Protein AF-A0A227JDH6-F1 (afdb_monomer_lite)

Secondary structure (DSSP, 8-state):
---HHHHHHHHHHHHH-GGGEEEEEBS-HHHH-HHHHHTTTEEEEEE-----TTSBSB-SS---SS-HHHHHHHHHHHGGGS----HHHHHHHHHHHHHHHHHHHHHHHHHSPPSS-TT-HHHHHHHHHHHHHHSTTTGGGTT-HHHHHHHHHHHHHHHTS-------------EEEEEEEEEEEEEE-B-SSSEESSPPHHHHHHHHHHHHHHHHTT-TT-EEEEEEEEEEEEEEEE---PPPPEE-TTS-EEPPPPB--EEEEEEEEEEEEEESPPPPPHHHHHHHS-SEETTEEEE--TTGGGGTT-EE-HHHHHHT-S-SB-EEEEE--SS---SHHHHHHHHHH-TTEEEEEEEEEESS--B--TT-GGG--B--EEEEEEEEEEE-B-TT--GGGTEEEEEE-SS-EEEEEHHHHTT--

Sequence (425 aa):
VVSQSMQEDCYQVLSEHYRFSAITRFSRATNMGTLAMSCGGKFKMIRSLPPIEKYQHHHLDSVNWLTKRSVRAIRDYTESSVWVISPNKLALRKKSIIGDIKMMLSQWLRTTPTHEEKLDIRKLTERFNVDLAKTKFANRYAYDPLLTQLIYNCIGSIIHSPPQYAPKCEGNDDKYLLLPNLRISGASAMNTSVSIGIPSMMAFYGFVHAFQRNVQTANPNFKIESFAVCIHNIHVENRGLTREWVPNTKGQITAPATRDDWQCDVAVSLILRCSHYSQLIPRDFIRLLPGRIARGKVTVSISDIKHLGRCLSLADAIKAIPVETGRWLSLNNEVTLNSIQDVIDELKNNKLQTVNCIGYHRLETPCEKRGSLHGYKHAFVETILGIIKFLTISENTNPSQYFWQYHYSKQGPILLPRSVSDETS

Structure (mmCIF, N/CA/C/O backbone):
data_AF-A0A227JDH6-F1
#
_entry.id   AF-A0A227JDH6-F1
#
loop_
_atom_site.group_PDB
_atom_site.id
_atom_site.type_symbol
_atom_site.label_atom_id
_atom_site.label_alt_id
_atom_site.label_comp_id
_atom_site.label_asym_id
_atom_site.label_entity_id
_atom_site.label_seq_id
_atom_site.pdbx_PDB_ins_code
_atom_site.Cartn_x
_atom_site.Cartn_y
_atom_site.Cartn_z
_atom_site.occupancy
_atom_site.B_iso_or_equiv
_atom_site.auth_seq_id
_atom_site.auth_comp_id
_atom_site.auth_asym_id
_atom_site.auth_atom_id
_atom_site.pdbx_PDB_model_num
ATOM 1 N N . VAL A 1 1 ? -6.411 2.122 19.884 1.00 93.19 1 VAL A N 1
ATOM 2 C CA . VAL A 1 1 ? -7.547 2.972 20.300 1.00 93.19 1 VAL A CA 1
ATOM 3 C C . VAL A 1 1 ? -7.724 4.077 19.279 1.00 93.19 1 VAL A C 1
ATOM 5 O O . VAL A 1 1 ? -6.844 4.253 18.443 1.00 93.19 1 VAL A O 1
ATOM 8 N N . VAL A 1 2 ? -8.887 4.723 19.268 1.00 92.88 2 VAL A N 1
ATOM 9 C CA . VAL A 1 2 ? -9.188 5.806 18.328 1.00 92.88 2 VAL A CA 1
ATOM 10 C C . VAL A 1 2 ? -8.981 7.131 19.045 1.00 92.88 2 VAL A C 1
ATOM 12 O O . VAL A 1 2 ? -9.595 7.344 20.088 1.00 92.88 2 VAL A O 1
ATOM 15 N N . SER A 1 3 ? -8.140 7.993 18.479 1.00 94.06 3 SER A N 1
ATOM 16 C CA . SER A 1 3 ? -7.953 9.357 18.966 1.00 94.06 3 SER A CA 1
ATOM 17 C C . SER A 1 3 ? -9.136 10.220 18.531 1.00 94.06 3 SER A C 1
ATOM 19 O O . SER A 1 3 ? -9.368 10.405 17.334 1.00 94.06 3 SER A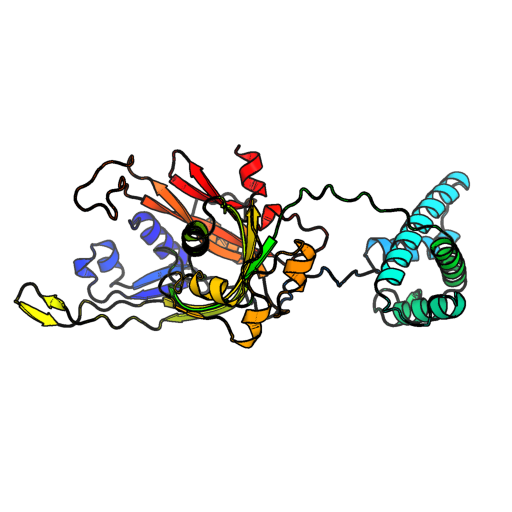 O 1
ATOM 21 N N . GLN A 1 4 ? -9.919 10.704 19.497 1.00 93.56 4 GLN A N 1
ATOM 22 C CA . GLN A 1 4 ? -11.090 11.543 19.223 1.00 93.56 4 GLN A CA 1
ATOM 23 C C . GLN A 1 4 ? -10.696 12.944 18.745 1.00 93.56 4 GLN A C 1
ATOM 25 O O . GLN A 1 4 ? -11.380 13.477 17.878 1.00 93.56 4 GLN A O 1
ATOM 30 N N . SER A 1 5 ? -9.573 13.492 19.224 1.00 93.38 5 SER A N 1
ATOM 31 C CA . SER A 1 5 ? -9.054 14.781 18.747 1.00 93.38 5 SER A CA 1
ATOM 32 C C . SER A 1 5 ? -8.725 14.721 17.257 1.00 93.38 5 SER A C 1
ATOM 34 O O . SER A 1 5 ? -9.209 15.539 16.486 1.00 93.38 5 SER A O 1
ATOM 36 N N . MET A 1 6 ? -8.034 13.665 16.809 1.00 93.31 6 MET A N 1
ATOM 37 C CA . MET A 1 6 ? -7.763 13.479 15.379 1.00 93.31 6 MET A CA 1
ATOM 38 C C . MET A 1 6 ? -9.041 13.331 14.543 1.00 93.31 6 MET A C 1
ATOM 40 O O . MET A 1 6 ? -9.070 13.745 13.385 1.00 93.31 6 MET A O 1
ATOM 44 N N . GLN A 1 7 ? -10.091 12.707 15.089 1.00 94.31 7 GLN A N 1
ATOM 45 C CA . GLN A 1 7 ? -11.373 12.589 14.391 1.00 94.31 7 GLN A CA 1
ATOM 46 C C . GLN A 1 7 ? -12.092 13.933 14.275 1.00 94.31 7 GLN A C 1
ATOM 48 O O . GLN A 1 7 ? -12.689 14.199 13.232 1.00 94.31 7 GLN A O 1
ATOM 53 N N . GLU A 1 8 ? -12.039 14.759 15.317 1.00 95.06 8 GLU A N 1
ATOM 54 C CA . GLU A 1 8 ? -12.596 16.109 15.318 1.00 95.06 8 GLU A CA 1
ATOM 55 C C . GLU A 1 8 ? -11.883 17.002 14.299 1.00 95.06 8 GLU A C 1
ATOM 57 O O . GLU A 1 8 ? -12.538 17.529 13.396 1.00 95.06 8 GLU A O 1
ATOM 62 N N . ASP A 1 9 ? -10.552 17.072 14.363 1.00 94.19 9 ASP A N 1
ATOM 63 C CA . ASP A 1 9 ? -9.732 17.867 13.443 1.00 94.19 9 ASP A CA 1
ATOM 64 C C . ASP A 1 9 ? -9.973 17.447 11.988 1.00 94.19 9 ASP A C 1
ATOM 66 O O . ASP A 1 9 ? -10.198 18.270 11.097 1.00 94.19 9 ASP A O 1
ATOM 70 N N . CYS A 1 10 ? -9.998 16.134 11.739 1.00 94.44 10 CYS A N 1
ATOM 71 C CA . CYS A 1 10 ? -10.270 15.589 10.415 1.00 94.44 10 CYS A CA 1
ATOM 72 C C . CYS A 1 10 ? -11.680 15.944 9.925 1.00 94.44 10 CYS A C 1
ATOM 74 O O . CYS A 1 10 ? -11.859 16.294 8.755 1.00 94.44 10 CYS A O 1
ATOM 76 N N . TYR A 1 11 ? -12.684 15.896 10.804 1.00 94.12 11 TYR A N 1
ATOM 77 C CA . TYR A 1 11 ? -14.057 16.244 10.454 1.00 94.12 11 TYR A CA 1
ATOM 78 C C . TYR A 1 11 ? -14.198 17.721 10.067 1.00 94.12 11 TYR A C 1
ATOM 80 O O . TYR A 1 11 ? -14.874 18.024 9.075 1.00 94.12 11 TYR A O 1
ATOM 88 N N . GLN A 1 12 ? -13.556 18.619 10.822 1.00 93.44 12 GLN A N 1
ATOM 89 C CA . GLN A 1 12 ? -13.569 20.060 10.569 1.00 93.44 12 GLN A CA 1
ATOM 90 C C . GLN A 1 12 ? -12.883 20.389 9.237 1.00 93.44 12 GLN A C 1
ATOM 92 O O . GLN A 1 12 ? -13.519 20.973 8.360 1.00 93.44 12 GLN A O 1
ATOM 97 N N . VAL A 1 13 ? -11.656 19.907 9.017 1.00 94.31 13 VAL A N 1
ATOM 98 C CA . VAL A 1 13 ? -10.893 20.155 7.777 1.00 94.31 13 VAL A CA 1
ATOM 99 C C . VAL A 1 13 ? -11.609 19.599 6.539 1.00 94.31 13 VAL A C 1
ATOM 101 O O . VAL A 1 13 ? -11.732 20.259 5.506 1.00 94.31 13 VAL A O 1
ATOM 104 N N . LEU A 1 14 ? -12.156 18.382 6.620 1.00 94.19 14 LEU A N 1
ATOM 105 C CA . LEU A 1 14 ? -12.865 17.769 5.490 1.00 94.19 14 LEU A CA 1
ATOM 106 C C . LEU A 1 14 ? -14.229 18.403 5.207 1.00 94.19 14 LEU A C 1
ATOM 108 O O . LEU A 1 14 ? -14.856 18.070 4.196 1.00 94.19 14 LEU A O 1
ATOM 112 N N . SER A 1 15 ? -14.723 19.292 6.071 1.00 89.81 15 SER A N 1
ATOM 113 C CA . SER A 1 15 ? -15.961 20.018 5.801 1.00 89.81 15 SER A CA 1
ATOM 114 C C . SER A 1 15 ? -15.845 20.955 4.598 1.00 89.81 15 SER A C 1
ATOM 116 O O . SER A 1 15 ? -16.803 21.055 3.833 1.00 89.81 15 SER A O 1
ATOM 118 N N . GLU A 1 16 ? -14.650 21.493 4.357 1.00 90.56 16 GLU A N 1
ATOM 119 C CA . GLU A 1 16 ? -14.332 22.394 3.244 1.00 90.56 16 GLU A CA 1
ATOM 120 C C . GLU A 1 16 ? -13.829 21.646 1.994 1.00 90.56 16 GLU A C 1
ATOM 122 O O . GLU A 1 16 ? -13.792 22.185 0.885 1.00 90.56 16 GLU A O 1
ATOM 127 N N . HIS A 1 17 ? -13.442 20.374 2.136 1.00 90.31 17 HIS A N 1
ATOM 128 C CA . HIS A 1 17 ? -12.734 19.611 1.104 1.00 90.31 17 HIS A CA 1
ATOM 129 C C . HIS A 1 17 ? -13.479 18.341 0.672 1.00 90.31 17 HIS A C 1
ATOM 131 O O . HIS A 1 17 ? -13.009 17.215 0.844 1.00 90.31 17 HIS A O 1
ATOM 137 N N . TYR A 1 18 ? -14.628 18.529 0.013 1.00 87.44 18 TYR A N 1
ATOM 138 C CA . TYR A 1 18 ? -15.539 17.436 -0.357 1.00 87.44 18 TYR A CA 1
ATOM 139 C C . TYR A 1 18 ? -14.886 16.330 -1.205 1.00 87.44 18 TYR A C 1
ATOM 141 O O . TYR A 1 18 ? -15.158 15.148 -0.998 1.00 87.44 18 TYR A O 1
ATOM 149 N N . ARG A 1 19 ? -13.979 16.693 -2.125 1.00 89.38 19 ARG A N 1
ATOM 150 C CA . ARG A 1 19 ? -13.299 15.754 -3.041 1.00 89.38 19 ARG A CA 1
ATOM 151 C C . ARG A 1 19 ? -12.500 14.666 -2.320 1.00 89.38 19 ARG A C 1
ATOM 153 O O . ARG A 1 19 ? -12.420 13.549 -2.822 1.00 89.38 19 ARG A O 1
ATOM 160 N N . PHE A 1 20 ? -11.896 15.008 -1.186 1.00 91.69 20 PHE A N 1
ATOM 161 C CA . PHE A 1 20 ? -11.078 14.094 -0.390 1.00 91.69 20 PHE A CA 1
ATOM 162 C C . PHE A 1 20 ? -11.855 13.509 0.787 1.00 91.69 20 PHE A C 1
ATOM 164 O O . PHE A 1 20 ? -11.267 12.856 1.640 1.00 91.69 20 PHE A O 1
ATOM 171 N N . SER A 1 21 ? -13.166 13.746 0.859 1.00 93.88 21 SER A N 1
ATOM 172 C CA . SER A 1 21 ? -14.002 13.289 1.960 1.00 93.88 21 SER A CA 1
ATOM 173 C C . SER A 1 21 ? -14.799 12.044 1.571 1.00 93.88 21 SER A C 1
ATOM 175 O O . SER A 1 21 ? -15.340 11.930 0.470 1.00 93.88 21 SER A O 1
ATOM 177 N N . ALA A 1 22 ? -14.899 11.103 2.500 1.00 94.50 22 ALA A N 1
ATOM 178 C CA . ALA A 1 22 ? -15.845 10.001 2.452 1.00 94.50 22 ALA A CA 1
ATOM 179 C C . ALA A 1 22 ? -16.559 9.888 3.799 1.00 94.50 22 ALA A C 1
ATOM 181 O O . ALA A 1 22 ? -15.964 10.110 4.851 1.00 94.50 22 ALA A O 1
ATOM 182 N N . ILE A 1 23 ? -17.851 9.568 3.762 1.00 95.12 23 ILE A N 1
ATOM 183 C CA . ILE A 1 23 ? -18.698 9.530 4.957 1.00 95.12 23 ILE A CA 1
ATOM 184 C C . ILE A 1 23 ? -18.842 8.084 5.432 1.00 95.12 23 ILE A C 1
ATOM 186 O O . ILE A 1 23 ? -19.152 7.197 4.637 1.00 95.12 23 ILE A O 1
ATOM 190 N N . THR A 1 24 ? -18.667 7.863 6.731 1.00 94.88 24 THR A N 1
ATOM 191 C CA . THR A 1 24 ? -18.990 6.613 7.429 1.00 94.88 24 THR A CA 1
ATOM 192 C C . THR A 1 24 ? -20.056 6.862 8.482 1.00 94.88 24 THR A C 1
ATOM 194 O O . THR A 1 24 ? -19.951 7.796 9.276 1.00 94.88 24 THR A O 1
ATOM 197 N N . ARG A 1 25 ? -21.108 6.040 8.482 1.00 95.25 25 ARG A N 1
ATOM 198 C CA . ARG A 1 25 ? -22.227 6.154 9.420 1.00 95.25 25 ARG A CA 1
ATOM 199 C C . ARG A 1 25 ? -22.196 5.074 10.491 1.00 95.25 25 ARG A C 1
ATOM 201 O O . ARG A 1 25 ? -21.954 3.899 10.215 1.00 95.25 25 ARG A O 1
ATOM 208 N N . PHE A 1 26 ? -22.549 5.477 11.704 1.00 94.44 26 PHE A N 1
ATOM 209 C CA . PHE A 1 26 ? -22.792 4.593 12.838 1.00 94.44 26 PHE A CA 1
ATOM 210 C C . PHE A 1 26 ? -24.220 4.801 13.345 1.00 94.44 26 PHE A C 1
ATOM 212 O O . PHE A 1 26 ? -24.613 5.920 13.662 1.00 94.44 26 PHE A O 1
ATOM 219 N N . SER A 1 27 ? -25.003 3.721 13.427 1.00 92.69 27 SER A N 1
ATOM 220 C CA . SER A 1 27 ? -26.438 3.798 13.756 1.00 92.69 27 SER A CA 1
ATOM 221 C C . SER A 1 27 ? -26.730 4.264 15.188 1.00 92.69 27 SER A C 1
ATOM 223 O O . SER A 1 27 ? -27.689 4.994 15.415 1.00 92.69 27 SER A O 1
ATOM 225 N N . ARG A 1 28 ? -25.915 3.858 16.170 1.00 92.44 28 ARG A N 1
ATOM 226 C CA . ARG A 1 28 ? -26.119 4.157 17.601 1.00 92.44 28 ARG A CA 1
ATOM 227 C C . ARG A 1 28 ? -25.144 5.220 18.106 1.00 92.44 28 ARG A C 1
ATOM 229 O O . ARG A 1 28 ? -24.327 4.947 18.982 1.00 92.44 28 ARG A O 1
ATOM 236 N N . ALA A 1 29 ? -25.230 6.423 17.543 1.00 93.31 29 ALA A N 1
ATOM 237 C CA . ALA A 1 29 ? -24.325 7.533 17.850 1.00 93.31 29 ALA A CA 1
ATOM 238 C C . ALA A 1 29 ? -24.320 7.928 19.338 1.00 93.31 29 ALA A C 1
ATOM 240 O O . ALA A 1 29 ? -23.257 8.137 19.914 1.00 93.31 29 ALA A O 1
ATOM 241 N N . THR A 1 30 ? -25.489 7.939 19.987 1.00 94.50 30 THR A N 1
ATOM 242 C CA . THR A 1 30 ? -25.638 8.289 21.412 1.00 94.50 30 THR A CA 1
ATOM 243 C C . THR A 1 30 ? -24.835 7.376 22.339 1.00 94.50 30 THR A C 1
ATOM 245 O O . THR A 1 30 ? -24.352 7.824 23.372 1.00 94.50 30 THR A O 1
ATOM 248 N N . ASN A 1 31 ? -24.647 6.109 21.956 1.00 94.25 31 ASN A N 1
ATOM 249 C CA . ASN A 1 31 ? -23.895 5.132 22.744 1.00 94.25 31 ASN A CA 1
ATOM 250 C C . ASN A 1 31 ? -22.377 5.247 22.544 1.00 94.25 31 ASN A C 1
ATOM 252 O O . ASN A 1 31 ? -21.622 4.690 23.334 1.00 94.25 31 ASN A O 1
ATOM 256 N N . MET A 1 32 ? -21.925 5.902 21.470 1.00 92.50 32 MET A N 1
ATOM 257 C CA . MET A 1 32 ? -20.500 6.026 21.143 1.00 92.50 32 MET A CA 1
ATOM 258 C C . MET A 1 32 ? -19.830 7.228 21.821 1.00 92.50 32 MET A C 1
ATOM 260 O O . MET A 1 32 ? -18.604 7.276 21.874 1.00 92.50 32 MET A O 1
ATOM 264 N N . GLY A 1 33 ? -20.615 8.176 22.342 1.00 93.69 33 GLY A N 1
ATOM 265 C CA . GLY A 1 33 ? -20.131 9.372 23.032 1.00 93.69 33 GLY A CA 1
ATOM 266 C C . GLY A 1 33 ? -20.558 10.676 22.356 1.00 93.69 33 GLY A C 1
ATOM 267 O O . GLY A 1 33 ? -21.263 10.684 21.345 1.00 93.69 33 GLY A O 1
ATOM 268 N N . THR A 1 34 ? -20.118 11.796 22.928 1.00 94.50 34 THR A N 1
ATOM 269 C CA . THR A 1 34 ? -20.523 13.153 22.527 1.00 94.50 34 THR A CA 1
ATOM 270 C C . THR A 1 34 ? -20.088 13.513 21.107 1.00 94.50 34 THR A C 1
ATOM 272 O O . THR A 1 34 ? -20.901 14.043 20.356 1.00 94.50 34 THR A O 1
ATOM 275 N N . LEU A 1 35 ? -18.864 13.157 20.696 1.00 93.25 35 LEU A N 1
ATOM 276 C CA . LEU A 1 35 ? -18.355 13.429 19.342 1.00 93.25 35 LEU A CA 1
ATOM 277 C C . LEU A 1 35 ? -19.189 12.732 18.253 1.00 93.25 35 LEU A C 1
ATOM 279 O O . LEU A 1 35 ? -19.523 13.316 17.226 1.00 93.25 35 LEU A O 1
ATOM 283 N N . ALA A 1 36 ? -19.562 11.470 18.476 1.00 94.00 36 ALA A N 1
ATOM 284 C CA . ALA A 1 36 ? -20.430 10.752 17.548 1.00 94.00 36 ALA A CA 1
ATOM 285 C C . ALA A 1 36 ? -21.842 11.355 17.533 1.00 94.00 36 ALA A C 1
ATOM 287 O O . ALA A 1 36 ? -22.467 11.438 16.479 1.00 94.00 36 ALA A O 1
ATOM 288 N N . MET A 1 37 ? -22.350 11.783 18.691 1.00 95.12 37 MET A N 1
ATOM 289 C CA . MET A 1 37 ? -23.671 12.395 18.814 1.00 95.12 37 MET A CA 1
ATOM 290 C C . MET A 1 37 ? -23.753 13.748 18.092 1.00 95.12 37 MET A C 1
ATOM 292 O O . MET A 1 37 ? -24.724 13.976 17.373 1.00 95.12 37 MET A O 1
ATOM 296 N N . SER A 1 38 ? -22.734 14.605 18.212 1.00 94.00 38 SER A N 1
ATOM 297 C CA . SER A 1 38 ? -22.717 15.942 17.599 1.00 94.00 38 SER A CA 1
ATOM 298 C C . SER A 1 38 ? -22.748 15.895 16.068 1.00 94.00 38 SER A C 1
ATOM 300 O O . SER A 1 38 ? -23.418 16.709 15.437 1.00 94.00 38 SER A O 1
ATOM 302 N N . CYS A 1 39 ? -22.100 14.898 15.458 1.00 92.00 39 CYS A N 1
ATOM 303 C CA . CYS A 1 39 ? -22.148 14.665 14.011 1.00 92.00 39 CYS A CA 1
ATOM 304 C C . CYS A 1 39 ? -23.291 13.727 13.566 1.00 92.00 39 CYS A C 1
ATOM 306 O O . CYS A 1 39 ? -23.375 13.357 12.391 1.00 92.00 39 CYS A O 1
ATOM 308 N N . GLY A 1 40 ? -24.175 13.302 14.480 1.00 93.12 40 GLY A N 1
ATOM 309 C CA . G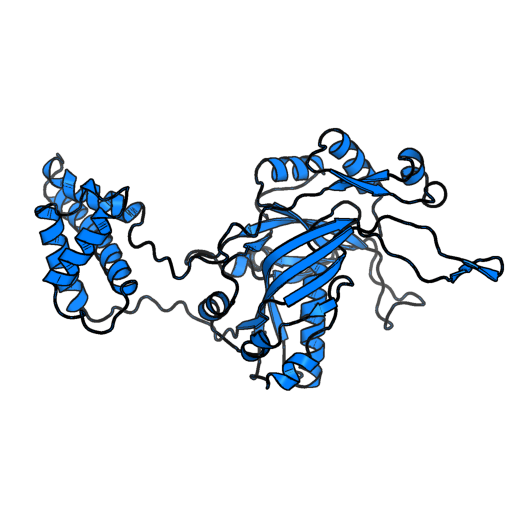LY A 1 40 ? -25.273 12.374 14.183 1.00 93.12 40 GLY A CA 1
ATOM 310 C C . GLY A 1 40 ? -24.798 11.009 13.668 1.00 93.12 40 GLY A C 1
ATOM 311 O O . GLY A 1 40 ? -25.446 10.401 12.816 1.00 93.12 40 GLY A O 1
ATOM 312 N N . GLY A 1 41 ? -23.628 10.560 14.125 1.00 92.56 41 GLY A N 1
ATOM 313 C CA . GLY A 1 41 ? -22.978 9.315 13.725 1.00 92.56 41 GLY A CA 1
ATOM 314 C C . GLY A 1 41 ? -22.311 9.360 12.352 1.00 92.56 41 GLY A C 1
ATOM 315 O O . GLY A 1 41 ? -21.884 8.309 11.878 1.00 92.56 41 GLY A O 1
ATOM 316 N N . LYS A 1 42 ? -22.237 10.527 11.696 1.00 94.69 42 LYS A N 1
ATOM 317 C CA . LYS A 1 42 ? -21.613 10.712 10.379 1.00 94.69 42 LYS A CA 1
ATOM 318 C C . LYS A 1 42 ? -20.177 11.196 10.551 1.00 94.69 42 LYS A C 1
ATOM 320 O O . LYS A 1 42 ? -19.947 12.387 10.712 1.00 94.69 42 LYS A O 1
ATOM 325 N N . PHE A 1 43 ? -19.207 10.302 10.435 1.00 95.12 43 PHE A N 1
ATOM 326 C CA . PHE A 1 43 ? -17.798 10.687 10.421 1.00 95.12 43 PHE A CA 1
ATOM 327 C C . PHE A 1 43 ? -17.327 10.939 8.991 1.00 95.12 43 PHE A C 1
ATOM 329 O O . PHE A 1 43 ? -17.626 10.163 8.080 1.00 95.12 43 PHE A O 1
ATOM 336 N N . LYS A 1 44 ? -16.580 12.026 8.793 1.00 95.12 44 LYS A N 1
ATOM 337 C CA . LYS A 1 44 ? -15.867 12.313 7.546 1.00 95.12 44 LYS A CA 1
ATOM 338 C C . LYS A 1 44 ? -14.448 11.777 7.680 1.00 95.12 44 LYS A C 1
ATOM 340 O O . LYS A 1 44 ? -13.789 12.029 8.679 1.00 95.12 44 LYS A O 1
ATOM 345 N N . MET A 1 45 ? -14.010 11.023 6.683 1.00 94.94 45 MET A N 1
ATOM 346 C CA . MET A 1 45 ? -12.687 10.410 6.615 1.00 94.94 45 MET A CA 1
ATOM 347 C C . MET A 1 45 ? -12.008 10.791 5.302 1.00 94.94 45 MET A C 1
ATOM 349 O O . MET A 1 45 ? -12.674 11.003 4.285 1.00 94.94 45 MET A O 1
ATOM 353 N N . ILE A 1 46 ? -10.680 10.845 5.325 1.00 95.31 46 ILE A N 1
ATOM 354 C CA . ILE A 1 46 ? -9.838 11.162 4.177 1.00 95.31 46 ILE A CA 1
ATOM 355 C C . ILE A 1 46 ? -9.899 10.000 3.189 1.00 95.31 46 ILE A C 1
ATOM 357 O O . ILE A 1 46 ? -9.539 8.869 3.515 1.00 95.31 46 ILE A O 1
ATOM 361 N N . ARG A 1 47 ? -10.312 10.283 1.958 1.00 93.50 47 ARG A N 1
ATOM 362 C CA . ARG A 1 47 ? -10.304 9.355 0.830 1.00 93.50 47 ARG A CA 1
ATOM 363 C C . ARG A 1 47 ? -9.456 9.938 -0.291 1.00 93.50 47 ARG A C 1
ATOM 365 O O . ARG A 1 47 ? -9.832 10.923 -0.920 1.00 93.50 47 ARG A O 1
ATOM 372 N N . SER A 1 48 ? -8.338 9.280 -0.579 1.00 89.12 48 SER A N 1
ATOM 373 C CA . SER A 1 48 ? -7.509 9.567 -1.752 1.00 89.12 48 SER A CA 1
ATOM 374 C C . SER A 1 48 ? -7.022 8.262 -2.362 1.00 89.12 48 SER A C 1
ATOM 376 O O . SER A 1 48 ? -6.373 7.465 -1.688 1.00 89.12 48 SER A O 1
ATOM 378 N N . LEU A 1 49 ? -7.341 8.032 -3.634 1.00 89.44 49 LEU A N 1
ATOM 379 C CA . LEU A 1 49 ? -6.852 6.886 -4.393 1.00 89.44 49 LEU A CA 1
ATOM 380 C C . LEU A 1 49 ? -6.411 7.362 -5.777 1.00 89.44 49 LEU A C 1
ATOM 382 O O . LEU A 1 49 ? -7.231 7.926 -6.509 1.00 89.44 49 LEU A O 1
ATOM 386 N N . PRO A 1 50 ? -5.142 7.150 -6.154 1.00 87.25 50 PRO A N 1
ATOM 387 C CA . PRO A 1 50 ? -4.690 7.470 -7.495 1.00 87.25 50 PRO A CA 1
ATOM 388 C C . PRO A 1 50 ? -5.230 6.479 -8.534 1.00 87.25 50 PRO A C 1
ATOM 390 O O . PRO A 1 50 ? -5.526 5.330 -8.205 1.00 87.25 50 PRO A O 1
ATOM 393 N N . PRO A 1 51 ? -5.302 6.879 -9.815 1.00 84.94 51 PRO A N 1
ATOM 394 C CA . PRO A 1 51 ? -5.606 5.961 -10.905 1.00 84.94 51 PRO A CA 1
ATOM 395 C C . PRO A 1 51 ? -4.387 5.068 -11.192 1.00 84.94 51 PRO A C 1
ATOM 397 O O . PRO A 1 51 ? -3.480 5.470 -11.917 1.00 84.94 51 PRO A O 1
ATOM 400 N N . ILE A 1 52 ? -4.349 3.868 -10.611 1.00 87.00 52 ILE A N 1
ATOM 401 C CA . ILE A 1 52 ? -3.197 2.949 -10.704 1.00 87.00 52 ILE A CA 1
ATOM 402 C C . ILE A 1 52 ? -3.130 2.246 -12.068 1.00 87.00 52 ILE A C 1
ATOM 404 O O . ILE A 1 52 ? -2.057 2.170 -12.662 1.00 87.00 52 ILE A O 1
ATOM 408 N N . GLU A 1 53 ? -4.275 1.808 -12.597 1.00 81.94 53 GLU A N 1
ATOM 409 C CA . GLU A 1 53 ? -4.389 0.958 -13.798 1.00 81.94 53 GLU A CA 1
ATOM 410 C C . GLU A 1 53 ? -3.795 1.579 -15.075 1.00 81.94 53 GLU A C 1
ATOM 412 O O . GLU A 1 53 ? -3.495 0.878 -16.033 1.00 81.94 53 GLU A O 1
ATOM 417 N N . LYS A 1 54 ? -3.611 2.903 -15.108 1.00 83.56 54 LYS A N 1
ATOM 418 C CA . LYS A 1 54 ?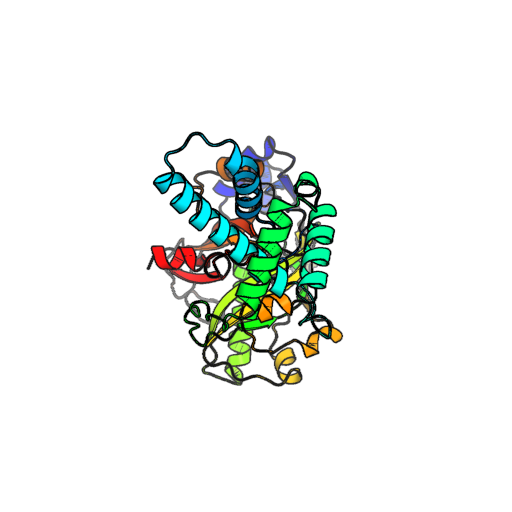 -3.136 3.628 -16.298 1.00 83.56 54 LYS A CA 1
ATOM 419 C C . LYS A 1 54 ? -1.624 3.571 -16.500 1.00 83.56 54 LYS A C 1
ATOM 421 O O . LYS A 1 54 ? -1.139 4.030 -17.530 1.00 83.56 54 LYS A O 1
ATOM 426 N N . TYR A 1 55 ? -0.873 3.104 -15.508 1.00 87.31 55 TYR A N 1
ATOM 427 C CA . TYR A 1 55 ? 0.576 3.257 -15.483 1.00 87.31 55 TYR A CA 1
ATOM 428 C C . TYR A 1 55 ? 1.289 1.916 -15.459 1.00 87.31 55 TYR A C 1
ATOM 430 O O . TYR A 1 55 ? 0.880 1.005 -14.744 1.00 87.31 55 TYR A O 1
ATOM 438 N N . GLN A 1 56 ? 2.392 1.828 -16.200 1.00 89.31 56 GLN A N 1
ATOM 439 C CA . GLN A 1 56 ? 3.281 0.675 -16.146 1.00 89.31 56 GLN A CA 1
ATOM 440 C C . GLN A 1 56 ? 4.020 0.612 -14.806 1.00 89.31 56 GLN A C 1
ATOM 442 O O . GLN A 1 56 ? 4.430 1.639 -14.248 1.00 89.31 56 GLN A O 1
ATOM 447 N N . HIS A 1 57 ? 4.203 -0.608 -14.301 1.00 89.12 57 HIS A N 1
ATOM 448 C CA . HIS A 1 57 ? 4.858 -0.832 -13.013 1.00 89.12 57 HIS A CA 1
ATOM 449 C C . HIS A 1 57 ? 6.385 -0.719 -13.075 1.00 89.12 57 HIS A C 1
ATOM 451 O O . HIS A 1 57 ? 7.012 -0.409 -12.056 1.00 89.12 57 HIS A O 1
ATOM 457 N N . HIS A 1 58 ? 6.990 -0.909 -14.250 1.00 88.69 58 HIS A N 1
ATOM 458 C CA . HIS A 1 58 ? 8.421 -0.719 -14.464 1.00 88.69 58 HIS A CA 1
ATOM 459 C C . HIS A 1 58 ? 8.746 -0.197 -15.871 1.00 88.69 58 HIS A C 1
ATOM 461 O O . HIS A 1 58 ? 7.960 -0.336 -16.803 1.00 88.69 58 HIS A O 1
ATOM 467 N N . HIS A 1 59 ? 9.944 0.372 -16.004 1.00 83.69 59 HIS A N 1
ATOM 468 C CA . HIS A 1 59 ? 10.546 0.875 -17.244 1.00 83.69 59 HIS A CA 1
ATOM 469 C C . HIS A 1 59 ? 11.978 0.329 -17.439 1.00 83.69 59 HIS A C 1
ATOM 471 O O . HIS A 1 59 ? 12.844 1.002 -17.987 1.00 83.69 59 HIS A O 1
ATOM 477 N N . LEU A 1 60 ? 12.239 -0.888 -16.944 1.00 74.69 60 LEU A N 1
ATOM 478 C CA . LEU A 1 60 ? 13.547 -1.557 -16.993 1.00 74.69 60 LEU A CA 1
ATOM 479 C C . LEU A 1 60 ? 13.962 -1.991 -18.409 1.00 74.69 60 LEU A C 1
ATOM 481 O O . LEU A 1 60 ? 15.145 -1.975 -18.713 1.00 74.69 60 LEU A O 1
ATOM 485 N N . ASP A 1 61 ? 13.010 -2.371 -19.267 1.00 61.34 61 ASP A N 1
ATOM 486 C CA . ASP A 1 61 ? 13.301 -2.755 -20.661 1.00 61.34 61 ASP A CA 1
ATOM 487 C C . ASP A 1 61 ? 13.206 -1.576 -21.633 1.00 61.34 61 ASP A C 1
ATOM 489 O O . ASP A 1 61 ? 13.762 -1.614 -22.732 1.00 61.34 61 ASP A O 1
ATOM 493 N N . SER A 1 62 ? 12.551 -0.486 -21.223 1.00 54.41 62 SER A N 1
ATOM 494 C CA . SER A 1 62 ? 12.550 0.765 -21.975 1.00 54.41 62 SER A CA 1
ATOM 495 C C . SER A 1 62 ? 13.862 1.505 -21.737 1.00 54.41 62 SER A C 1
ATOM 497 O O . SER A 1 62 ? 13.892 2.590 -21.150 1.00 54.41 62 SER A O 1
ATOM 499 N N . VAL A 1 63 ? 14.960 0.921 -22.211 1.00 55.56 63 VAL A N 1
ATOM 500 C CA . VAL A 1 63 ? 16.179 1.675 -22.477 1.00 55.56 63 VAL A CA 1
ATOM 501 C C . VAL A 1 63 ? 15.818 2.636 -23.605 1.00 55.56 63 VAL A C 1
ATOM 503 O O . VAL A 1 63 ? 15.917 2.322 -24.792 1.00 55.56 63 VAL A O 1
ATOM 506 N N . ASN A 1 64 ? 15.321 3.816 -23.235 1.00 64.12 64 ASN A N 1
ATOM 507 C CA . ASN A 1 64 ? 15.198 4.931 -24.157 1.00 64.12 64 ASN A CA 1
ATOM 508 C C . ASN A 1 64 ? 16.621 5.335 -24.530 1.00 64.12 64 ASN A C 1
ATOM 510 O O . ASN A 1 64 ? 17.203 6.218 -23.901 1.00 64.12 64 ASN A O 1
ATOM 514 N N . TRP A 1 65 ? 17.174 4.674 -25.550 1.00 73.19 65 TRP A N 1
ATOM 515 C CA . TRP A 1 65 ? 18.474 5.004 -26.125 1.00 73.19 65 TRP A CA 1
ATOM 516 C C . TRP A 1 65 ? 18.551 6.510 -26.406 1.00 73.19 65 TRP A C 1
ATOM 518 O O . TRP A 1 65 ? 19.557 7.154 -26.126 1.00 73.19 65 TRP A O 1
ATOM 528 N N . LEU A 1 66 ? 17.430 7.106 -26.821 1.00 76.00 66 LEU A N 1
ATOM 529 C CA . LEU A 1 66 ? 17.270 8.536 -27.033 1.00 76.00 66 LEU A CA 1
ATOM 530 C C . LEU A 1 66 ? 16.954 9.308 -25.728 1.00 76.00 66 LEU A C 1
ATOM 532 O O . LEU A 1 66 ? 15.833 9.759 -25.485 1.00 76.00 66 LEU A O 1
ATOM 536 N N . THR A 1 67 ? 17.956 9.505 -24.871 1.00 79.38 67 THR A N 1
ATOM 537 C CA . THR A 1 67 ? 17.865 10.389 -23.690 1.00 79.38 67 THR A CA 1
ATOM 538 C C . THR A 1 67 ? 17.936 11.880 -24.062 1.00 79.38 67 THR A C 1
ATOM 540 O O . THR A 1 67 ? 18.543 12.250 -25.068 1.00 79.38 67 THR A O 1
ATOM 543 N N . LYS A 1 68 ? 17.431 12.791 -23.207 1.00 81.00 68 LYS A N 1
ATOM 544 C CA . LYS A 1 68 ? 17.597 14.257 -23.399 1.00 81.00 68 LYS A CA 1
ATOM 545 C C . LYS A 1 68 ? 19.064 14.671 -23.593 1.00 81.00 68 LYS A C 1
ATOM 547 O O . LYS A 1 68 ? 19.344 15.612 -24.333 1.00 81.00 68 LYS A O 1
ATOM 552 N N . ARG A 1 69 ? 19.990 13.969 -22.929 1.00 81.56 69 ARG A N 1
ATOM 553 C CA . ARG A 1 69 ? 21.439 14.168 -23.069 1.00 81.56 69 ARG A CA 1
ATOM 554 C C . ARG A 1 69 ? 21.921 13.772 -24.465 1.00 81.56 69 ARG A C 1
ATOM 556 O O . ARG A 1 69 ? 22.614 14.560 -25.094 1.00 81.56 69 ARG A O 1
ATOM 563 N N . SER A 1 70 ? 21.496 12.614 -24.969 1.00 82.94 70 SER A N 1
ATOM 564 C CA . SER A 1 70 ? 21.856 12.149 -26.315 1.00 82.94 70 SER A CA 1
ATOM 565 C C . SER A 1 70 ? 21.320 13.057 -27.432 1.00 82.94 70 SER A C 1
ATOM 567 O O . SER A 1 70 ? 22.068 13.406 -28.339 1.00 82.94 70 SER A O 1
ATOM 569 N N . VAL A 1 71 ? 20.080 13.554 -27.321 1.00 84.69 71 VAL A N 1
ATOM 570 C CA . VAL A 1 71 ? 19.504 14.511 -28.290 1.00 84.69 71 VAL A CA 1
ATOM 571 C C . VAL A 1 71 ? 20.286 15.823 -28.291 1.00 84.69 71 VAL A C 1
ATOM 573 O O . VAL A 1 71 ? 20.570 16.379 -29.350 1.00 84.69 71 VAL A O 1
ATOM 576 N N . ARG A 1 72 ? 20.681 16.306 -27.105 1.00 86.62 72 ARG A N 1
ATOM 577 C CA . ARG A 1 72 ? 21.550 17.481 -26.984 1.00 86.62 72 ARG A CA 1
ATOM 578 C C . ARG A 1 72 ? 22.908 17.232 -27.640 1.00 86.62 72 ARG A C 1
ATOM 580 O O . ARG A 1 72 ? 23.374 18.103 -28.356 1.00 86.62 72 ARG A O 1
ATOM 587 N N . ALA A 1 73 ? 23.506 16.058 -27.442 1.00 86.12 73 ALA A N 1
ATOM 588 C CA . ALA A 1 73 ? 24.780 15.697 -28.057 1.00 86.12 73 ALA A CA 1
ATOM 589 C C . ALA A 1 73 ? 24.695 15.653 -29.596 1.00 86.12 73 ALA A C 1
ATOM 591 O O . ALA A 1 73 ? 25.577 16.186 -30.262 1.00 86.12 73 ALA A O 1
ATOM 592 N N . ILE A 1 74 ? 23.617 15.092 -30.159 1.00 87.06 74 ILE A N 1
ATOM 593 C CA . ILE A 1 74 ? 23.371 15.087 -31.612 1.00 87.06 74 ILE A CA 1
ATOM 594 C C . ILE A 1 74 ? 23.268 16.520 -32.143 1.00 87.06 74 ILE A C 1
ATOM 596 O O . ILE A 1 74 ? 23.979 16.882 -33.079 1.00 87.06 74 ILE A O 1
ATOM 600 N N . ARG A 1 75 ? 22.444 17.359 -31.505 1.00 87.00 75 ARG A N 1
ATOM 601 C CA . ARG A 1 75 ? 22.293 18.768 -31.884 1.00 87.00 75 ARG A CA 1
ATOM 602 C C . ARG A 1 75 ? 23.625 19.515 -31.825 1.00 87.00 75 ARG A C 1
ATOM 604 O O . ARG A 1 75 ? 24.027 20.137 -32.804 1.00 87.00 75 ARG A O 1
ATOM 611 N N . ASP A 1 76 ? 24.327 19.406 -30.702 1.00 87.06 76 ASP A N 1
ATOM 612 C CA . ASP A 1 76 ? 25.607 20.071 -30.476 1.00 87.06 76 ASP A CA 1
ATOM 613 C C . ASP A 1 76 ? 26.674 19.600 -31.490 1.00 87.06 76 ASP A C 1
ATOM 615 O O . ASP A 1 76 ? 27.537 20.383 -31.880 1.00 87.06 76 ASP A O 1
ATOM 619 N N . TYR A 1 77 ? 26.612 18.349 -31.968 1.00 87.50 77 TYR A N 1
ATOM 620 C CA . TYR A 1 77 ? 27.481 17.863 -33.044 1.00 87.50 77 TYR A CA 1
ATOM 621 C C . TYR A 1 77 ? 27.148 18.505 -34.398 1.00 87.50 77 TYR A C 1
ATOM 623 O O . TYR A 1 77 ? 28.059 18.978 -35.080 1.00 87.50 77 TYR A O 1
ATOM 631 N N . THR A 1 78 ? 25.865 18.582 -34.766 1.00 85.38 78 THR A N 1
ATOM 632 C CA . THR A 1 78 ? 25.428 19.218 -36.025 1.00 85.38 78 THR A CA 1
ATOM 633 C C . THR A 1 78 ? 25.731 20.717 -36.067 1.00 85.38 78 THR A C 1
ATOM 635 O O . THR A 1 78 ? 26.152 21.240 -37.093 1.00 85.38 78 THR A O 1
ATOM 638 N N . GLU A 1 79 ? 25.617 21.402 -34.928 1.00 85.94 79 GLU A N 1
ATOM 639 C CA . GLU A 1 79 ? 25.916 22.834 -34.792 1.00 85.94 79 GLU A CA 1
ATOM 640 C C . GLU A 1 79 ? 27.418 23.115 -34.605 1.00 85.94 79 GLU A C 1
ATOM 642 O O . GLU A 1 79 ? 27.840 24.271 -34.589 1.00 85.94 79 GLU A O 1
ATOM 647 N N . SER A 1 80 ? 28.253 22.075 -34.483 1.00 82.25 80 SER A N 1
ATOM 648 C CA . SER A 1 80 ? 29.679 22.220 -34.163 1.00 82.25 80 SER A CA 1
ATOM 649 C C . SER A 1 80 ? 30.505 22.929 -35.241 1.00 82.25 80 SER A C 1
ATOM 651 O O . SER A 1 80 ? 31.625 23.357 -34.957 1.00 82.25 80 SER A O 1
ATOM 653 N N . SER A 1 81 ? 29.981 23.049 -36.464 1.00 77.31 81 SER A N 1
ATOM 654 C CA . SER A 1 81 ? 30.571 23.832 -37.557 1.00 77.31 81 SER A CA 1
ATOM 655 C C . SER A 1 81 ? 30.402 25.344 -37.369 1.00 77.31 81 SER A C 1
ATOM 657 O O . SER A 1 81 ? 31.177 26.111 -37.930 1.00 77.31 81 SER A O 1
ATOM 659 N N . VAL A 1 82 ? 29.429 25.772 -36.558 1.00 82.69 82 VAL A N 1
ATOM 660 C CA . VAL A 1 82 ? 29.048 27.182 -36.356 1.00 82.69 82 VAL A CA 1
ATOM 661 C C . VAL A 1 82 ? 29.688 27.772 -35.087 1.00 82.69 82 VAL A C 1
ATOM 663 O O . VAL A 1 82 ? 29.560 28.958 -34.791 1.00 82.69 82 VAL A O 1
ATOM 666 N N . TRP A 1 83 ? 30.400 26.965 -34.299 1.00 83.25 83 TRP A N 1
ATOM 667 C CA . TRP A 1 83 ? 30.963 27.407 -33.025 1.00 83.25 83 TRP A CA 1
ATOM 668 C C . TRP A 1 83 ? 32.218 28.265 -33.184 1.00 83.25 83 TRP A C 1
ATOM 670 O O . TRP A 1 83 ? 33.233 27.824 -33.718 1.00 83.25 83 TRP A O 1
ATOM 680 N N . VAL A 1 84 ? 32.190 29.453 -32.582 1.00 81.62 84 VAL A N 1
ATOM 681 C CA . VAL A 1 84 ? 33.346 30.352 -32.475 1.00 81.62 84 VAL A CA 1
ATOM 682 C C . VAL A 1 84 ? 34.123 30.022 -31.194 1.00 81.62 84 VAL A C 1
ATOM 684 O O . VAL A 1 84 ? 33.949 30.649 -30.152 1.00 81.62 84 VAL A O 1
ATOM 687 N N . ILE A 1 85 ? 34.930 28.959 -31.230 1.00 84.75 85 ILE A N 1
ATOM 688 C CA . ILE A 1 85 ? 35.732 28.478 -30.091 1.00 84.75 85 ILE A CA 1
ATOM 689 C C . ILE A 1 85 ? 37.163 28.194 -30.569 1.00 84.75 85 ILE A C 1
ATOM 691 O O . ILE A 1 85 ? 37.371 27.801 -31.714 1.00 84.75 85 ILE A O 1
ATOM 695 N N . SER A 1 86 ? 38.161 28.352 -29.690 1.00 84.75 86 SER A N 1
ATOM 696 C CA . SER A 1 86 ? 39.545 27.987 -30.013 1.00 84.75 86 SER A CA 1
ATOM 697 C C . SER A 1 86 ? 39.677 26.495 -30.380 1.00 84.75 86 SER A C 1
ATOM 699 O O . SER A 1 86 ? 39.007 25.649 -29.774 1.00 84.75 86 SER A O 1
ATOM 701 N N . PRO A 1 87 ? 40.560 26.133 -31.329 1.00 80.44 87 PRO A N 1
ATOM 702 C CA . PRO A 1 87 ? 40.629 24.779 -31.893 1.00 80.44 87 PRO A CA 1
ATOM 703 C C . PRO A 1 87 ? 40.854 23.688 -30.833 1.00 80.44 87 PRO A C 1
ATOM 705 O O . PRO A 1 87 ? 40.217 22.636 -30.881 1.00 80.44 87 PRO A O 1
ATOM 708 N N . ASN A 1 88 ? 41.664 23.966 -29.806 1.00 83.12 88 ASN A N 1
ATOM 709 C CA . ASN A 1 88 ? 41.933 23.022 -28.713 1.00 83.12 88 ASN A CA 1
ATOM 710 C C . ASN A 1 88 ? 40.692 22.757 -27.844 1.00 83.12 88 ASN A C 1
ATOM 712 O O . ASN A 1 88 ? 40.404 21.615 -27.482 1.00 83.12 88 ASN A O 1
ATOM 716 N N . LYS A 1 89 ? 39.920 23.805 -27.530 1.00 82.44 89 LYS A N 1
ATOM 717 C CA . LYS A 1 89 ? 38.677 23.678 -26.753 1.00 82.44 89 LYS A CA 1
ATOM 718 C C . LYS A 1 89 ? 37.575 23.004 -27.575 1.00 82.44 89 LYS A C 1
ATOM 720 O O . LYS A 1 89 ? 36.810 22.205 -27.034 1.00 82.44 89 LYS A O 1
ATOM 725 N N . LEU A 1 90 ? 37.525 23.273 -28.881 1.00 83.94 90 LEU A N 1
ATOM 726 C CA . LEU A 1 90 ? 36.594 22.640 -29.812 1.00 83.94 90 LEU A CA 1
ATOM 727 C C . LEU A 1 90 ? 36.865 21.132 -29.943 1.00 83.94 90 LEU A C 1
ATOM 729 O O . LEU A 1 90 ? 35.924 20.342 -29.872 1.00 83.94 90 LEU A O 1
ATOM 733 N N . ALA A 1 91 ? 38.132 20.717 -30.044 1.00 82.06 91 ALA A N 1
ATOM 734 C CA . ALA A 1 91 ? 38.516 19.305 -30.099 1.00 82.06 91 ALA A CA 1
ATOM 735 C C . ALA A 1 91 ? 38.130 18.534 -28.821 1.00 82.06 91 ALA A C 1
ATOM 737 O O . ALA A 1 91 ? 37.541 17.452 -28.902 1.00 82.06 91 ALA A O 1
ATOM 738 N N . LEU A 1 92 ? 38.386 19.108 -27.638 1.00 85.50 92 LEU A N 1
ATOM 739 C CA . LEU A 1 92 ? 37.997 18.511 -26.351 1.00 85.50 92 LEU A CA 1
ATOM 740 C C . LEU A 1 92 ? 36.476 18.351 -26.225 1.00 85.50 92 LEU A C 1
ATOM 742 O O . LEU A 1 92 ? 35.988 17.291 -25.824 1.00 85.50 92 LEU A O 1
ATOM 746 N N . ARG A 1 93 ? 35.714 19.378 -26.617 1.00 83.81 93 ARG A N 1
ATOM 747 C CA . ARG A 1 93 ? 34.248 19.344 -26.566 1.00 83.81 93 ARG A CA 1
ATOM 748 C C . ARG A 1 93 ? 33.664 18.341 -27.563 1.00 83.81 93 ARG A C 1
ATOM 750 O O . ARG A 1 93 ? 32.788 17.568 -27.181 1.00 83.81 93 ARG A O 1
ATOM 757 N N . LYS A 1 94 ? 34.192 18.279 -28.794 1.00 84.19 94 LYS A N 1
ATOM 758 C CA . LYS A 1 94 ? 33.810 17.257 -29.787 1.00 84.19 94 LYS A CA 1
ATOM 759 C C . LYS A 1 94 ? 34.074 15.843 -29.273 1.00 84.19 94 LYS A C 1
ATOM 761 O O . LYS A 1 94 ? 33.212 14.986 -29.421 1.00 84.19 94 LYS A O 1
ATOM 766 N N . LYS A 1 95 ? 35.208 15.601 -28.607 1.00 86.56 95 LYS A N 1
ATOM 767 C CA . LYS A 1 95 ? 35.520 14.291 -28.011 1.00 86.56 95 LYS A CA 1
ATOM 768 C C . LYS A 1 95 ? 34.494 13.873 -26.951 1.00 86.56 95 LYS A C 1
ATOM 770 O O . LYS A 1 95 ? 34.063 12.723 -26.956 1.00 86.56 95 LYS A O 1
ATOM 775 N N . SER A 1 96 ? 34.077 14.800 -26.087 1.00 86.00 96 SER A N 1
ATOM 776 C CA . SER A 1 96 ? 33.033 14.557 -25.078 1.00 86.00 96 SER A CA 1
ATOM 777 C C . SER A 1 96 ? 31.681 14.210 -25.719 1.00 86.00 96 SER A C 1
ATOM 779 O O . SER A 1 96 ? 31.067 13.202 -25.377 1.00 86.00 96 SER A O 1
ATOM 781 N N . ILE A 1 97 ? 31.270 14.976 -26.735 1.00 86.31 97 ILE A N 1
ATOM 782 C CA . ILE A 1 97 ? 30.017 14.759 -27.479 1.00 86.31 97 ILE A CA 1
ATOM 783 C C . ILE A 1 97 ? 30.018 13.413 -28.207 1.00 86.31 97 ILE A C 1
ATOM 785 O O . ILE A 1 97 ? 29.039 12.675 -28.141 1.00 86.31 97 ILE A O 1
ATOM 789 N N . ILE A 1 98 ? 31.130 13.056 -28.857 1.00 86.25 98 ILE A N 1
ATOM 790 C CA . ILE A 1 98 ? 31.300 11.743 -29.493 1.00 86.25 98 ILE A CA 1
ATOM 791 C C . ILE A 1 98 ? 31.206 10.624 -28.445 1.00 86.25 98 ILE A C 1
ATOM 793 O O . ILE A 1 98 ? 30.629 9.577 -28.728 1.00 86.25 98 ILE A O 1
ATOM 797 N N . GLY A 1 99 ? 31.734 10.831 -27.234 1.00 84.56 99 GLY A N 1
ATOM 798 C CA . GLY A 1 99 ? 31.589 9.896 -26.115 1.00 84.56 99 GLY A CA 1
ATOM 799 C C . GLY A 1 99 ? 30.127 9.664 -25.721 1.00 84.56 99 GLY A C 1
ATOM 800 O O . GLY A 1 99 ? 29.699 8.516 -25.599 1.00 84.56 99 GLY A O 1
ATOM 801 N N . ASP A 1 100 ? 29.344 10.738 -25.611 1.00 83.56 100 ASP A N 1
ATOM 802 C CA . ASP A 1 100 ? 27.908 10.668 -25.316 1.00 83.56 100 ASP A CA 1
ATOM 803 C C . ASP A 1 100 ? 27.119 9.972 -26.444 1.00 83.56 100 ASP A C 1
ATOM 805 O O . ASP A 1 100 ? 26.253 9.139 -26.171 1.00 83.56 100 ASP A O 1
ATOM 809 N N . ILE A 1 101 ? 27.451 10.239 -27.715 1.00 86.19 101 ILE A N 1
ATOM 810 C CA . ILE A 1 101 ? 26.840 9.565 -28.877 1.00 86.19 101 ILE A CA 1
ATOM 811 C C . ILE A 1 101 ? 27.212 8.073 -28.911 1.00 86.19 101 ILE A C 1
ATOM 813 O O . ILE A 1 101 ? 26.355 7.231 -29.176 1.00 86.19 101 ILE A O 1
ATOM 817 N N . LYS A 1 102 ? 28.458 7.703 -28.585 1.00 85.75 102 LYS A N 1
ATOM 818 C CA . LYS A 1 102 ? 28.870 6.290 -28.470 1.00 85.75 102 LYS A CA 1
ATOM 819 C C . LYS A 1 102 ? 28.100 5.552 -27.373 1.00 85.75 102 LYS A C 1
ATOM 821 O O . LYS A 1 102 ? 27.733 4.395 -27.565 1.00 85.75 102 LYS A O 1
ATOM 826 N N . MET A 1 103 ? 27.839 6.207 -26.243 1.00 82.12 103 MET A N 1
ATOM 827 C CA . MET A 1 103 ? 27.041 5.642 -25.149 1.00 82.12 103 MET A CA 1
ATOM 828 C C . MET A 1 103 ? 25.580 5.419 -25.564 1.00 82.12 103 MET A C 1
ATOM 830 O O . MET A 1 103 ? 25.003 4.380 -25.264 1.00 82.12 103 MET A O 1
ATOM 834 N N . MET A 1 104 ? 25.000 6.359 -26.311 1.00 85.31 104 MET A N 1
ATOM 835 C CA . MET A 1 104 ? 23.662 6.218 -26.890 1.00 85.31 104 MET A CA 1
ATOM 836 C C . MET A 1 104 ? 23.594 5.045 -27.884 1.00 85.31 104 MET A C 1
ATOM 838 O O . MET A 1 104 ? 22.676 4.228 -27.822 1.00 85.31 104 MET A O 1
ATOM 842 N N . LEU A 1 105 ? 24.574 4.932 -28.786 1.00 84.56 105 LEU A N 1
ATOM 843 C CA . LEU A 1 105 ? 24.617 3.859 -29.785 1.00 84.56 105 LEU A CA 1
ATOM 844 C C . LEU A 1 105 ? 24.806 2.480 -29.149 1.00 84.56 105 LEU A C 1
ATOM 846 O O . LEU A 1 105 ? 24.179 1.519 -29.585 1.00 84.56 105 LEU A O 1
ATOM 850 N N . SER A 1 106 ? 25.616 2.366 -28.094 1.00 81.81 106 SER A N 1
ATOM 851 C CA . SER A 1 106 ? 25.778 1.096 -27.379 1.00 81.81 106 SER A CA 1
ATOM 852 C C . SER A 1 106 ? 24.500 0.670 -26.650 1.00 81.81 106 SER A C 1
ATOM 854 O O . SER A 1 106 ? 24.213 -0.523 -26.578 1.00 81.81 106 SER A O 1
ATOM 856 N N . GLN A 1 107 ? 23.698 1.624 -26.168 1.00 76.25 107 GLN A N 1
ATOM 857 C CA . GLN A 1 107 ? 22.368 1.364 -25.612 1.00 76.25 107 GLN A CA 1
ATOM 858 C C . GLN A 1 107 ? 21.366 0.931 -26.691 1.00 76.25 107 GLN A C 1
ATOM 860 O O . GLN A 1 107 ? 20.664 -0.055 -26.492 1.00 76.25 107 GLN A O 1
ATOM 865 N N . TRP A 1 108 ? 21.341 1.597 -27.850 1.00 83.62 108 TRP A N 1
ATOM 866 C CA . TRP A 1 108 ? 20.487 1.207 -28.982 1.00 83.62 108 TRP A CA 1
ATOM 867 C C . TRP A 1 108 ? 20.839 -0.186 -29.533 1.00 83.62 108 TRP A C 1
ATOM 869 O O . TRP A 1 108 ? 19.963 -1.003 -29.806 1.00 83.62 108 TRP A O 1
ATOM 879 N N . LEU A 1 109 ? 22.129 -0.526 -29.617 1.00 80.62 109 LEU A N 1
ATOM 880 C CA . LEU A 1 109 ? 22.561 -1.863 -30.040 1.00 80.62 109 LEU A CA 1
ATOM 881 C C . LEU A 1 109 ? 22.104 -2.972 -29.074 1.00 80.62 109 LEU A C 1
ATOM 883 O O . LEU A 1 109 ? 21.948 -4.112 -29.498 1.00 80.62 109 LEU A O 1
ATOM 887 N N . ARG A 1 110 ? 21.855 -2.661 -27.794 1.00 72.00 110 ARG A N 1
ATOM 888 C CA . ARG A 1 110 ? 21.332 -3.627 -26.809 1.00 72.00 110 ARG A CA 1
ATOM 889 C C . ARG A 1 110 ? 19.825 -3.852 -26.921 1.00 72.00 110 ARG A C 1
ATOM 891 O O . ARG A 1 110 ? 19.362 -4.924 -26.550 1.00 72.00 110 ARG A O 1
ATOM 898 N N . THR A 1 111 ? 19.067 -2.869 -27.407 1.00 67.69 111 THR A N 1
ATOM 899 C CA . THR A 1 111 ? 17.601 -2.960 -27.531 1.00 67.69 111 THR A CA 1
ATOM 900 C C . THR A 1 111 ? 17.144 -3.635 -28.819 1.00 67.69 111 THR A C 1
ATOM 902 O O . THR A 1 111 ? 15.975 -3.997 -28.941 1.00 67.69 111 THR A O 1
ATOM 905 N N . THR A 1 112 ? 18.040 -3.822 -29.789 1.00 64.19 112 THR A N 1
ATOM 906 C CA . THR A 1 112 ? 17.703 -4.491 -31.047 1.00 64.19 112 THR A CA 1
ATOM 907 C C . THR A 1 112 ? 17.680 -6.018 -30.855 1.00 64.19 112 THR A C 1
ATOM 909 O O . THR A 1 112 ? 18.697 -6.615 -30.486 1.00 64.19 112 THR A O 1
ATOM 912 N N . PRO A 1 113 ? 16.529 -6.691 -31.074 1.00 54.69 113 PRO A N 1
ATOM 913 C CA . PRO A 1 113 ? 16.438 -8.137 -30.927 1.00 54.69 113 PRO A CA 1
ATOM 914 C C . PRO A 1 113 ? 17.347 -8.794 -31.961 1.00 54.69 113 PRO A C 1
ATOM 916 O O . PRO A 1 113 ? 17.255 -8.547 -33.164 1.00 54.69 113 PRO A O 1
ATOM 919 N N . THR A 1 114 ? 18.276 -9.600 -31.464 1.00 56.59 114 THR A N 1
ATOM 920 C CA . THR A 1 114 ? 19.236 -10.311 -32.294 1.00 56.59 114 THR A CA 1
ATOM 921 C C . THR A 1 114 ? 18.635 -11.622 -32.776 1.00 56.59 114 THR A C 1
ATOM 923 O O . THR A 1 114 ? 18.150 -12.362 -31.932 1.00 56.59 114 THR A O 1
ATOM 926 N N . HIS A 1 115 ? 18.804 -11.975 -34.054 1.00 48.66 115 HIS A N 1
ATOM 927 C CA . HIS A 1 115 ? 19.289 -13.331 -34.355 1.00 48.66 115 HIS A CA 1
ATOM 928 C C . HIS A 1 115 ? 20.160 -13.451 -35.625 1.00 48.66 115 HIS A C 1
ATOM 930 O O . HIS A 1 115 ? 21.013 -14.328 -35.627 1.00 48.66 115 HIS A O 1
ATOM 936 N N . GLU A 1 116 ? 20.096 -12.551 -36.626 1.00 46.88 116 GLU A N 1
ATOM 937 C CA . GLU A 1 116 ? 20.879 -12.753 -37.880 1.00 46.88 116 GLU A CA 1
ATOM 938 C C . GLU A 1 116 ? 21.578 -11.507 -38.485 1.00 46.88 116 GLU A C 1
ATOM 940 O O . GLU A 1 116 ? 22.490 -11.650 -39.293 1.00 46.88 116 GLU A O 1
ATOM 945 N N . GLU A 1 117 ? 21.265 -10.274 -38.063 1.00 52.72 117 GLU A N 1
ATOM 946 C CA . GLU A 1 117 ? 21.789 -9.041 -38.706 1.00 52.72 117 GLU A CA 1
ATOM 947 C C . GLU A 1 117 ? 23.080 -8.460 -38.088 1.00 52.72 117 GLU A C 1
ATOM 949 O O . GLU A 1 117 ? 23.514 -7.366 -38.445 1.00 52.72 117 GLU A O 1
ATOM 954 N N . LYS A 1 118 ? 23.714 -9.165 -37.144 1.00 56.06 118 LYS A N 1
ATOM 955 C CA . LYS A 1 118 ? 24.734 -8.594 -36.241 1.00 56.06 118 LYS A CA 1
ATOM 956 C C . LYS A 1 118 ? 26.050 -8.124 -36.885 1.00 56.06 118 LYS A C 1
ATOM 958 O O . LYS A 1 118 ? 26.861 -7.550 -36.165 1.00 56.06 118 LYS A O 1
ATOM 963 N N . LEU A 1 119 ? 26.290 -8.355 -38.178 1.00 61.94 119 LEU A N 1
ATOM 964 C CA . LEU A 1 119 ? 27.599 -8.081 -38.790 1.00 61.94 119 LEU A CA 1
ATOM 965 C C . LEU A 1 119 ? 27.641 -6.959 -39.835 1.00 61.94 119 LEU A C 1
ATOM 967 O O . LEU A 1 119 ? 28.731 -6.460 -40.104 1.00 61.94 119 LEU A O 1
ATOM 971 N N . ASP A 1 120 ? 26.517 -6.520 -40.408 1.00 78.88 120 ASP A N 1
ATOM 972 C CA . ASP A 1 120 ? 26.560 -5.495 -41.460 1.00 78.88 120 ASP A CA 1
ATOM 973 C C . ASP A 1 120 ? 26.393 -4.075 -40.887 1.00 78.88 120 ASP A C 1
ATOM 975 O O . ASP A 1 120 ? 25.289 -3.623 -40.569 1.00 78.88 120 ASP A O 1
ATOM 979 N N . ILE A 1 121 ? 27.515 -3.351 -40.772 1.00 81.50 121 ILE A N 1
ATOM 980 C CA . ILE A 1 121 ? 27.588 -1.972 -40.253 1.00 81.50 121 ILE A CA 1
ATOM 981 C C . ILE A 1 121 ? 26.685 -1.028 -41.063 1.00 81.50 121 ILE A C 1
ATOM 983 O O . ILE A 1 121 ? 26.107 -0.090 -40.504 1.00 81.50 121 ILE A O 1
ATOM 987 N N . ARG A 1 122 ? 26.524 -1.270 -42.373 1.00 84.25 122 ARG A N 1
ATOM 988 C CA . ARG A 1 122 ? 25.702 -0.416 -43.244 1.00 84.25 122 ARG A CA 1
ATOM 989 C C . ARG A 1 122 ? 24.226 -0.547 -42.897 1.00 84.25 122 ARG A C 1
ATOM 991 O O . ARG A 1 122 ? 23.592 0.458 -42.583 1.00 84.25 122 ARG A O 1
ATOM 998 N N . LYS A 1 123 ? 23.719 -1.780 -42.824 1.00 84.31 123 LYS A N 1
ATOM 999 C CA . LYS A 1 123 ? 22.327 -2.062 -42.433 1.00 84.31 123 LYS A CA 1
ATOM 1000 C C . LYS A 1 123 ? 22.006 -1.560 -41.028 1.00 84.31 123 LYS A C 1
ATOM 1002 O O . LYS A 1 123 ? 20.932 -1.007 -40.808 1.00 84.31 123 LYS A O 1
ATOM 1007 N N . LEU A 1 124 ? 22.943 -1.685 -40.083 1.00 84.44 124 LEU A N 1
ATOM 1008 C CA . LEU A 1 124 ? 22.763 -1.147 -38.728 1.00 84.44 124 LEU A CA 1
ATOM 1009 C C . LEU A 1 124 ? 22.657 0.382 -38.727 1.00 84.44 124 LEU A C 1
ATOM 1011 O O . LEU A 1 124 ? 21.820 0.940 -38.023 1.00 84.44 124 LEU A O 1
ATOM 1015 N N . THR A 1 125 ? 23.463 1.060 -39.544 1.00 85.50 125 THR A N 1
ATOM 1016 C CA . THR A 1 125 ? 23.429 2.524 -39.674 1.00 85.50 125 THR A CA 1
ATOM 1017 C C . THR A 1 125 ? 22.128 3.001 -40.328 1.00 85.50 125 THR A C 1
ATOM 1019 O O . THR A 1 125 ? 21.515 3.964 -39.868 1.00 85.50 125 THR A O 1
ATOM 1022 N N . GLU A 1 126 ? 21.669 2.310 -41.373 1.00 86.19 126 GLU A N 1
ATOM 1023 C CA . GLU A 1 126 ? 20.386 2.579 -42.031 1.00 86.19 126 GLU A CA 1
ATOM 1024 C C . GLU A 1 126 ? 19.218 2.394 -41.065 1.00 86.19 126 GLU A C 1
ATOM 1026 O O . GLU A 1 126 ? 18.375 3.280 -40.931 1.00 86.19 126 GLU A O 1
ATOM 1031 N N . ARG A 1 127 ? 19.204 1.282 -40.326 1.00 85.69 127 ARG A N 1
ATOM 1032 C CA . ARG A 1 127 ? 18.173 0.985 -39.331 1.00 85.69 127 ARG A CA 1
ATOM 1033 C C . ARG A 1 127 ? 18.151 2.014 -38.203 1.00 85.69 127 ARG A C 1
ATOM 1035 O O . ARG A 1 127 ? 17.077 2.466 -37.818 1.00 85.69 127 ARG A O 1
ATOM 1042 N N . PHE A 1 128 ? 19.321 2.440 -37.729 1.00 86.88 128 PHE A N 1
ATOM 1043 C CA . PHE A 1 128 ? 19.427 3.509 -36.740 1.00 86.88 128 PHE A CA 1
ATOM 1044 C C . PHE A 1 128 ? 18.836 4.831 -37.255 1.00 86.88 128 PHE A C 1
ATOM 1046 O O . PHE A 1 128 ? 18.083 5.495 -36.543 1.00 86.88 128 PHE A O 1
ATOM 1053 N N . ASN A 1 129 ? 19.112 5.196 -38.510 1.00 88.94 129 ASN A N 1
ATOM 1054 C CA . ASN A 1 129 ? 18.533 6.385 -39.141 1.00 88.94 129 ASN A CA 1
ATOM 1055 C C . ASN A 1 129 ? 17.009 6.274 -39.333 1.00 88.94 129 ASN A C 1
ATOM 1057 O O . ASN A 1 129 ? 16.296 7.252 -39.111 1.00 88.94 129 ASN A O 1
ATOM 1061 N N . VAL A 1 130 ? 16.491 5.089 -39.675 1.00 87.25 130 VAL A N 1
ATOM 1062 C CA . VAL A 1 130 ? 15.042 4.824 -39.724 1.00 87.25 130 VAL A CA 1
ATOM 1063 C C . VAL A 1 130 ? 14.405 5.009 -38.344 1.00 87.25 130 VAL A C 1
ATOM 1065 O O . VAL A 1 130 ? 13.338 5.615 -38.227 1.00 87.25 130 VAL A O 1
ATOM 1068 N N . ASP A 1 131 ? 15.051 4.516 -37.289 1.00 85.25 131 ASP A N 1
ATOM 1069 C CA . ASP A 1 131 ? 14.563 4.666 -35.918 1.00 85.25 131 ASP A CA 1
ATOM 1070 C C . ASP A 1 131 ? 14.615 6.131 -35.456 1.00 85.25 131 ASP A C 1
ATOM 1072 O O . ASP A 1 131 ? 13.652 6.611 -34.856 1.00 85.25 131 ASP A O 1
ATOM 1076 N N . LEU A 1 132 ? 15.666 6.885 -35.808 1.00 86.12 132 LEU A N 1
ATOM 1077 C CA . LEU A 1 132 ? 15.723 8.339 -35.609 1.00 86.12 132 LEU A CA 1
ATOM 1078 C C . LEU A 1 132 ? 14.570 9.057 -36.323 1.00 86.12 132 LEU A C 1
ATOM 1080 O O . LEU A 1 132 ? 13.898 9.883 -35.701 1.00 86.12 132 LEU A O 1
ATOM 1084 N N . ALA A 1 133 ? 14.295 8.716 -37.586 1.00 87.69 133 ALA A N 1
ATOM 1085 C CA . ALA A 1 133 ? 13.229 9.327 -38.385 1.00 87.69 133 ALA A CA 1
ATOM 1086 C C . ALA A 1 133 ? 11.834 9.117 -37.771 1.00 87.69 133 ALA A C 1
ATOM 1088 O O . ALA A 1 133 ? 10.993 10.018 -37.775 1.00 87.69 133 ALA A O 1
ATOM 1089 N N . LYS A 1 134 ? 11.590 7.945 -37.173 1.00 85.69 134 LYS A N 1
ATOM 1090 C CA . LYS A 1 134 ? 10.327 7.634 -36.481 1.00 85.69 134 LYS A CA 1
ATOM 1091 C C . LYS A 1 134 ? 10.127 8.449 -35.199 1.00 85.69 134 LYS A C 1
ATOM 1093 O O . LYS A 1 134 ? 8.992 8.626 -34.751 1.00 85.69 134 LYS A O 1
ATOM 1098 N N . THR A 1 135 ? 11.198 8.952 -34.584 1.00 84.06 135 THR A N 1
ATOM 1099 C CA . THR A 1 135 ? 11.097 9.727 -33.340 1.00 84.06 135 THR A CA 1
ATOM 1100 C C . THR A 1 135 ? 10.749 11.194 -33.609 1.00 84.06 135 THR A C 1
ATOM 1102 O O . THR A 1 135 ? 11.477 11.918 -34.283 1.00 84.06 135 THR A O 1
ATOM 1105 N N . LYS A 1 136 ? 9.658 11.689 -33.005 1.00 79.69 136 LYS A N 1
ATOM 1106 C CA . LYS A 1 136 ? 9.170 13.071 -33.211 1.00 79.69 136 LYS A CA 1
ATOM 1107 C C . LYS A 1 136 ? 10.217 14.158 -32.921 1.00 79.69 136 LYS A C 1
ATOM 1109 O O . LYS A 1 136 ? 10.183 15.209 -33.549 1.00 79.69 136 LYS A O 1
ATOM 1114 N N . PHE A 1 137 ? 11.126 13.919 -31.973 1.00 79.12 137 PHE A N 1
ATOM 1115 C CA . PHE A 1 137 ? 12.109 14.912 -31.523 1.00 79.12 137 PHE A CA 1
ATOM 1116 C C . PHE A 1 137 ? 13.442 14.868 -32.279 1.00 79.12 137 PHE A C 1
ATOM 1118 O O . PHE A 1 137 ? 14.141 15.878 -32.289 1.00 79.12 137 PHE A O 1
ATOM 1125 N N . ALA A 1 138 ? 13.806 13.732 -32.887 1.00 81.44 138 ALA A N 1
ATOM 1126 C CA . ALA A 1 138 ? 15.099 13.563 -33.555 1.00 81.44 138 ALA A CA 1
ATOM 1127 C C . ALA A 1 138 ? 15.001 13.282 -35.064 1.00 81.44 138 ALA A C 1
ATOM 1129 O O . ALA A 1 138 ? 16.036 13.191 -35.717 1.00 81.44 138 ALA A O 1
ATOM 1130 N N . ASN A 1 139 ? 13.791 13.262 -35.640 1.00 84.75 139 ASN A N 1
ATOM 1131 C CA . ASN A 1 139 ? 13.577 13.103 -37.084 1.00 84.75 139 ASN A CA 1
ATOM 1132 C C . ASN A 1 139 ? 14.384 14.111 -37.927 1.00 84.75 139 ASN A C 1
ATOM 1134 O O . ASN A 1 139 ? 14.937 13.758 -38.960 1.00 84.75 139 ASN A O 1
ATOM 1138 N N . ARG A 1 140 ? 14.553 15.353 -37.448 1.00 86.56 140 ARG A N 1
ATOM 1139 C CA . ARG A 1 140 ? 15.329 16.390 -38.158 1.00 86.56 140 ARG A CA 1
ATOM 1140 C C . ARG A 1 140 ? 16.806 16.021 -38.373 1.00 86.56 140 ARG A C 1
ATOM 1142 O O . ARG A 1 140 ? 17.439 16.587 -39.254 1.00 86.56 140 ARG A O 1
ATOM 1149 N N . TYR A 1 141 ? 17.345 15.116 -37.560 1.00 85.50 141 TYR A N 1
ATOM 1150 C CA . TYR A 1 141 ? 18.739 14.675 -37.623 1.00 85.50 141 TYR A CA 1
ATOM 1151 C C . TYR A 1 141 ? 18.909 13.350 -38.378 1.00 85.50 141 TYR A C 1
ATOM 1153 O O . TYR A 1 141 ? 20.035 12.890 -38.557 1.00 85.50 141 TYR A O 1
ATOM 1161 N N . ALA A 1 142 ? 17.813 12.715 -38.802 1.00 86.12 142 ALA A N 1
ATOM 1162 C CA . ALA A 1 142 ? 17.879 11.479 -39.566 1.00 86.12 142 ALA A CA 1
ATOM 1163 C C . ALA A 1 142 ? 18.503 11.748 -40.943 1.00 86.12 142 ALA A C 1
ATOM 1165 O O . ALA A 1 142 ? 18.139 12.711 -41.615 1.00 86.12 142 ALA A O 1
ATOM 1166 N N . TYR A 1 143 ? 19.428 10.881 -41.361 1.00 87.44 143 TYR A N 1
ATOM 1167 C CA . TYR A 1 143 ? 20.107 10.953 -42.662 1.00 87.44 143 TYR A CA 1
ATOM 1168 C C . TYR A 1 143 ? 20.959 12.214 -42.912 1.00 87.44 143 TYR A C 1
ATOM 1170 O O . TYR A 1 143 ? 21.332 12.475 -44.055 1.00 87.44 143 TYR A O 1
ATOM 1178 N N . ASP A 1 144 ? 21.344 12.966 -41.873 1.00 87.62 144 ASP A N 1
ATOM 1179 C CA . ASP A 1 144 ? 22.378 14.000 -42.016 1.00 87.62 144 ASP A CA 1
ATOM 1180 C C . ASP A 1 144 ? 23.713 13.330 -42.421 1.00 87.62 144 ASP A C 1
ATOM 1182 O O . ASP A 1 144 ? 24.167 12.420 -41.710 1.00 87.62 144 ASP A O 1
ATOM 1186 N N . PRO A 1 145 ? 24.355 13.725 -43.541 1.00 86.62 145 PRO A N 1
ATOM 1187 C CA . PRO A 1 145 ? 25.589 13.105 -44.019 1.00 86.62 145 PRO A CA 1
ATOM 1188 C C . PRO A 1 145 ? 26.715 13.080 -42.979 1.00 86.62 145 PRO A C 1
ATOM 1190 O O . PRO A 1 145 ? 27.383 12.055 -42.824 1.00 86.62 145 PRO A O 1
ATOM 1193 N N . LEU A 1 146 ? 26.909 14.176 -42.233 1.00 85.38 146 LEU A N 1
ATOM 1194 C CA . LEU A 1 146 ? 27.996 14.285 -41.251 1.00 85.38 146 LEU A CA 1
ATOM 1195 C C . LEU A 1 146 ? 27.749 13.376 -40.045 1.00 85.38 146 LEU A C 1
ATOM 1197 O O . LEU A 1 146 ? 28.651 12.682 -39.570 1.00 85.38 146 LEU A O 1
ATOM 1201 N N . LEU A 1 147 ? 26.506 13.353 -39.566 1.00 87.81 147 LEU A N 1
ATOM 1202 C CA . LEU A 1 147 ? 26.106 12.518 -38.442 1.00 87.81 147 LEU A CA 1
ATOM 1203 C C . LEU A 1 147 ? 26.116 11.031 -38.820 1.00 87.81 147 LEU A C 1
ATOM 1205 O O . LEU A 1 147 ? 26.598 10.206 -38.048 1.00 87.81 147 LEU A O 1
ATOM 1209 N N . THR A 1 148 ? 25.648 10.689 -40.021 1.00 87.88 148 THR A N 1
ATOM 1210 C CA . THR A 1 148 ? 25.593 9.308 -40.523 1.00 87.88 148 THR A CA 1
ATOM 1211 C C . THR A 1 148 ? 26.992 8.702 -40.643 1.00 87.88 148 THR A C 1
ATOM 1213 O O . THR A 1 148 ? 27.203 7.561 -40.234 1.00 87.88 148 THR A O 1
ATOM 1216 N N . GLN A 1 149 ? 27.975 9.476 -41.116 1.00 88.00 149 GLN A N 1
ATOM 1217 C CA . GLN A 1 149 ? 29.377 9.042 -41.144 1.00 88.00 149 GLN A CA 1
ATOM 1218 C C . GLN A 1 149 ? 29.943 8.809 -39.738 1.00 88.00 149 GLN A C 1
ATOM 1220 O O . GLN A 1 149 ? 30.638 7.819 -39.502 1.00 88.00 149 GLN A O 1
ATOM 1225 N N . LEU A 1 150 ? 29.629 9.689 -38.782 1.00 86.81 150 LEU A N 1
ATOM 1226 C CA . LEU A 1 150 ? 30.030 9.501 -37.388 1.00 86.81 150 LEU A CA 1
ATOM 1227 C C . LEU A 1 150 ? 29.411 8.233 -36.798 1.00 86.81 150 LEU A C 1
ATOM 1229 O O . LEU A 1 150 ? 30.122 7.456 -36.164 1.00 86.81 150 LEU A O 1
ATOM 1233 N N . ILE A 1 151 ? 28.115 8.008 -37.015 1.00 87.69 151 ILE A N 1
ATOM 1234 C CA . ILE A 1 151 ? 27.397 6.832 -36.511 1.00 87.69 151 ILE A CA 1
ATOM 1235 C C . ILE A 1 151 ? 28.012 5.554 -37.078 1.00 87.69 151 ILE A C 1
ATOM 1237 O O . ILE A 1 151 ? 28.321 4.650 -36.305 1.00 87.69 151 ILE A O 1
ATOM 1241 N N . TYR A 1 152 ? 28.269 5.511 -38.387 1.00 88.12 152 TYR A N 1
ATOM 1242 C CA . TYR A 1 152 ? 28.932 4.387 -39.049 1.00 88.12 152 TYR A CA 1
ATOM 1243 C C . TYR A 1 152 ? 30.279 4.052 -38.384 1.00 88.12 152 TYR A C 1
ATOM 1245 O O . TYR A 1 152 ? 30.534 2.908 -37.997 1.00 88.12 152 TYR A O 1
ATOM 1253 N N . ASN A 1 153 ? 31.110 5.073 -38.147 1.00 86.81 153 ASN A N 1
ATOM 1254 C CA . ASN A 1 153 ? 32.407 4.919 -37.483 1.00 86.81 153 ASN A CA 1
ATOM 1255 C C . ASN A 1 153 ? 32.269 4.493 -36.009 1.00 86.81 153 ASN A C 1
ATOM 1257 O O . ASN A 1 153 ? 33.061 3.692 -35.505 1.00 86.81 153 ASN A O 1
ATOM 1261 N N . CYS A 1 154 ? 31.268 5.012 -35.295 1.00 84.69 154 CYS A N 1
ATOM 1262 C CA . CYS A 1 154 ? 30.995 4.658 -33.906 1.00 84.69 154 CYS A CA 1
ATOM 1263 C C . CYS A 1 154 ? 30.489 3.219 -33.763 1.00 84.69 154 CYS A C 1
ATOM 1265 O O . CYS A 1 154 ? 30.964 2.521 -32.870 1.00 84.69 154 CYS A O 1
ATOM 1267 N N . ILE A 1 155 ? 29.589 2.760 -34.637 1.00 84.44 155 ILE A N 1
ATOM 1268 C CA . ILE A 1 155 ? 29.090 1.379 -34.655 1.00 84.44 155 ILE A CA 1
ATOM 1269 C C . ILE A 1 155 ? 30.242 0.414 -34.947 1.00 84.44 155 ILE A C 1
ATOM 1271 O O . ILE A 1 155 ? 30.434 -0.532 -34.186 1.00 84.44 155 ILE A O 1
ATOM 1275 N N . GLY A 1 156 ? 31.071 0.700 -35.960 1.00 83.12 156 GLY A N 1
ATOM 1276 C CA . GLY A 1 156 ? 32.278 -0.089 -36.232 1.00 83.12 156 GLY A CA 1
ATOM 1277 C C . GLY A 1 156 ? 33.214 -0.150 -35.018 1.00 83.12 156 GLY A C 1
ATOM 1278 O O . GLY A 1 156 ? 33.636 -1.226 -34.601 1.00 83.12 156 GLY A O 1
ATOM 1279 N N . SER A 1 157 ? 33.463 0.992 -34.367 1.00 82.06 157 SER A N 1
ATOM 1280 C CA . SER A 1 157 ? 34.272 1.056 -33.142 1.00 82.06 157 SER A CA 1
ATOM 1281 C C . SER A 1 157 ? 33.684 0.234 -31.989 1.00 82.06 157 SER A C 1
ATOM 1283 O O . SER A 1 157 ? 34.458 -0.334 -31.227 1.00 82.06 157 SER A O 1
ATOM 1285 N N . ILE A 1 158 ? 32.359 0.177 -31.831 1.00 78.75 158 ILE A N 1
ATOM 1286 C CA . ILE A 1 158 ? 31.694 -0.560 -30.745 1.00 78.75 158 ILE A CA 1
ATOM 1287 C C . ILE A 1 158 ? 31.715 -2.070 -31.009 1.00 78.75 158 ILE A C 1
ATOM 1289 O O . ILE A 1 158 ? 31.983 -2.827 -30.083 1.00 78.75 158 ILE A O 1
ATOM 1293 N N . ILE A 1 159 ? 31.488 -2.504 -32.254 1.00 77.81 159 ILE A N 1
ATOM 1294 C CA . ILE A 1 159 ? 31.505 -3.926 -32.643 1.00 77.81 159 ILE A CA 1
ATOM 1295 C C . ILE A 1 159 ? 32.913 -4.522 -32.499 1.00 77.81 159 ILE A C 1
ATOM 1297 O O . ILE A 1 159 ? 33.057 -5.653 -32.042 1.00 77.81 159 ILE A O 1
ATOM 1301 N N . HIS A 1 160 ? 33.952 -3.762 -32.855 1.00 74.38 160 HIS A N 1
ATOM 1302 C CA . HIS A 1 160 ? 35.346 -4.210 -32.756 1.00 74.38 160 HIS A CA 1
ATOM 1303 C C . HIS A 1 160 ? 35.967 -4.040 -31.359 1.00 74.38 160 HIS A C 1
ATOM 1305 O O . HIS A 1 160 ? 37.077 -4.518 -31.129 1.00 74.38 160 HIS A O 1
ATOM 1311 N N . SER A 1 161 ? 35.284 -3.378 -30.418 1.00 65.06 161 SER A N 1
ATOM 1312 C CA . SER A 1 161 ? 35.755 -3.273 -29.033 1.00 65.06 161 SER A CA 1
ATOM 1313 C C . SER A 1 161 ? 35.251 -4.465 -28.208 1.00 65.06 161 SER A C 1
ATOM 1315 O O . SER A 1 161 ? 34.053 -4.751 -28.244 1.00 65.06 161 SER A O 1
ATOM 1317 N N . PRO A 1 162 ? 36.102 -5.152 -27.419 1.00 49.25 162 PRO A N 1
ATOM 1318 C CA . PRO A 1 162 ? 35.625 -6.159 -26.476 1.00 49.25 162 PRO A CA 1
ATOM 1319 C C . PRO A 1 162 ? 34.661 -5.506 -25.471 1.00 49.25 162 PRO A C 1
ATOM 1321 O O . PRO A 1 162 ? 34.833 -4.326 -25.143 1.00 49.25 162 PRO A O 1
ATOM 1324 N N . PRO A 1 163 ? 33.649 -6.235 -24.966 1.00 45.88 163 PRO A N 1
ATOM 1325 C CA . PRO A 1 163 ? 32.703 -5.687 -24.008 1.00 45.88 163 PRO A CA 1
ATOM 1326 C C . PRO A 1 163 ? 33.459 -5.246 -22.752 1.00 45.88 163 PRO A C 1
ATOM 1328 O O . PRO A 1 163 ? 33.882 -6.066 -21.939 1.00 45.88 163 PRO A O 1
ATOM 1331 N N . GLN A 1 164 ? 33.634 -3.934 -22.590 1.00 40.66 164 GLN A N 1
ATOM 1332 C CA . GLN A 1 164 ? 34.020 -3.362 -21.311 1.00 40.66 164 GLN A CA 1
ATOM 1333 C C . GLN A 1 164 ? 32.868 -3.645 -20.352 1.00 40.66 164 GLN A C 1
ATOM 1335 O O . GLN A 1 164 ? 31.780 -3.075 -20.472 1.00 40.66 164 GLN A O 1
ATOM 1340 N N . TYR A 1 165 ? 33.099 -4.596 -19.448 1.00 32.81 165 TYR A N 1
ATOM 1341 C CA . TYR A 1 165 ? 32.240 -4.843 -18.306 1.00 32.81 165 TYR A CA 1
ATOM 1342 C C . TYR A 1 165 ? 32.014 -3.504 -17.602 1.00 32.81 165 TYR A C 1
ATOM 1344 O O . TYR A 1 165 ? 32.952 -2.895 -17.089 1.00 32.81 165 TYR A O 1
ATOM 1352 N N . ALA A 1 166 ? 30.764 -3.038 -17.599 1.00 30.67 166 ALA A N 1
ATOM 1353 C CA . ALA A 1 166 ? 30.336 -2.047 -16.626 1.00 30.67 166 ALA A CA 1
ATOM 1354 C C . ALA A 1 166 ? 30.721 -2.568 -15.230 1.00 30.67 166 ALA A C 1
ATOM 1356 O O . ALA A 1 166 ? 30.699 -3.792 -15.033 1.00 30.67 166 ALA A O 1
ATOM 1357 N N . PRO A 1 167 ? 31.083 -1.695 -14.275 1.00 28.02 167 PRO A N 1
ATOM 1358 C CA . PRO A 1 167 ? 31.313 -2.139 -12.912 1.00 28.02 167 PRO A CA 1
ATOM 1359 C C . PRO A 1 167 ? 30.061 -2.894 -12.471 1.00 28.02 167 PRO A C 1
ATOM 1361 O O . PRO A 1 167 ? 28.961 -2.340 -12.451 1.00 28.02 167 PRO A O 1
ATOM 1364 N N . LYS A 1 168 ? 30.223 -4.195 -12.213 1.00 27.98 168 LYS A N 1
ATOM 1365 C CA . LYS A 1 168 ? 29.210 -4.990 -11.534 1.00 27.98 168 LYS A CA 1
ATOM 1366 C C . LYS A 1 168 ? 28.941 -4.242 -10.236 1.00 27.98 168 LYS A C 1
ATOM 1368 O O . LYS A 1 168 ? 29.847 -4.126 -9.416 1.00 27.98 168 LYS A O 1
ATOM 1373 N N . CYS A 1 169 ? 27.738 -3.697 -10.073 1.00 25.02 169 CYS A N 1
ATOM 1374 C CA . CYS A 1 169 ? 27.269 -3.354 -8.743 1.00 25.02 169 CYS A CA 1
ATOM 1375 C C . CYS A 1 169 ? 27.431 -4.625 -7.914 1.00 25.02 169 CYS A C 1
ATOM 1377 O O . CYS A 1 169 ? 26.967 -5.685 -8.338 1.00 25.02 169 CYS A O 1
ATOM 1379 N N . GLU A 1 170 ? 28.178 -4.522 -6.820 1.00 30.95 170 GLU A N 1
ATOM 1380 C CA . GLU A 1 170 ? 28.427 -5.598 -5.872 1.00 30.95 170 GLU A CA 1
ATOM 1381 C C . GLU A 1 170 ? 27.079 -6.113 -5.366 1.00 30.95 170 GLU A C 1
ATOM 1383 O O . GLU A 1 170 ? 26.468 -5.576 -4.445 1.00 30.95 170 GLU A O 1
ATOM 1388 N N . GLY A 1 171 ? 26.556 -7.122 -6.056 1.00 35.75 171 GLY A N 1
ATOM 1389 C CA . GLY A 1 171 ? 25.394 -7.860 -5.624 1.00 35.75 171 GLY A CA 1
ATOM 1390 C C . GLY A 1 171 ? 25.864 -8.770 -4.513 1.00 35.75 171 GLY A C 1
ATOM 1391 O O . GLY A 1 171 ? 26.362 -9.859 -4.782 1.00 35.75 171 GLY A O 1
ATOM 1392 N N . ASN A 1 172 ? 25.702 -8.314 -3.274 1.00 44.34 172 ASN A N 1
ATOM 1393 C CA . ASN A 1 172 ? 25.444 -9.232 -2.172 1.00 44.34 172 ASN A CA 1
ATOM 1394 C C . ASN A 1 172 ? 24.417 -10.270 -2.666 1.00 44.34 172 ASN A C 1
ATOM 1396 O O . ASN A 1 172 ? 23.502 -9.890 -3.401 1.00 44.34 172 ASN A O 1
ATOM 1400 N N . ASP A 1 173 ? 24.585 -11.548 -2.308 1.00 56.09 173 ASP A N 1
ATOM 1401 C CA . ASP A 1 173 ? 23.731 -12.696 -2.686 1.00 56.09 173 ASP A CA 1
ATOM 1402 C C . ASP A 1 173 ? 22.297 -12.572 -2.108 1.00 56.09 173 ASP A C 1
ATOM 1404 O O . ASP A 1 173 ? 21.776 -13.439 -1.400 1.00 56.09 173 ASP A O 1
ATOM 1408 N N . ASP A 1 174 ? 21.637 -11.454 -2.388 1.00 66.94 174 ASP A N 1
ATOM 1409 C CA . ASP A 1 174 ? 20.307 -11.109 -1.944 1.00 66.94 174 ASP A CA 1
ATOM 1410 C C . ASP A 1 174 ? 19.308 -11.866 -2.816 1.00 66.94 174 ASP A C 1
ATOM 1412 O O . ASP A 1 174 ? 19.130 -11.616 -4.011 1.00 66.94 174 ASP A O 1
ATOM 1416 N N . LYS A 1 175 ? 18.648 -12.833 -2.188 1.00 84.25 175 LYS A N 1
ATOM 1417 C CA . LYS A 1 175 ? 17.640 -13.681 -2.810 1.00 84.25 175 LYS A CA 1
ATOM 1418 C C . LYS A 1 175 ? 16.276 -13.000 -2.736 1.00 84.25 175 LYS A C 1
ATOM 1420 O O . LYS A 1 175 ? 15.764 -12.748 -1.642 1.00 84.25 175 LYS A O 1
ATOM 1425 N N . TYR A 1 176 ? 15.665 -12.733 -3.892 1.00 89.88 176 TYR A N 1
ATOM 1426 C CA . TYR A 1 176 ? 14.328 -12.143 -3.971 1.00 89.88 176 TYR A CA 1
ATOM 1427 C C . TYR A 1 176 ? 13.283 -13.198 -4.321 1.00 89.88 176 TYR A C 1
ATOM 1429 O O . TYR A 1 176 ? 13.376 -13.874 -5.344 1.00 89.88 176 TYR A O 1
ATOM 1437 N N . LEU A 1 177 ? 12.269 -13.321 -3.472 1.00 90.81 177 LEU A N 1
ATOM 1438 C CA . LEU A 1 177 ? 11.135 -14.217 -3.644 1.00 90.81 177 LEU A CA 1
ATOM 1439 C C . LEU A 1 177 ? 9.924 -13.430 -4.156 1.00 90.81 177 LEU A C 1
ATOM 1441 O O . LEU A 1 177 ? 9.480 -12.474 -3.517 1.00 90.81 177 LEU A O 1
ATOM 1445 N N . LEU A 1 178 ? 9.373 -13.851 -5.293 1.00 91.19 178 LEU A N 1
ATOM 1446 C CA . LEU A 1 178 ? 8.208 -13.219 -5.911 1.00 91.19 178 LEU A CA 1
ATOM 1447 C C . LEU A 1 178 ? 6.899 -13.914 -5.501 1.00 91.19 178 LEU A C 1
ATOM 1449 O O . LEU A 1 178 ? 6.753 -15.132 -5.618 1.00 91.19 178 LEU A O 1
ATOM 1453 N N . LEU A 1 179 ? 5.920 -13.110 -5.089 1.00 91.56 179 LEU A N 1
ATOM 1454 C CA . LEU A 1 179 ? 4.514 -13.478 -4.929 1.00 91.56 179 LEU A CA 1
ATOM 1455 C C . LEU A 1 179 ? 3.687 -12.671 -5.944 1.00 91.56 179 LEU A C 1
ATOM 1457 O O . LEU A 1 179 ? 3.287 -11.544 -5.635 1.00 91.56 179 LEU A O 1
ATOM 1461 N N . PRO A 1 180 ? 3.461 -13.190 -7.162 1.00 91.38 180 PRO A N 1
ATOM 1462 C CA . PRO A 1 180 ? 2.787 -12.436 -8.203 1.00 91.38 180 PRO A CA 1
ATOM 1463 C C . PRO A 1 180 ? 1.262 -12.496 -8.044 1.00 91.38 180 PRO A C 1
ATOM 1465 O O . PRO A 1 180 ? 0.706 -13.532 -7.681 1.00 91.38 180 PRO A O 1
ATOM 1468 N N . ASN A 1 181 ? 0.597 -11.388 -8.383 1.00 91.69 181 ASN A N 1
ATOM 1469 C CA . ASN A 1 181 ? -0.841 -11.299 -8.655 1.00 91.69 181 ASN A CA 1
ATOM 1470 C C . ASN A 1 181 ? -1.750 -11.941 -7.583 1.00 91.69 181 ASN A C 1
ATOM 1472 O O . ASN A 1 181 ? -2.682 -12.695 -7.873 1.00 91.69 181 ASN A O 1
ATOM 1476 N N . LEU A 1 182 ? -1.490 -11.619 -6.318 1.00 94.00 182 LEU A N 1
ATOM 1477 C CA . LEU A 1 182 ? -2.370 -11.959 -5.209 1.00 94.00 182 LEU A CA 1
ATOM 1478 C C . LEU A 1 182 ? -3.672 -11.162 -5.346 1.00 94.00 182 LEU A C 1
ATOM 1480 O O . LEU A 1 182 ? -3.668 -9.929 -5.317 1.00 94.00 182 LEU A O 1
ATOM 1484 N N . ARG A 1 183 ? -4.796 -11.871 -5.468 1.00 95.75 183 ARG A N 1
ATOM 1485 C CA . ARG A 1 183 ? -6.133 -11.274 -5.494 1.00 95.75 183 ARG A CA 1
ATOM 1486 C C . ARG A 1 183 ? -6.740 -11.312 -4.107 1.00 95.75 183 ARG A C 1
ATOM 1488 O O . ARG A 1 183 ? -6.954 -12.383 -3.535 1.00 95.75 183 ARG A O 1
ATOM 1495 N N . ILE A 1 184 ? -7.020 -10.128 -3.589 1.00 96.88 184 ILE A N 1
ATOM 1496 C CA . ILE A 1 184 ? -7.593 -9.905 -2.273 1.00 96.88 184 ILE A CA 1
ATOM 1497 C C . ILE A 1 184 ? -9.030 -9.443 -2.471 1.00 96.88 184 ILE A C 1
ATOM 1499 O O . ILE A 1 184 ? -9.251 -8.420 -3.114 1.00 96.88 184 ILE A O 1
ATOM 1503 N N . SER A 1 185 ? -9.987 -10.175 -1.907 1.00 96.25 185 SER A N 1
ATOM 1504 C CA . SER A 1 185 ? -11.407 -9.811 -1.958 1.00 96.25 185 SER A CA 1
ATOM 1505 C C . SER A 1 185 ? -11.934 -9.464 -0.570 1.00 96.25 185 SER A C 1
ATOM 1507 O O . SER A 1 185 ? -11.721 -10.225 0.381 1.00 96.25 185 SER A O 1
ATOM 1509 N N . GLY A 1 186 ? -12.630 -8.331 -0.462 1.00 95.00 186 GLY A N 1
ATOM 1510 C CA . GLY A 1 186 ? -13.284 -7.886 0.772 1.00 95.00 186 GLY A CA 1
ATOM 1511 C C . GLY A 1 186 ? -12.317 -7.516 1.901 1.00 95.00 186 GLY A C 1
ATOM 1512 O O . GLY A 1 186 ? -12.608 -7.770 3.070 1.00 95.00 186 GLY A O 1
ATOM 1513 N N . ALA A 1 187 ? -11.146 -6.959 1.583 1.00 96.69 187 ALA A N 1
ATOM 1514 C CA . ALA A 1 187 ? -10.255 -6.416 2.607 1.00 96.69 187 ALA A CA 1
ATOM 1515 C C . ALA A 1 187 ? -10.808 -5.106 3.183 1.00 96.69 187 ALA A C 1
ATOM 1517 O O . ALA A 1 187 ? -11.549 -4.389 2.523 1.00 96.69 187 ALA A O 1
ATOM 1518 N N . SER A 1 188 ? -10.449 -4.773 4.422 1.00 95.50 188 SER A N 1
ATOM 1519 C CA . SER A 1 188 ? -10.830 -3.499 5.039 1.00 95.50 188 SER A CA 1
ATOM 1520 C C . SER A 1 188 ? -10.103 -2.340 4.358 1.00 95.50 188 SER A C 1
ATOM 1522 O O . SER A 1 188 ? -8.876 -2.251 4.434 1.00 95.50 188 SER A O 1
ATOM 1524 N N . ALA A 1 189 ? -10.862 -1.427 3.750 1.00 95.56 189 ALA A N 1
ATOM 1525 C CA . ALA A 1 189 ? -10.339 -0.184 3.181 1.00 95.56 189 ALA A CA 1
ATOM 1526 C C . ALA A 1 189 ? -10.170 0.917 4.240 1.00 95.56 189 ALA A C 1
ATOM 1528 O O . ALA A 1 189 ? -9.431 1.875 4.025 1.00 95.56 189 ALA A O 1
ATOM 1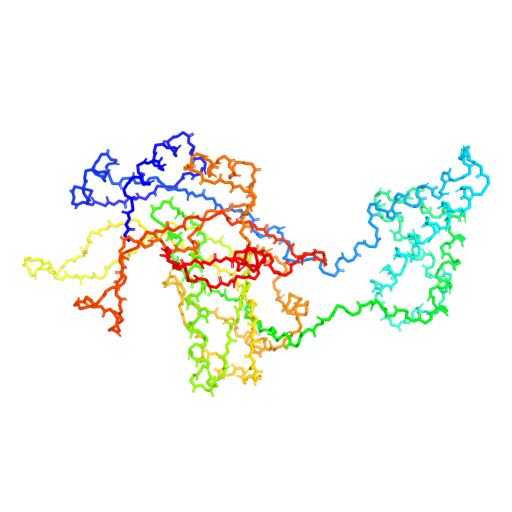529 N N . MET A 1 190 ? -10.842 0.787 5.391 1.00 93.69 190 MET A N 1
ATOM 1530 C CA . MET A 1 190 ? -10.623 1.646 6.560 1.00 93.69 190 MET A CA 1
ATOM 1531 C C . MET A 1 190 ? -9.306 1.242 7.222 1.00 93.69 190 MET A C 1
ATOM 1533 O O . MET A 1 190 ? -9.262 0.290 8.006 1.00 93.69 190 MET A O 1
ATOM 1537 N N . ASN A 1 191 ? -8.222 1.912 6.838 1.00 91.75 191 ASN A N 1
ATOM 1538 C CA . ASN A 1 191 ? -6.873 1.611 7.317 1.00 91.75 191 ASN A CA 1
ATOM 1539 C C . ASN A 1 191 ? -6.563 2.303 8.657 1.00 91.75 191 ASN A C 1
ATOM 1541 O O . ASN A 1 191 ? -5.805 1.752 9.453 1.00 91.75 191 ASN A O 1
ATOM 1545 N N . THR A 1 192 ? -7.197 3.445 8.940 1.00 93.75 192 THR A N 1
ATOM 1546 C CA . THR A 1 192 ? -7.250 4.088 10.263 1.00 93.75 192 THR A CA 1
ATOM 1547 C C . THR A 1 192 ? -8.673 4.548 10.583 1.00 93.75 192 THR A C 1
ATOM 1549 O O . THR A 1 192 ? -9.601 4.334 9.806 1.00 93.75 192 THR A O 1
ATOM 1552 N N . SER A 1 193 ? -8.858 5.200 11.732 1.00 91.81 193 SER A N 1
ATOM 1553 C CA . SER A 1 193 ? -10.116 5.856 12.102 1.00 91.81 193 SER A CA 1
ATOM 1554 C C . SER A 1 193 ? -10.413 7.143 11.329 1.00 91.81 193 SER A C 1
ATOM 1556 O O . SER A 1 193 ? -11.503 7.686 11.496 1.00 91.81 193 SER A O 1
ATOM 1558 N N . VAL A 1 194 ? -9.465 7.645 10.531 1.00 94.44 194 VAL A N 1
ATOM 1559 C CA . VAL A 1 194 ? -9.592 8.912 9.793 1.00 94.44 194 VAL A CA 1
ATOM 1560 C C . VAL A 1 194 ? -9.319 8.775 8.296 1.00 94.44 194 VAL A C 1
ATOM 1562 O O . VAL A 1 194 ? -9.526 9.737 7.568 1.00 94.44 194 VAL A O 1
ATOM 1565 N N . SER A 1 195 ? -8.893 7.609 7.799 1.00 94.69 195 SER A N 1
ATOM 1566 C CA . SER A 1 195 ? -8.553 7.412 6.383 1.00 94.69 195 SER A CA 1
ATOM 1567 C C . SER A 1 195 ? -9.142 6.133 5.778 1.00 94.69 195 SER A C 1
ATOM 1569 O O . SER A 1 195 ? -9.257 5.092 6.429 1.00 94.69 195 SER A O 1
ATOM 1571 N N . ILE A 1 196 ? -9.512 6.232 4.498 1.00 95.50 196 ILE A N 1
ATOM 1572 C CA . ILE A 1 196 ? -10.081 5.167 3.668 1.00 95.50 196 ILE A CA 1
ATOM 1573 C C . ILE A 1 196 ? -9.269 5.066 2.372 1.00 95.50 196 ILE A C 1
ATOM 1575 O O . ILE A 1 196 ? -9.117 6.046 1.640 1.00 95.50 196 ILE A O 1
ATOM 1579 N N . GLY A 1 197 ? -8.801 3.864 2.042 1.00 92.94 197 GLY A N 1
ATOM 1580 C CA . GLY A 1 197 ? -8.054 3.620 0.814 1.00 92.94 197 GLY A CA 1
ATOM 1581 C C . GLY A 1 197 ? -7.517 2.196 0.721 1.00 92.94 197 GLY A C 1
ATOM 1582 O O . GLY A 1 197 ? -8.264 1.224 0.819 1.00 92.94 197 GLY A O 1
ATOM 1583 N N . ILE A 1 198 ? -6.209 2.080 0.497 1.00 94.31 198 ILE A N 1
ATOM 1584 C CA . ILE A 1 198 ? -5.498 0.796 0.495 1.00 94.31 198 ILE A CA 1
ATOM 1585 C C . ILE A 1 198 ? -5.505 0.210 1.918 1.00 94.31 198 ILE A C 1
ATOM 1587 O O . ILE A 1 198 ? -5.435 0.985 2.880 1.00 94.31 198 ILE A O 1
ATOM 1591 N N . PRO A 1 199 ? -5.526 -1.132 2.076 1.00 95.56 199 PRO A N 1
ATOM 1592 C CA . PRO A 1 199 ? -5.271 -1.779 3.360 1.00 95.56 199 PRO A CA 1
ATOM 1593 C C . PRO A 1 199 ? -4.029 -1.230 4.076 1.00 95.56 199 PRO A C 1
ATOM 1595 O O . PRO A 1 199 ? -3.085 -0.748 3.442 1.00 95.56 199 PRO A O 1
ATOM 1598 N N . SER A 1 200 ? -4.016 -1.321 5.408 1.00 95.69 200 SER A N 1
ATOM 1599 C CA . SER A 1 200 ? -2.905 -0.796 6.205 1.00 95.69 200 SER A CA 1
ATOM 1600 C C . SER A 1 200 ? -1.559 -1.406 5.811 1.00 95.69 200 SER A C 1
ATOM 1602 O O . SER A 1 200 ? -1.470 -2.611 5.562 1.00 95.69 200 SER A O 1
ATOM 1604 N N . MET A 1 201 ? -0.483 -0.610 5.816 1.00 96.12 201 MET A N 1
ATOM 1605 C CA . MET A 1 201 ? 0.870 -1.151 5.596 1.00 96.12 201 MET A CA 1
ATOM 1606 C C . MET A 1 201 ? 1.219 -2.192 6.665 1.00 96.12 201 MET A C 1
ATOM 1608 O O . MET A 1 201 ? 1.815 -3.227 6.366 1.00 96.12 201 MET A O 1
ATOM 1612 N N . MET A 1 202 ? 0.726 -1.990 7.891 1.00 96.25 202 MET A N 1
ATOM 1613 C CA . MET A 1 202 ? 0.814 -2.973 8.973 1.00 96.25 202 MET A CA 1
ATOM 1614 C C . MET A 1 202 ? 0.095 -4.295 8.660 1.00 96.25 202 MET A C 1
ATOM 1616 O O . MET A 1 202 ? 0.544 -5.345 9.119 1.00 96.25 202 MET A O 1
ATOM 1620 N N . ALA A 1 203 ? -0.982 -4.292 7.864 1.00 96.56 203 ALA A N 1
ATOM 1621 C CA . ALA A 1 203 ? -1.624 -5.529 7.417 1.00 96.56 203 ALA A CA 1
ATOM 1622 C C . ALA A 1 203 ? -0.777 -6.279 6.379 1.00 96.56 203 ALA A C 1
ATOM 1624 O O . ALA A 1 203 ? -0.711 -7.506 6.445 1.00 96.56 203 ALA A O 1
ATOM 1625 N N . PHE A 1 204 ? -0.093 -5.570 5.472 1.00 97.00 204 PHE A N 1
ATOM 1626 C CA . PHE A 1 204 ? 0.880 -6.191 4.564 1.00 97.00 204 PHE A CA 1
ATOM 1627 C C . PHE A 1 204 ? 2.044 -6.814 5.334 1.00 97.00 204 PHE A C 1
ATOM 1629 O O . PHE A 1 204 ? 2.379 -7.970 5.089 1.00 97.00 204 PHE A O 1
ATOM 1636 N N . TYR A 1 205 ? 2.596 -6.109 6.325 1.00 97.00 205 TYR A N 1
ATOM 1637 C CA . TYR A 1 205 ? 3.613 -6.692 7.200 1.00 97.00 205 TYR A CA 1
ATOM 1638 C C . TYR A 1 205 ? 3.090 -7.919 7.952 1.00 97.00 205 TYR A C 1
ATOM 1640 O O . TYR A 1 205 ? 3.758 -8.947 7.976 1.00 97.00 205 TYR A O 1
ATOM 1648 N N . GLY A 1 206 ? 1.877 -7.858 8.512 1.00 96.56 206 GLY A N 1
ATOM 1649 C CA . GLY A 1 206 ? 1.256 -9.002 9.182 1.00 96.56 206 GLY A CA 1
ATOM 1650 C C . GLY A 1 206 ? 1.103 -10.219 8.263 1.00 96.56 206 GLY A C 1
ATOM 1651 O O . GLY A 1 206 ? 1.376 -11.339 8.688 1.00 96.56 206 GLY A O 1
ATOM 1652 N N . PHE A 1 207 ? 0.736 -10.003 6.997 1.00 97.00 207 PHE A N 1
ATOM 1653 C CA . PHE A 1 207 ? 0.679 -11.052 5.978 1.00 97.00 207 PHE A CA 1
ATOM 1654 C C . PHE A 1 207 ? 2.064 -11.656 5.699 1.00 97.00 207 PHE A C 1
ATOM 1656 O O . PHE A 1 207 ? 2.231 -12.873 5.762 1.00 97.00 207 PHE A O 1
ATOM 1663 N N . VAL A 1 208 ? 3.073 -10.816 5.455 1.00 96.44 208 VAL A N 1
ATOM 1664 C CA . VAL A 1 208 ? 4.456 -11.253 5.195 1.00 96.44 208 VAL A CA 1
ATOM 1665 C C . VAL A 1 208 ? 5.044 -11.994 6.400 1.00 96.44 208 VAL A C 1
ATOM 1667 O O . VAL A 1 208 ? 5.661 -13.045 6.246 1.00 96.44 208 VAL A O 1
ATOM 1670 N N . HIS A 1 209 ? 4.808 -11.497 7.612 1.00 95.88 209 HIS A N 1
ATOM 1671 C CA . HIS A 1 209 ? 5.283 -12.119 8.841 1.00 95.88 209 HIS A CA 1
ATOM 1672 C C . HIS A 1 209 ? 4.567 -13.449 9.124 1.00 95.88 209 HIS A C 1
ATOM 1674 O O . HIS A 1 209 ? 5.216 -14.418 9.509 1.00 95.88 209 HIS A O 1
ATOM 1680 N N . ALA A 1 210 ? 3.255 -13.549 8.881 1.00 96.06 210 ALA A N 1
ATOM 1681 C CA . ALA A 1 210 ? 2.535 -14.822 8.972 1.00 96.06 210 ALA A CA 1
ATOM 1682 C C . ALA A 1 210 ? 3.081 -15.850 7.969 1.00 96.06 210 ALA A C 1
ATOM 1684 O O . ALA A 1 210 ? 3.297 -17.006 8.327 1.00 96.06 210 ALA A O 1
ATOM 1685 N N . PHE A 1 211 ? 3.377 -15.417 6.740 1.00 94.69 211 PHE A N 1
ATOM 1686 C CA . PHE A 1 211 ? 4.032 -16.260 5.744 1.00 94.69 211 PHE A CA 1
ATOM 1687 C C . PHE A 1 211 ? 5.414 -16.730 6.223 1.00 94.69 211 PHE A C 1
ATOM 1689 O O . PHE A 1 211 ? 5.696 -17.926 6.175 1.00 94.69 211 PHE A O 1
ATOM 1696 N N . GLN A 1 212 ? 6.241 -15.831 6.770 1.00 94.25 212 GLN A N 1
ATOM 1697 C CA . GLN A 1 212 ? 7.533 -16.201 7.354 1.00 94.25 212 GLN A CA 1
ATOM 1698 C C . GLN A 1 212 ? 7.384 -17.265 8.443 1.00 94.25 212 GLN A C 1
ATOM 1700 O O . GLN A 1 212 ? 8.098 -18.262 8.416 1.00 94.25 212 GLN A O 1
ATOM 1705 N N . ARG A 1 213 ? 6.441 -17.086 9.376 1.00 94.06 213 ARG A N 1
ATOM 1706 C CA . ARG A 1 213 ? 6.185 -18.042 10.463 1.00 94.06 213 ARG A CA 1
ATOM 1707 C C . ARG A 1 213 ? 5.748 -19.408 9.943 1.00 94.06 213 ARG A C 1
ATOM 1709 O O . ARG A 1 213 ? 6.201 -20.416 10.475 1.00 94.06 213 ARG A O 1
ATOM 1716 N N . ASN A 1 214 ? 4.924 -19.444 8.898 1.00 93.50 214 ASN A N 1
ATOM 1717 C CA . ASN A 1 214 ? 4.524 -20.693 8.258 1.00 93.50 214 ASN A CA 1
ATOM 1718 C C . ASN A 1 214 ? 5.734 -21.383 7.624 1.00 93.50 214 ASN A C 1
ATOM 1720 O O . ASN A 1 214 ? 5.965 -22.557 7.887 1.00 93.50 214 ASN A O 1
ATOM 1724 N N . VAL A 1 215 ? 6.557 -20.665 6.856 1.00 90.25 215 VAL A N 1
ATOM 1725 C CA . VAL A 1 215 ? 7.773 -21.237 6.248 1.00 90.25 215 VAL A CA 1
ATOM 1726 C C . VAL A 1 215 ? 8.763 -21.716 7.312 1.00 90.25 215 VAL A C 1
ATOM 1728 O O . VAL A 1 215 ? 9.371 -22.769 7.140 1.00 90.25 215 VAL A O 1
ATOM 1731 N N . GLN A 1 216 ? 8.870 -21.012 8.441 1.00 91.50 216 GLN A N 1
ATOM 1732 C CA . GLN A 1 216 ? 9.725 -21.401 9.566 1.00 91.50 216 GLN A CA 1
ATOM 1733 C C . GLN A 1 216 ? 9.344 -22.738 10.211 1.00 91.50 216 GLN A C 1
ATOM 1735 O O . GLN A 1 216 ? 10.194 -23.354 10.848 1.00 91.50 216 GLN A O 1
ATOM 1740 N N . THR A 1 217 ? 8.115 -23.229 10.011 1.00 90.06 217 THR A N 1
ATOM 1741 C CA . THR A 1 217 ? 7.747 -24.593 10.432 1.00 90.06 217 THR A CA 1
ATOM 1742 C C . THR A 1 217 ? 8.501 -25.671 9.648 1.00 90.06 217 THR A C 1
ATOM 1744 O O . THR A 1 217 ? 8.775 -26.733 10.196 1.00 90.06 217 THR A O 1
ATOM 1747 N N . ALA A 1 218 ? 8.873 -25.388 8.394 1.00 85.75 218 ALA A N 1
ATOM 1748 C CA . ALA A 1 218 ? 9.639 -26.287 7.532 1.00 85.75 218 ALA A CA 1
ATOM 1749 C C . ALA A 1 218 ? 11.137 -25.933 7.486 1.00 85.75 218 ALA A C 1
ATOM 1751 O O . ALA A 1 218 ? 11.979 -26.823 7.410 1.00 85.75 218 ALA A O 1
ATOM 1752 N N . ASN A 1 219 ? 11.481 -24.642 7.534 1.00 84.81 219 ASN A N 1
ATOM 1753 C CA . ASN A 1 219 ? 12.858 -24.147 7.545 1.00 84.81 219 ASN A CA 1
ATOM 1754 C C . ASN A 1 219 ? 13.044 -23.076 8.639 1.00 84.81 219 ASN A C 1
ATOM 1756 O O . ASN A 1 219 ? 12.814 -21.892 8.374 1.00 84.81 219 ASN A O 1
ATOM 1760 N N . PRO A 1 220 ? 13.506 -23.457 9.844 1.00 86.75 220 PRO A N 1
ATOM 1761 C CA . PRO A 1 220 ? 13.625 -22.552 10.990 1.00 86.75 220 PRO A CA 1
ATOM 1762 C C . PRO A 1 220 ? 14.495 -21.310 10.748 1.00 86.75 220 PRO A C 1
ATOM 1764 O O . PRO A 1 220 ? 14.245 -20.261 11.339 1.00 86.75 220 PRO A O 1
ATOM 1767 N N . ASN A 1 221 ? 15.485 -21.404 9.855 1.00 86.94 221 ASN A N 1
ATOM 1768 C CA . ASN A 1 221 ? 16.437 -20.323 9.580 1.00 86.94 221 ASN A CA 1
ATOM 1769 C C . ASN A 1 221 ? 15.910 -19.292 8.572 1.00 86.94 221 ASN A C 1
ATOM 1771 O O . ASN A 1 221 ? 16.572 -18.287 8.311 1.00 86.94 221 ASN A O 1
ATOM 1775 N N . PHE A 1 222 ? 14.731 -19.524 7.989 1.00 88.38 222 PHE A N 1
ATOM 1776 C CA . PHE A 1 222 ? 14.146 -18.607 7.023 1.00 88.38 222 PHE A CA 1
ATOM 1777 C C . PHE A 1 222 ? 13.801 -17.264 7.674 1.00 88.38 222 PHE A C 1
ATOM 1779 O O . PHE A 1 222 ? 13.055 -17.199 8.658 1.00 88.38 222 PHE A O 1
ATOM 1786 N N . LYS A 1 223 ? 14.306 -16.176 7.088 1.00 90.81 223 LYS A N 1
ATOM 1787 C CA . LYS A 1 223 ? 14.036 -14.810 7.539 1.00 90.81 223 LYS A CA 1
ATOM 1788 C C . LYS A 1 223 ? 13.739 -13.909 6.348 1.00 90.81 223 LYS A C 1
ATOM 1790 O O . LYS A 1 223 ? 14.456 -13.930 5.350 1.00 90.81 223 LYS A O 1
ATOM 1795 N N . ILE A 1 224 ? 12.696 -13.096 6.476 1.00 93.12 224 ILE A N 1
ATOM 1796 C CA . ILE A 1 224 ? 12.388 -12.026 5.530 1.00 93.12 224 ILE A CA 1
ATOM 1797 C C . ILE A 1 224 ? 12.950 -10.734 6.116 1.00 93.12 224 ILE A C 1
ATOM 1799 O O . ILE A 1 224 ? 12.610 -10.357 7.237 1.00 93.12 224 ILE A O 1
ATOM 1803 N N . GLU A 1 225 ? 13.840 -10.075 5.381 1.00 92.44 225 GLU A N 1
ATOM 1804 C CA . GLU A 1 225 ? 14.469 -8.827 5.829 1.00 92.44 225 GLU A CA 1
ATOM 1805 C C . GLU A 1 225 ? 13.596 -7.618 5.504 1.00 92.44 225 GLU A C 1
ATOM 1807 O O . GLU A 1 225 ? 13.399 -6.735 6.334 1.00 92.44 225 GLU A O 1
ATOM 1812 N N . SER A 1 226 ? 13.057 -7.586 4.287 1.00 94.50 226 SER A N 1
ATOM 1813 C CA . SER A 1 226 ? 12.206 -6.500 3.805 1.00 94.50 226 SER A CA 1
ATOM 1814 C C . SER A 1 226 ? 11.275 -6.990 2.703 1.00 94.50 226 SER A C 1
ATOM 1816 O O . SER A 1 226 ? 11.473 -8.062 2.124 1.00 94.50 226 SER A O 1
ATOM 1818 N N . PHE A 1 227 ? 10.241 -6.206 2.415 1.00 96.50 227 PHE A N 1
ATOM 1819 C CA . PHE A 1 227 ? 9.273 -6.521 1.371 1.00 96.50 227 PHE A CA 1
ATOM 1820 C C . PHE A 1 227 ? 8.888 -5.281 0.571 1.00 96.50 227 PHE A C 1
ATOM 1822 O O . PHE A 1 227 ? 8.805 -4.180 1.103 1.00 96.50 227 PHE A O 1
ATOM 1829 N N . ALA A 1 228 ? 8.616 -5.465 -0.711 1.00 96.44 228 ALA A N 1
ATOM 1830 C CA . ALA A 1 228 ? 8.105 -4.439 -1.602 1.00 96.44 228 ALA A CA 1
ATOM 1831 C C . ALA A 1 228 ? 6.680 -4.792 -2.035 1.00 96.44 228 ALA A C 1
ATOM 1833 O O . ALA A 1 228 ? 6.356 -5.963 -2.245 1.00 96.44 228 ALA A O 1
ATOM 1834 N N . VAL A 1 229 ? 5.836 -3.769 -2.171 1.00 96.88 229 VAL A N 1
ATOM 1835 C CA . VAL A 1 229 ? 4.419 -3.912 -2.523 1.00 96.88 229 VAL A CA 1
ATOM 1836 C C . VAL A 1 229 ? 4.157 -3.207 -3.848 1.00 96.88 229 VAL A C 1
ATOM 1838 O O . VAL A 1 229 ? 4.368 -1.997 -3.952 1.00 96.88 229 VAL A O 1
ATOM 1841 N N . CYS A 1 230 ? 3.670 -3.952 -4.840 1.00 96.06 230 CYS A N 1
ATOM 1842 C CA . CYS A 1 230 ? 3.207 -3.424 -6.119 1.00 96.06 230 CYS A CA 1
ATOM 1843 C C . CYS A 1 230 ? 1.696 -3.614 -6.233 1.00 96.06 230 CYS A C 1
ATOM 1845 O O . CYS A 1 230 ? 1.212 -4.743 -6.256 1.00 96.06 230 CYS A O 1
ATOM 1847 N N . ILE A 1 231 ? 0.941 -2.521 -6.303 1.00 95.75 231 ILE A N 1
ATOM 1848 C CA . ILE A 1 231 ? -0.508 -2.576 -6.505 1.00 95.75 231 ILE A CA 1
ATOM 1849 C C . ILE A 1 231 ? -0.795 -2.456 -7.994 1.00 95.75 231 ILE A C 1
ATOM 1851 O O . ILE A 1 231 ? -0.334 -1.515 -8.635 1.00 95.75 231 ILE A O 1
ATOM 1855 N N . HIS A 1 232 ? -1.583 -3.385 -8.524 1.00 94.62 232 HIS A N 1
ATOM 1856 C CA . HIS A 1 232 ? -2.004 -3.410 -9.924 1.00 94.62 232 HIS A CA 1
ATOM 1857 C C . HIS A 1 232 ? -3.387 -2.794 -10.104 1.00 94.62 232 HIS A C 1
ATOM 1859 O O . HIS A 1 232 ? -3.597 -1.971 -10.991 1.00 94.62 232 HIS A O 1
ATOM 1865 N N . ASN A 1 233 ? -4.318 -3.176 -9.231 1.00 94.44 233 ASN A N 1
ATOM 1866 C CA . ASN A 1 233 ? -5.688 -2.689 -9.234 1.00 94.44 233 ASN A CA 1
ATOM 1867 C C . ASN A 1 233 ? -6.176 -2.519 -7.793 1.00 94.44 233 ASN A C 1
ATOM 1869 O O . ASN A 1 233 ? -5.828 -3.315 -6.917 1.00 94.44 233 ASN A O 1
ATOM 1873 N N . ILE A 1 234 ? -6.984 -1.490 -7.568 1.00 94.31 234 ILE A N 1
ATOM 1874 C CA . ILE A 1 234 ? -7.730 -1.276 -6.342 1.00 94.31 234 ILE A CA 1
ATOM 1875 C C . ILE A 1 234 ? -9.132 -0.758 -6.657 1.00 94.31 234 ILE A C 1
ATOM 1877 O O . ILE A 1 234 ? -9.309 0.272 -7.305 1.00 94.31 234 ILE A O 1
ATOM 1881 N N . HIS A 1 235 ? -10.127 -1.430 -6.094 1.00 95.12 235 HIS A N 1
ATOM 1882 C CA . HIS A 1 235 ? -11.503 -0.969 -6.074 1.00 95.12 235 HIS A CA 1
ATOM 1883 C C . HIS A 1 235 ? -11.953 -0.804 -4.622 1.00 95.12 235 HIS A C 1
ATOM 1885 O O . HIS A 1 235 ? -11.800 -1.731 -3.831 1.00 95.12 235 HIS A O 1
ATOM 1891 N N . VAL A 1 236 ? -12.477 0.372 -4.260 1.00 95.25 236 VAL A N 1
ATOM 1892 C CA . VAL A 1 236 ? -12.936 0.688 -2.896 1.00 95.25 236 VAL A CA 1
ATOM 1893 C C . VAL A 1 236 ? -14.398 1.098 -2.914 1.00 95.25 236 VAL A C 1
ATOM 1895 O O . VAL A 1 236 ? -14.770 2.051 -3.604 1.00 95.25 236 VAL A O 1
ATOM 1898 N N . GLU A 1 237 ? -15.193 0.430 -2.085 1.00 94.56 237 GLU A N 1
ATOM 1899 C CA . GLU A 1 237 ? -16.643 0.577 -2.025 1.00 94.56 237 GLU A CA 1
ATOM 1900 C C . GLU A 1 237 ? -17.155 0.424 -0.583 1.00 94.56 237 GLU A C 1
ATOM 1902 O O . GLU A 1 237 ? -16.572 -0.292 0.235 1.00 94.56 237 GLU A O 1
ATOM 1907 N N . ASN A 1 238 ? -18.261 1.095 -0.255 1.00 94.62 238 ASN A N 1
ATOM 1908 C CA . ASN A 1 238 ? -18.977 0.856 0.996 1.00 94.62 238 ASN A CA 1
ATOM 1909 C C . ASN A 1 238 ? -19.953 -0.311 0.812 1.00 94.62 238 ASN A C 1
ATOM 1911 O O . ASN A 1 238 ? -21.066 -0.116 0.331 1.00 94.62 238 ASN A O 1
ATOM 1915 N N . ARG A 1 239 ? -19.524 -1.517 1.190 1.00 93.19 239 ARG A N 1
ATOM 1916 C CA . ARG A 1 239 ? -20.338 -2.740 1.074 1.00 93.19 239 ARG A CA 1
ATOM 1917 C C . ARG A 1 239 ? -21.138 -3.042 2.338 1.00 93.19 239 ARG A C 1
ATOM 1919 O O . ARG A 1 239 ? -22.111 -3.788 2.287 1.00 93.19 239 ARG A O 1
ATOM 1926 N N . GLY A 1 240 ? -20.730 -2.465 3.469 1.00 89.50 240 GLY A N 1
ATOM 1927 C CA . GLY A 1 240 ? -21.246 -2.846 4.778 1.00 89.50 240 GLY A CA 1
ATOM 1928 C C . GLY A 1 240 ? -20.809 -4.257 5.186 1.00 89.50 240 GLY A C 1
ATOM 1929 O O . GLY A 1 240 ? -20.206 -5.011 4.421 1.00 89.50 240 GLY A O 1
ATOM 1930 N N . LEU A 1 241 ? -21.090 -4.617 6.438 1.00 89.88 241 LEU A N 1
ATOM 1931 C CA . LEU A 1 241 ? -20.818 -5.955 6.958 1.00 89.88 241 LEU A CA 1
ATOM 1932 C C . LEU A 1 241 ? -21.999 -6.435 7.796 1.00 89.88 241 LEU A C 1
ATOM 1934 O O . LEU A 1 241 ? -22.233 -5.931 8.899 1.00 89.88 241 LEU A O 1
ATOM 1938 N N . THR A 1 242 ? -22.712 -7.438 7.287 1.00 90.06 242 THR A N 1
ATOM 1939 C CA . THR A 1 242 ? -23.751 -8.137 8.046 1.00 90.06 242 THR A CA 1
ATOM 1940 C C . THR A 1 242 ? -23.093 -8.920 9.170 1.00 90.06 242 THR A C 1
ATOM 1942 O O . THR A 1 242 ? -22.263 -9.796 8.934 1.00 90.06 242 THR A O 1
ATOM 1945 N N . ARG A 1 243 ? -23.427 -8.569 10.411 1.00 89.56 243 ARG A N 1
ATOM 1946 C CA . ARG A 1 243 ? -22.916 -9.254 11.598 1.00 89.56 243 ARG A CA 1
ATOM 1947 C C . ARG A 1 243 ? -23.845 -10.393 11.987 1.00 89.56 243 ARG A C 1
ATOM 1949 O O . ARG A 1 243 ? -25.059 -10.287 11.832 1.00 89.56 243 ARG A O 1
ATOM 1956 N N . GLU A 1 244 ? -23.253 -11.451 12.522 1.00 92.50 244 GLU A N 1
ATOM 1957 C CA . GLU A 1 244 ? -23.993 -12.575 13.085 1.00 92.50 244 GLU A CA 1
ATOM 1958 C C . GLU A 1 244 ? -24.835 -12.129 14.282 1.00 92.50 244 GLU A C 1
ATOM 1960 O O . GLU A 1 244 ? -24.541 -11.126 14.943 1.00 92.50 244 GLU A O 1
ATOM 1965 N N . TRP A 1 245 ? -25.915 -12.862 14.528 1.00 93.56 245 TRP A N 1
ATOM 1966 C CA . TRP A 1 245 ? -26.835 -12.557 15.609 1.00 93.56 245 TRP A CA 1
ATOM 1967 C C . TRP A 1 245 ? -26.205 -12.961 16.940 1.00 93.56 245 TRP A C 1
ATOM 1969 O O . TRP A 1 245 ? -25.637 -14.043 17.067 1.00 93.56 245 TRP A O 1
ATOM 1979 N N . VAL A 1 246 ? -26.309 -12.085 17.935 1.00 93.94 246 VAL A N 1
ATOM 1980 C CA . VAL A 1 246 ? -25.684 -12.265 19.249 1.00 93.94 246 VAL A CA 1
ATOM 1981 C C . VAL A 1 246 ? -26.767 -12.128 20.323 1.00 93.94 246 VAL A C 1
ATOM 1983 O O . VAL A 1 246 ? -27.695 -11.327 20.150 1.00 93.94 246 VAL A O 1
ATOM 1986 N N . PRO A 1 247 ? -26.702 -12.894 21.427 1.00 94.62 247 PRO A N 1
ATOM 1987 C CA . PRO A 1 247 ? -27.587 -12.677 22.564 1.00 94.62 247 PRO A CA 1
ATOM 1988 C C . PRO A 1 247 ? -27.362 -11.284 23.163 1.00 94.62 247 PRO A C 1
ATOM 1990 O O . PRO A 1 247 ? -26.251 -10.907 23.535 1.00 94.62 247 PRO A O 1
ATOM 1993 N N . ASN A 1 248 ? -28.439 -10.514 23.275 1.00 90.62 248 ASN A N 1
ATOM 1994 C CA . ASN A 1 248 ? -28.451 -9.250 23.998 1.00 90.62 248 ASN A CA 1
ATOM 1995 C C . ASN A 1 248 ? -28.410 -9.482 25.513 1.00 90.62 248 ASN A C 1
ATOM 1997 O O . ASN A 1 248 ? -28.693 -10.571 26.006 1.00 90.62 248 ASN A O 1
ATOM 2001 N N . THR A 1 249 ? -28.195 -8.406 26.272 1.00 89.69 249 THR A N 1
ATOM 2002 C CA . THR A 1 249 ? -28.282 -8.402 27.746 1.00 89.69 249 THR A CA 1
ATOM 2003 C C . THR A 1 249 ? -29.633 -8.880 28.292 1.00 89.69 249 THR A C 1
ATOM 2005 O O . THR A 1 249 ? -29.704 -9.320 29.431 1.00 89.69 249 THR A O 1
ATOM 2008 N N . LYS A 1 250 ? -30.700 -8.834 27.480 1.00 91.56 250 LYS A N 1
ATOM 2009 C CA . LYS A 1 250 ? -32.040 -9.358 27.804 1.00 91.56 250 LYS A CA 1
ATOM 2010 C C . LYS A 1 250 ? -32.243 -10.836 27.419 1.00 91.56 250 LYS A C 1
ATOM 2012 O O . LYS A 1 250 ? -33.373 -11.305 27.425 1.00 91.56 250 LYS A O 1
ATOM 2017 N N . GLY A 1 251 ? -31.196 -11.543 26.985 1.00 90.81 251 GLY A N 1
ATOM 2018 C CA . GLY A 1 251 ? -31.263 -12.943 26.540 1.00 90.81 251 GLY A CA 1
ATOM 2019 C C . GLY A 1 251 ? -31.867 -13.164 25.144 1.00 90.81 251 GLY A C 1
ATOM 2020 O O . GLY A 1 251 ? -31.907 -14.292 24.668 1.00 90.81 251 GLY A O 1
ATOM 2021 N N . GLN A 1 252 ? -32.314 -12.108 24.459 1.00 94.38 252 GLN A N 1
ATOM 2022 C CA . GLN A 1 252 ? -32.859 -12.193 23.100 1.00 94.38 252 GLN A CA 1
ATOM 2023 C C . GLN A 1 252 ? -31.745 -12.173 22.052 1.00 94.38 252 GLN A C 1
ATOM 2025 O O . GLN A 1 252 ? -30.851 -11.330 22.113 1.00 94.38 252 GLN A O 1
ATOM 2030 N N . ILE A 1 253 ? -31.828 -13.058 21.061 1.00 94.94 253 ILE A N 1
ATOM 2031 C CA . ILE A 1 253 ? -30.873 -13.132 19.953 1.00 94.94 253 ILE A CA 1
ATOM 2032 C C . ILE A 1 253 ? -31.252 -12.066 18.922 1.00 94.94 253 ILE A C 1
ATOM 2034 O O . ILE A 1 253 ? -32.329 -12.129 18.335 1.00 94.94 253 ILE A O 1
ATOM 2038 N N . THR A 1 254 ? -30.390 -11.070 18.711 1.00 93.06 254 THR A N 1
ATOM 2039 C CA . THR A 1 254 ? -30.625 -10.008 17.716 1.00 93.06 254 THR A CA 1
ATOM 2040 C C . THR A 1 254 ? -29.341 -9.633 16.989 1.00 93.06 254 THR A C 1
ATOM 2042 O O . THR A 1 254 ? -28.239 -9.870 17.489 1.00 93.06 254 THR A O 1
ATOM 2045 N N . ALA A 1 255 ? -29.468 -9.007 15.821 1.00 90.94 255 ALA A N 1
ATOM 2046 C CA . ALA A 1 255 ? -28.319 -8.426 15.143 1.00 90.94 255 ALA A CA 1
ATOM 2047 C C . ALA A 1 255 ? -27.741 -7.243 15.955 1.00 90.94 255 ALA A C 1
ATOM 2049 O O . ALA A 1 255 ? -28.494 -6.394 16.448 1.00 90.94 255 ALA A O 1
ATOM 2050 N N . PRO A 1 256 ? -26.407 -7.145 16.089 1.00 91.94 256 PRO A N 1
ATOM 2051 C CA . PRO A 1 256 ? -25.772 -6.016 16.758 1.00 91.94 256 PRO A CA 1
ATOM 2052 C C . PRO A 1 256 ? -25.922 -4.722 15.941 1.00 91.94 256 PRO A C 1
ATOM 2054 O O . PRO A 1 256 ? -26.324 -4.731 14.779 1.00 91.94 256 PRO A O 1
ATOM 2057 N N . ALA A 1 257 ? -25.551 -3.590 16.547 1.00 91.38 257 ALA A N 1
ATOM 2058 C CA . ALA A 1 257 ? -25.640 -2.278 15.906 1.00 91.38 257 ALA A CA 1
ATOM 2059 C C . ALA A 1 257 ? -24.947 -2.247 14.529 1.00 91.38 257 ALA A C 1
ATOM 2061 O O . ALA A 1 257 ? -23.794 -2.676 14.387 1.00 91.38 257 ALA A O 1
ATOM 2062 N N . THR A 1 258 ? -25.658 -1.705 13.538 1.00 91.62 258 THR A N 1
ATOM 2063 C CA . THR A 1 258 ? -25.190 -1.560 12.158 1.00 91.62 258 THR A CA 1
ATOM 2064 C C . THR A 1 258 ? -24.228 -0.381 12.032 1.00 91.62 258 THR A C 1
ATOM 2066 O O . THR A 1 258 ? -24.374 0.649 12.700 1.00 91.62 258 THR A O 1
ATOM 2069 N N . ARG A 1 259 ? -23.220 -0.542 11.176 1.00 92.56 259 ARG A N 1
ATOM 2070 C CA . ARG A 1 259 ? -22.246 0.493 10.825 1.00 92.56 259 ARG A CA 1
ATOM 2071 C C . ARG A 1 259 ? -21.830 0.319 9.371 1.00 92.56 259 ARG A C 1
ATOM 2073 O O . ARG A 1 259 ? -21.805 -0.814 8.887 1.00 92.56 259 ARG A O 1
ATOM 2080 N N . ASP A 1 260 ? -21.461 1.419 8.733 1.00 94.25 260 ASP A N 1
ATOM 2081 C CA . ASP A 1 260 ? -20.815 1.378 7.425 1.00 94.25 260 ASP A CA 1
ATOM 2082 C C . ASP A 1 260 ? -19.454 0.669 7.538 1.00 94.25 260 ASP A C 1
ATOM 2084 O O . ASP A 1 260 ? -18.749 0.773 8.551 1.00 94.25 260 ASP A O 1
ATOM 2088 N N . ASP A 1 261 ? -19.088 -0.077 6.498 1.00 94.25 261 ASP A N 1
ATOM 2089 C CA . ASP A 1 261 ? -17.817 -0.796 6.427 1.00 94.25 261 ASP A CA 1
ATOM 2090 C C . ASP A 1 261 ? -17.284 -0.674 5.000 1.00 94.25 261 ASP A C 1
ATOM 2092 O O . ASP A 1 261 ? -17.823 -1.263 4.059 1.00 94.25 261 ASP A O 1
ATOM 2096 N N . TRP A 1 262 ? -16.235 0.136 4.840 1.00 96.12 262 TRP A N 1
ATOM 2097 C CA . TRP A 1 262 ? -15.569 0.287 3.553 1.00 96.12 262 TRP A CA 1
ATOM 2098 C C . TRP A 1 262 ? -14.651 -0.897 3.307 1.00 96.12 262 TRP A C 1
ATOM 2100 O O . TRP A 1 262 ? -13.747 -1.183 4.100 1.00 96.12 262 TRP A O 1
ATOM 2110 N N . GLN A 1 263 ? -14.878 -1.554 2.180 1.00 96.25 263 GLN A N 1
ATOM 2111 C CA . GLN A 1 263 ? -14.133 -2.718 1.745 1.00 96.25 263 GLN A CA 1
ATOM 2112 C C . GLN A 1 263 ? -13.418 -2.424 0.432 1.00 96.25 263 GLN A C 1
ATOM 2114 O O . GLN A 1 263 ? -13.793 -1.522 -0.321 1.00 96.25 263 GLN A O 1
ATOM 2119 N N . CYS A 1 264 ? -12.366 -3.186 0.172 1.00 95.62 264 CYS A N 1
ATOM 2120 C CA . CYS A 1 264 ? -11.612 -3.100 -1.056 1.00 95.62 264 CYS A CA 1
ATOM 2121 C C . CYS A 1 264 ? -11.288 -4.468 -1.638 1.00 95.62 264 CYS A C 1
ATOM 2123 O O . CYS A 1 264 ? -11.019 -5.434 -0.918 1.00 95.62 264 CYS A O 1
ATOM 2125 N N . ASP A 1 265 ? -11.282 -4.497 -2.966 1.00 96.56 265 ASP A N 1
ATOM 2126 C CA . ASP A 1 265 ? -10.712 -5.585 -3.741 1.00 96.56 265 ASP A CA 1
ATOM 2127 C C . ASP A 1 265 ? -9.419 -5.083 -4.372 1.00 96.56 265 ASP A C 1
ATOM 2129 O O . ASP A 1 265 ? -9.385 -4.014 -4.989 1.00 96.56 265 ASP A O 1
ATOM 2133 N N . VAL A 1 266 ? -8.338 -5.829 -4.167 1.00 95.06 266 VAL A N 1
ATOM 2134 C CA . VAL A 1 266 ? -6.989 -5.406 -4.548 1.00 95.06 266 VAL A CA 1
ATOM 2135 C C . VAL A 1 266 ? -6.284 -6.544 -5.270 1.00 95.06 266 VAL A C 1
ATOM 2137 O O . VAL A 1 266 ? -6.283 -7.681 -4.800 1.00 95.06 266 VAL A O 1
ATOM 2140 N N . ALA A 1 267 ? -5.648 -6.224 -6.393 1.00 95.62 267 ALA A N 1
ATOM 2141 C CA . ALA A 1 267 ? -4.669 -7.090 -7.038 1.00 95.62 267 ALA A CA 1
ATOM 2142 C C . ALA A 1 267 ? -3.269 -6.558 -6.721 1.00 95.62 267 ALA A C 1
ATOM 2144 O O . ALA A 1 267 ? -2.947 -5.416 -7.061 1.00 95.62 267 ALA A O 1
ATOM 2145 N N . VAL A 1 268 ? -2.449 -7.365 -6.049 1.00 95.62 268 VAL A N 1
ATOM 2146 C CA . VAL A 1 268 ? -1.132 -6.954 -5.545 1.00 95.62 268 VAL A CA 1
ATOM 2147 C C . VAL A 1 268 ? -0.074 -8.009 -5.849 1.00 95.62 268 VAL A C 1
ATOM 2149 O O . VAL A 1 268 ? -0.336 -9.201 -5.735 1.00 95.62 268 VAL A O 1
ATOM 2152 N N . SER A 1 269 ? 1.134 -7.581 -6.194 1.00 95.12 269 SER A N 1
ATOM 2153 C CA . SER A 1 269 ? 2.320 -8.440 -6.205 1.00 95.12 269 SER A CA 1
ATOM 2154 C C . SER A 1 269 ? 3.275 -8.014 -5.097 1.00 95.12 269 SER A C 1
ATOM 2156 O O . SER A 1 269 ? 3.454 -6.820 -4.847 1.00 95.12 269 SER A O 1
ATOM 2158 N N . LEU A 1 270 ? 3.891 -8.987 -4.428 1.00 95.12 270 LEU A N 1
ATOM 2159 C CA . LEU A 1 270 ? 4.883 -8.745 -3.383 1.00 95.12 270 LEU A CA 1
ATOM 2160 C C . LEU A 1 270 ? 6.238 -9.299 -3.815 1.00 95.12 270 LEU A C 1
ATOM 2162 O O . LEU A 1 270 ? 6.319 -10.414 -4.327 1.00 95.12 270 LEU A O 1
ATOM 2166 N N . ILE A 1 271 ? 7.299 -8.540 -3.558 1.00 94.62 271 ILE A N 1
ATOM 2167 C CA . ILE A 1 271 ? 8.676 -9.033 -3.657 1.00 94.62 271 ILE A CA 1
ATOM 2168 C C . ILE A 1 271 ? 9.257 -9.058 -2.252 1.00 94.62 271 ILE A C 1
ATOM 2170 O O . ILE A 1 271 ? 9.246 -8.050 -1.551 1.00 94.62 271 ILE A O 1
ATOM 2174 N N . LEU A 1 272 ? 9.758 -10.212 -1.835 1.00 94.06 272 LEU A N 1
ATOM 2175 C CA . LEU A 1 272 ? 10.308 -10.436 -0.507 1.00 94.06 272 LEU A CA 1
ATOM 2176 C C . LEU A 1 272 ? 11.818 -10.595 -0.631 1.00 94.06 272 LEU A C 1
ATOM 2178 O O . LEU A 1 272 ? 12.289 -11.437 -1.390 1.00 94.06 272 LEU A O 1
ATOM 2182 N N . ARG A 1 273 ? 12.580 -9.802 0.116 1.00 93.00 273 ARG A N 1
ATOM 2183 C CA . ARG A 1 273 ? 14.019 -10.010 0.269 1.00 93.00 273 ARG A CA 1
ATOM 2184 C C . ARG A 1 273 ? 14.231 -11.008 1.399 1.00 93.00 273 ARG A C 1
ATOM 2186 O O . ARG A 1 273 ? 13.855 -10.736 2.543 1.00 93.00 273 ARG A O 1
ATOM 2193 N N . CYS A 1 274 ? 14.794 -12.162 1.072 1.00 88.94 274 CYS A N 1
ATOM 2194 C CA . CYS A 1 274 ? 14.899 -13.286 1.990 1.00 88.94 274 CYS A CA 1
ATOM 2195 C C . CYS A 1 274 ? 16.351 -13.703 2.200 1.00 88.94 274 CYS A C 1
ATOM 2197 O O . CYS A 1 274 ? 17.124 -13.806 1.250 1.00 88.94 274 CYS A O 1
ATOM 2199 N N . SER A 1 275 ? 16.665 -14.064 3.438 1.00 83.69 275 SER A N 1
ATOM 2200 C CA . SER A 1 275 ? 17.949 -14.652 3.819 1.00 83.69 275 SER A CA 1
ATOM 2201 C C . SER A 1 275 ? 17.740 -16.137 4.092 1.00 83.69 275 SER A C 1
ATOM 2203 O O . SER A 1 275 ? 16.704 -16.546 4.625 1.00 83.69 275 SER A O 1
ATOM 2205 N N . HIS A 1 276 ? 18.708 -16.961 3.687 1.00 73.88 276 HIS A N 1
ATOM 2206 C CA . HIS A 1 276 ? 18.684 -18.417 3.892 1.00 73.88 276 HIS A CA 1
ATOM 2207 C C . HIS A 1 276 ? 17.461 -19.137 3.286 1.00 73.88 276 HIS A C 1
ATOM 2209 O O . HIS A 1 276 ? 16.951 -20.110 3.845 1.00 73.88 276 HIS A O 1
ATOM 2215 N N . TYR A 1 277 ? 16.990 -18.684 2.119 1.00 75.06 277 TYR A N 1
ATOM 2216 C CA . TYR A 1 277 ? 15.924 -19.368 1.385 1.00 75.06 277 TYR A CA 1
ATOM 2217 C C . TYR A 1 277 ? 16.464 -20.522 0.527 1.00 75.06 277 TYR A C 1
ATOM 2219 O O . TYR A 1 277 ? 17.353 -20.336 -0.316 1.00 75.06 277 TYR A O 1
ATOM 2227 N N . SER A 1 278 ? 15.878 -21.702 0.725 1.00 69.44 278 SER A N 1
ATOM 2228 C CA . SER A 1 278 ? 15.942 -22.846 -0.182 1.00 69.44 278 SER A CA 1
ATOM 2229 C C . SER A 1 278 ? 14.652 -22.897 -0.999 1.00 69.44 278 SER A C 1
ATOM 2231 O O . SER A 1 278 ? 13.559 -22.711 -0.465 1.00 69.44 278 SER A O 1
ATOM 2233 N N . GLN A 1 279 ? 14.775 -23.115 -2.309 1.00 71.38 279 GLN A N 1
ATOM 2234 C CA . GLN A 1 279 ? 13.622 -23.147 -3.201 1.00 71.38 279 GLN A CA 1
ATOM 2235 C C . GLN A 1 279 ? 12.668 -24.275 -2.793 1.00 71.38 279 GLN A C 1
ATOM 2237 O O . GLN A 1 279 ? 13.040 -25.447 -2.795 1.00 71.38 279 GLN A O 1
ATOM 2242 N N . LEU A 1 280 ? 11.438 -23.905 -2.437 1.00 70.69 280 LEU A N 1
ATOM 2243 C CA . LEU A 1 280 ? 10.394 -24.854 -2.058 1.00 70.69 280 LEU A CA 1
ATOM 2244 C C . LEU A 1 280 ? 9.622 -25.331 -3.291 1.00 70.69 280 LEU A C 1
ATOM 2246 O O . LEU A 1 280 ? 9.482 -24.610 -4.282 1.00 70.69 280 LEU A O 1
ATOM 2250 N N . ILE A 1 281 ? 9.066 -26.539 -3.205 1.00 73.81 281 ILE A N 1
ATOM 2251 C CA . ILE A 1 281 ? 8.163 -27.071 -4.228 1.00 73.81 281 ILE A CA 1
ATOM 2252 C C . ILE A 1 281 ? 6.884 -26.209 -4.238 1.00 73.81 281 ILE A C 1
ATOM 2254 O O . ILE A 1 281 ? 6.319 -25.952 -3.170 1.00 73.81 281 ILE A O 1
ATOM 2258 N N . PRO A 1 282 ? 6.357 -25.795 -5.411 1.00 73.00 282 PRO A N 1
ATOM 2259 C CA . PRO A 1 282 ? 5.186 -24.913 -5.489 1.00 73.00 282 PRO A CA 1
ATOM 2260 C C . PRO A 1 282 ? 3.950 -25.410 -4.722 1.00 73.00 282 PRO A C 1
ATOM 2262 O O . PRO A 1 282 ? 3.180 -24.609 -4.200 1.00 73.00 282 PRO A O 1
ATOM 2265 N N . ARG A 1 283 ? 3.757 -26.732 -4.619 1.00 75.38 283 ARG A N 1
ATOM 2266 C CA . ARG A 1 283 ? 2.637 -27.332 -3.870 1.00 75.38 283 ARG A CA 1
ATOM 2267 C C . ARG A 1 283 ? 2.715 -27.035 -2.375 1.00 75.38 283 ARG A C 1
ATOM 2269 O O . ARG A 1 283 ? 1.707 -26.665 -1.777 1.00 75.38 283 ARG A O 1
ATOM 2276 N N . ASP A 1 284 ? 3.902 -27.169 -1.794 1.00 79.88 284 ASP A N 1
ATOM 2277 C CA . ASP A 1 284 ? 4.125 -26.881 -0.377 1.00 79.88 284 ASP A CA 1
ATOM 2278 C C . ASP A 1 284 ? 4.062 -25.377 -0.131 1.00 79.88 284 ASP A C 1
ATOM 2280 O O . ASP A 1 284 ? 3.476 -24.930 0.850 1.00 79.88 284 ASP A O 1
ATOM 2284 N N . PHE A 1 285 ? 4.543 -24.584 -1.089 1.00 82.50 285 PHE A N 1
ATOM 2285 C CA . PHE A 1 285 ? 4.488 -23.130 -1.023 1.00 82.50 285 PHE A CA 1
ATOM 2286 C C . PHE A 1 285 ? 3.061 -22.583 -0.846 1.00 82.50 285 PHE A C 1
ATOM 2288 O O . PHE A 1 285 ? 2.833 -21.718 -0.003 1.00 82.50 285 PHE A O 1
ATOM 2295 N N . ILE A 1 286 ? 2.082 -23.106 -1.595 1.00 85.88 286 ILE A N 1
ATOM 2296 C CA . ILE A 1 286 ? 0.677 -22.669 -1.488 1.00 85.88 286 ILE A CA 1
ATOM 2297 C C . ILE A 1 286 ? 0.105 -22.962 -0.102 1.00 85.88 286 ILE A C 1
ATOM 2299 O O . ILE A 1 286 ? -0.628 -22.139 0.440 1.00 85.88 286 ILE A O 1
ATOM 2303 N N . ARG A 1 287 ? 0.445 -24.116 0.486 1.00 87.00 287 ARG A N 1
ATOM 2304 C CA . ARG A 1 287 ? -0.020 -24.494 1.831 1.00 87.00 287 ARG A CA 1
ATOM 2305 C C . ARG A 1 287 ? 0.505 -23.546 2.906 1.00 87.00 287 ARG A C 1
ATOM 2307 O O . ARG A 1 287 ? -0.158 -23.348 3.918 1.00 87.00 287 ARG A O 1
ATOM 2314 N N . LEU A 1 288 ? 1.679 -22.962 2.676 1.00 90.44 288 LEU A N 1
ATOM 2315 C CA . LEU A 1 288 ? 2.323 -22.021 3.588 1.00 90.44 288 LEU A CA 1
ATOM 2316 C C . LEU A 1 288 ? 1.817 -20.581 3.409 1.00 90.44 288 LEU A C 1
ATOM 2318 O O . LEU A 1 288 ? 2.033 -19.747 4.293 1.00 90.44 288 LEU A O 1
ATOM 2322 N N . LEU A 1 289 ? 1.133 -20.268 2.303 1.00 92.00 289 LEU A N 1
ATOM 2323 C CA . LEU A 1 289 ? 0.618 -18.928 2.036 1.00 92.00 289 LEU A CA 1
ATOM 2324 C C . LEU A 1 289 ? -0.550 -18.587 2.985 1.00 92.00 289 LEU A C 1
ATOM 2326 O O . LEU A 1 289 ? -1.523 -19.340 3.061 1.00 92.00 289 LEU A O 1
ATOM 2330 N N . PRO A 1 290 ? -0.517 -17.442 3.692 1.00 94.94 290 PRO A N 1
ATOM 2331 C CA . PRO A 1 290 ? -1.633 -17.022 4.528 1.00 94.94 290 PRO A CA 1
ATOM 2332 C C . PRO A 1 290 ? -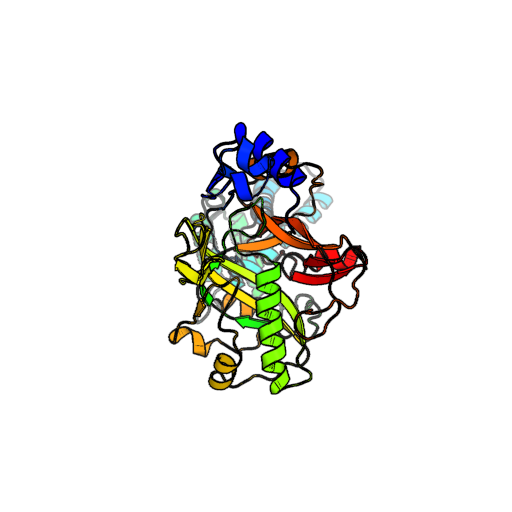2.898 -16.779 3.696 1.00 94.94 290 PRO A C 1
ATOM 2334 O O . PRO A 1 290 ? -2.869 -16.106 2.670 1.00 94.94 290 PRO A O 1
ATOM 2337 N N . GLY A 1 291 ? -4.045 -17.272 4.164 1.00 94.88 291 GLY A N 1
ATOM 2338 C CA . GLY A 1 291 ? -5.312 -17.130 3.437 1.00 94.88 291 GLY A CA 1
ATOM 2339 C C . GLY A 1 291 ? -6.012 -15.774 3.597 1.00 94.88 291 GLY A C 1
ATOM 2340 O O . GLY A 1 291 ? -7.081 -15.579 3.014 1.00 94.88 291 GLY A O 1
ATOM 2341 N N . ARG A 1 292 ? -5.484 -14.854 4.421 1.00 95.50 292 ARG A N 1
ATOM 2342 C CA . ARG A 1 292 ? -6.157 -13.590 4.763 1.00 95.50 292 ARG A CA 1
ATOM 2343 C C . ARG A 1 292 ? -5.202 -12.407 4.891 1.00 95.50 292 ARG A C 1
ATOM 2345 O O . ARG A 1 292 ? -4.107 -12.550 5.426 1.00 95.50 292 ARG A O 1
ATOM 2352 N N . ILE A 1 293 ? -5.675 -11.226 4.500 1.00 95.81 293 ILE A N 1
ATOM 2353 C CA . ILE A 1 293 ? -5.017 -9.931 4.726 1.00 95.81 293 ILE A CA 1
ATOM 2354 C C . ILE A 1 293 ? -6.079 -8.868 5.007 1.00 95.81 293 ILE A C 1
ATOM 2356 O O . ILE A 1 293 ? -7.068 -8.774 4.287 1.00 95.81 293 ILE A O 1
ATOM 2360 N N . ALA A 1 294 ? -5.915 -8.091 6.083 1.00 94.25 294 ALA A N 1
ATOM 2361 C CA . ALA A 1 294 ? -6.874 -7.054 6.491 1.00 94.25 294 ALA A CA 1
ATOM 2362 C C . ALA A 1 294 ? -8.351 -7.523 6.470 1.00 94.25 294 ALA A C 1
ATOM 2364 O O . ALA A 1 294 ? -9.225 -6.794 6.012 1.00 94.25 294 ALA A O 1
ATOM 2365 N N . ARG A 1 295 ? -8.622 -8.747 6.959 1.00 94.81 295 ARG A N 1
ATOM 2366 C CA . ARG A 1 295 ? -9.911 -9.487 6.902 1.00 94.81 295 ARG A CA 1
ATOM 2367 C C . ARG A 1 295 ? -10.305 -10.067 5.539 1.00 94.81 295 ARG A C 1
ATOM 2369 O O . ARG A 1 295 ? -11.079 -11.020 5.525 1.00 94.81 295 ARG A O 1
ATOM 2376 N N . GLY A 1 296 ? -9.757 -9.558 4.442 1.00 94.56 296 GLY A N 1
ATOM 2377 C CA . GLY A 1 296 ? -10.029 -10.049 3.095 1.00 94.56 296 GLY A CA 1
ATOM 2378 C C . GLY A 1 296 ? -9.431 -11.429 2.842 1.00 94.56 296 GLY A C 1
ATOM 2379 O O . GLY A 1 296 ? -8.457 -11.826 3.488 1.00 94.56 296 GLY A O 1
ATOM 2380 N N . LYS A 1 297 ? -10.018 -12.161 1.893 1.00 96.44 297 LYS A N 1
ATOM 2381 C CA . LYS A 1 297 ? -9.541 -13.479 1.453 1.00 96.44 297 LYS A CA 1
ATOM 2382 C C . LYS A 1 297 ? -8.468 -13.306 0.384 1.00 96.44 297 LYS A C 1
ATOM 2384 O O . LYS A 1 297 ? -8.693 -12.589 -0.586 1.00 96.44 297 LYS A O 1
ATOM 2389 N N . VAL A 1 298 ? -7.339 -13.989 0.549 1.00 96.06 298 VAL A N 1
ATOM 2390 C CA . VAL A 1 298 ? -6.252 -14.019 -0.438 1.00 96.06 298 VAL A CA 1
ATOM 2391 C C . VAL A 1 298 ? -6.434 -15.230 -1.341 1.00 96.06 298 VAL A C 1
ATOM 2393 O O . VAL A 1 298 ? -6.634 -16.349 -0.870 1.00 96.06 298 VAL A O 1
ATOM 2396 N N . THR A 1 299 ? -6.377 -15.003 -2.647 1.00 93.69 299 THR A N 1
ATOM 2397 C CA . THR A 1 299 ? -6.463 -16.040 -3.675 1.00 93.69 299 THR A CA 1
ATOM 2398 C C . THR A 1 299 ? -5.371 -15.832 -4.712 1.00 93.69 299 THR A C 1
ATOM 2400 O O . THR A 1 299 ? -4.956 -14.704 -4.978 1.00 93.69 299 THR A O 1
ATOM 2403 N N . VAL A 1 300 ? -4.897 -16.932 -5.290 1.00 90.81 300 VAL A N 1
ATOM 2404 C CA . VAL A 1 300 ? -3.915 -16.929 -6.377 1.00 90.81 300 VAL A CA 1
ATOM 2405 C C . VAL A 1 300 ? -4.510 -17.706 -7.541 1.00 90.81 300 VAL A C 1
ATOM 2407 O O . VAL A 1 300 ? -5.154 -18.736 -7.328 1.00 90.81 300 VAL A O 1
ATOM 2410 N N . SER A 1 301 ? -4.327 -17.206 -8.763 1.00 88.31 301 SER A N 1
ATOM 2411 C CA . SER A 1 301 ? -4.767 -17.919 -9.961 1.00 88.31 301 SER A CA 1
ATOM 2412 C C . SER A 1 301 ? -3.991 -19.226 -10.124 1.00 88.31 301 SER A C 1
ATOM 2414 O O . SER A 1 301 ? -2.786 -19.277 -9.878 1.00 88.31 301 SER A O 1
ATOM 2416 N N . ILE A 1 302 ? -4.659 -20.278 -10.605 1.00 86.56 302 ILE A N 1
ATOM 2417 C CA . ILE A 1 302 ? -4.029 -21.585 -10.849 1.00 86.56 302 ILE A CA 1
ATOM 2418 C C . ILE A 1 302 ? -2.898 -21.469 -11.887 1.00 86.56 302 ILE A C 1
ATOM 2420 O O . ILE A 1 302 ? -1.886 -22.162 -11.778 1.00 86.56 302 ILE A O 1
ATOM 2424 N N . SER A 1 303 ? -3.031 -20.552 -12.854 1.00 84.69 303 SER A N 1
ATOM 2425 C CA . SER A 1 303 ? -1.986 -20.233 -13.839 1.00 84.69 303 SER A CA 1
ATOM 2426 C C . SER A 1 303 ? -0.690 -19.749 -13.187 1.00 84.69 303 SER A C 1
ATOM 2428 O O . SER A 1 303 ? 0.403 -20.143 -13.596 1.00 84.69 303 SER A O 1
ATOM 2430 N N . ASP A 1 304 ? -0.823 -18.942 -12.135 1.00 82.69 304 ASP A N 1
ATOM 2431 C CA . ASP A 1 304 ? 0.270 -18.159 -11.557 1.00 82.69 304 ASP A CA 1
ATOM 2432 C C . ASP A 1 304 ? 1.076 -18.983 -10.540 1.00 82.69 304 ASP A C 1
ATOM 2434 O O . ASP A 1 304 ? 2.197 -18.625 -10.180 1.00 82.69 304 ASP A O 1
ATOM 2438 N N . ILE A 1 305 ? 0.563 -20.159 -10.151 1.00 81.19 305 ILE A N 1
ATOM 2439 C CA . ILE A 1 305 ? 1.223 -21.102 -9.238 1.00 81.19 305 ILE A CA 1
ATOM 2440 C C . ILE A 1 305 ? 2.628 -21.484 -9.723 1.00 81.19 305 ILE A C 1
ATOM 2442 O O . ILE A 1 305 ? 3.531 -21.674 -8.912 1.00 81.19 305 ILE A O 1
ATOM 2446 N N . LYS A 1 306 ? 2.844 -21.566 -11.042 1.00 78.31 306 LYS A N 1
ATOM 2447 C CA . LYS A 1 306 ? 4.147 -21.926 -11.635 1.00 78.31 306 LYS A CA 1
ATOM 2448 C C . LYS A 1 306 ? 5.253 -20.911 -11.324 1.00 78.31 306 LYS A C 1
ATOM 2450 O O . LYS A 1 306 ? 6.437 -21.247 -11.438 1.00 78.31 306 LYS A O 1
ATOM 2455 N N . HIS A 1 307 ? 4.869 -19.680 -10.994 1.00 76.06 307 HIS A N 1
ATOM 2456 C CA . HIS A 1 307 ? 5.768 -18.566 -10.710 1.00 76.06 307 HIS A CA 1
ATOM 2457 C C . HIS A 1 307 ? 6.018 -18.382 -9.205 1.00 76.06 307 HIS A C 1
ATOM 2459 O O . HIS A 1 307 ? 6.984 -17.719 -8.835 1.00 76.06 307 HIS A O 1
ATOM 2465 N N . LEU A 1 308 ? 5.203 -19.004 -8.343 1.00 78.06 308 LEU A N 1
ATOM 2466 C CA . LEU A 1 308 ? 5.383 -18.974 -6.891 1.00 78.06 308 LEU A CA 1
ATOM 2467 C C . LEU A 1 308 ? 6.657 -19.717 -6.466 1.00 78.06 308 LEU A C 1
ATOM 2469 O O . LEU A 1 308 ? 7.025 -20.735 -7.052 1.00 78.06 308 LEU A O 1
ATOM 2473 N N . GLY A 1 309 ? 7.318 -19.224 -5.417 1.00 68.75 309 GLY A N 1
ATOM 2474 C CA . GLY A 1 309 ? 8.485 -19.896 -4.832 1.00 68.75 309 GLY A CA 1
ATOM 2475 C C . GLY A 1 309 ? 9.797 -19.699 -5.596 1.00 68.75 309 GLY A C 1
ATOM 2476 O O . GLY A 1 309 ? 10.826 -20.225 -5.177 1.00 68.75 309 GLY A O 1
ATOM 2477 N N . ARG A 1 310 ? 9.794 -18.958 -6.714 1.00 76.75 310 ARG A N 1
ATOM 2478 C CA . ARG A 1 310 ? 11.016 -18.692 -7.482 1.00 76.75 310 ARG A CA 1
ATOM 2479 C C . ARG A 1 310 ? 11.856 -17.626 -6.796 1.00 76.75 310 ARG A C 1
ATOM 2481 O O . ARG A 1 310 ? 11.369 -16.538 -6.494 1.00 76.75 310 ARG A O 1
ATOM 2488 N N . CYS A 1 311 ? 13.126 -17.957 -6.595 1.00 77.38 311 CYS A N 1
ATOM 2489 C CA . CYS A 1 311 ? 14.147 -17.006 -6.202 1.00 77.38 311 CYS A CA 1
ATOM 2490 C C . CYS A 1 311 ? 14.772 -16.408 -7.463 1.00 77.38 311 CYS A C 1
ATOM 2492 O O . CYS A 1 311 ? 15.247 -17.150 -8.321 1.00 77.38 311 CYS A O 1
ATOM 2494 N N . LEU A 1 312 ? 14.756 -15.087 -7.576 1.00 82.94 312 LEU A N 1
ATOM 2495 C CA . LEU A 1 312 ? 15.232 -14.349 -8.742 1.00 82.94 312 LEU A CA 1
ATOM 2496 C C . LEU A 1 312 ? 16.148 -13.205 -8.298 1.00 82.94 312 LEU A C 1
ATOM 2498 O O . LEU A 1 312 ? 16.170 -12.834 -7.121 1.00 82.94 312 LEU A O 1
ATOM 2502 N N . SER A 1 313 ? 16.890 -12.632 -9.248 1.00 87.56 313 SER A N 1
ATOM 2503 C CA . SER A 1 313 ? 17.484 -11.310 -9.049 1.00 87.56 313 SER A CA 1
ATOM 2504 C C . SER A 1 313 ? 16.369 -10.261 -8.947 1.00 87.56 313 SER A C 1
ATOM 2506 O O . SER A 1 313 ? 15.248 -10.494 -9.401 1.00 87.56 313 SER A O 1
ATOM 2508 N N . LEU A 1 314 ? 16.647 -9.092 -8.370 1.00 87.44 314 LEU A N 1
ATOM 2509 C CA . LEU A 1 314 ? 15.631 -8.046 -8.217 1.00 87.44 314 LEU A CA 1
ATOM 2510 C C . LEU A 1 314 ? 15.025 -7.610 -9.560 1.00 87.44 314 LEU A C 1
ATOM 2512 O O . LEU A 1 314 ? 13.806 -7.502 -9.685 1.00 87.44 314 LEU A O 1
ATOM 2516 N N . ALA A 1 315 ? 15.873 -7.372 -10.562 1.00 86.12 315 ALA A N 1
ATOM 2517 C CA . ALA A 1 315 ? 15.427 -6.947 -11.884 1.00 86.12 315 ALA A CA 1
ATOM 2518 C C . ALA A 1 315 ? 14.571 -8.031 -12.552 1.00 86.12 315 ALA A C 1
ATOM 2520 O O . ALA A 1 315 ? 13.509 -7.727 -13.095 1.00 86.12 315 ALA A O 1
ATOM 2521 N N . ASP A 1 316 ? 14.983 -9.296 -12.440 1.00 86.81 316 ASP A N 1
ATOM 2522 C CA . ASP A 1 316 ? 14.231 -10.420 -12.997 1.00 86.81 316 ASP A CA 1
ATOM 2523 C C . ASP A 1 316 ? 12.913 -10.646 -12.248 1.00 86.81 316 ASP A C 1
ATOM 2525 O O . ASP A 1 316 ? 11.902 -10.958 -12.870 1.00 86.81 316 ASP A O 1
ATOM 2529 N N . ALA A 1 317 ? 12.884 -10.441 -10.926 1.00 87.94 317 ALA A N 1
ATOM 2530 C CA . ALA A 1 317 ? 11.670 -10.542 -10.118 1.00 87.94 317 ALA A CA 1
ATOM 2531 C C . ALA A 1 317 ? 10.626 -9.494 -10.521 1.00 87.94 317 ALA A C 1
ATOM 2533 O O . ALA A 1 317 ? 9.440 -9.811 -10.579 1.00 87.94 317 ALA A O 1
ATOM 2534 N N . ILE A 1 318 ? 11.058 -8.267 -10.827 1.00 90.06 318 ILE A N 1
ATOM 2535 C CA . ILE A 1 318 ? 10.171 -7.200 -11.306 1.00 90.06 318 ILE A CA 1
ATOM 2536 C C . ILE A 1 318 ? 9.636 -7.539 -12.702 1.00 90.06 318 ILE A C 1
ATOM 2538 O O . ILE A 1 318 ? 8.437 -7.418 -12.933 1.00 90.06 318 ILE A O 1
ATOM 2542 N N . LYS A 1 319 ? 10.494 -8.015 -13.613 1.00 88.50 319 LYS A N 1
ATOM 2543 C CA . LYS A 1 319 ? 10.089 -8.407 -14.976 1.00 88.50 319 LYS A CA 1
ATOM 2544 C C . LYS A 1 319 ? 9.191 -9.644 -15.007 1.00 88.50 319 LYS A C 1
ATOM 2546 O O . LYS A 1 319 ? 8.355 -9.777 -15.891 1.00 88.50 319 LYS A O 1
ATOM 2551 N N . ALA A 1 320 ? 9.345 -10.550 -14.043 1.00 88.69 320 ALA A N 1
ATOM 2552 C CA . ALA A 1 320 ? 8.559 -11.776 -13.950 1.00 88.69 320 ALA A CA 1
ATOM 2553 C C . ALA A 1 320 ? 7.106 -11.550 -13.490 1.00 88.69 320 ALA A C 1
ATOM 2555 O O . ALA A 1 320 ? 6.323 -12.505 -13.478 1.00 88.69 320 ALA A O 1
ATOM 2556 N N . ILE A 1 321 ? 6.729 -10.327 -13.097 1.00 89.56 321 ILE A N 1
ATOM 2557 C CA . ILE A 1 321 ? 5.346 -9.993 -12.756 1.00 89.56 321 ILE A CA 1
ATOM 2558 C C . ILE A 1 321 ? 4.498 -10.027 -14.040 1.00 89.56 321 ILE A C 1
ATOM 2560 O O . ILE A 1 321 ? 4.772 -9.271 -14.969 1.00 89.56 321 ILE A O 1
ATOM 2564 N N . PRO A 1 322 ? 3.436 -10.852 -14.106 1.00 86.88 322 PRO A N 1
ATOM 2565 C CA . PRO A 1 322 ? 2.661 -11.034 -15.336 1.00 86.88 322 PRO A CA 1
ATOM 2566 C C . PRO A 1 322 ? 1.805 -9.815 -15.712 1.00 86.88 322 PRO A C 1
ATOM 2568 O O . PRO A 1 322 ? 1.319 -9.725 -16.835 1.00 86.88 322 PRO A O 1
ATOM 2571 N N . VAL A 1 323 ? 1.574 -8.894 -14.774 1.00 88.25 323 VAL A N 1
ATOM 2572 C CA . VAL A 1 323 ? 0.730 -7.712 -14.977 1.00 88.25 323 VAL A CA 1
ATOM 2573 C C . VAL A 1 323 ? 1.603 -6.502 -15.293 1.00 88.25 323 VAL A C 1
ATOM 2575 O O . VAL A 1 323 ? 2.348 -6.041 -14.435 1.00 88.25 323 VAL A O 1
ATOM 2578 N N . GLU A 1 324 ? 1.470 -5.939 -16.496 1.00 86.94 324 GLU A N 1
ATOM 2579 C CA . GLU A 1 324 ? 2.267 -4.785 -16.944 1.00 86.94 324 GLU A CA 1
ATOM 2580 C C . GLU A 1 324 ? 1.933 -3.481 -16.205 1.00 86.94 324 GLU A C 1
ATOM 2582 O O . GLU A 1 324 ? 2.798 -2.621 -16.016 1.00 86.94 324 GLU A O 1
ATOM 2587 N N . THR A 1 325 ? 0.696 -3.324 -15.742 1.00 92.25 325 THR A N 1
ATOM 2588 C CA . THR A 1 325 ? 0.238 -2.115 -15.052 1.00 92.25 325 THR A CA 1
ATOM 2589 C C . THR A 1 325 ? 0.399 -2.232 -13.547 1.00 92.25 325 THR A C 1
ATOM 2591 O O . THR A 1 325 ? 0.082 -3.266 -12.966 1.00 92.25 325 THR A O 1
ATOM 2594 N N . GLY A 1 326 ? 0.819 -1.165 -12.883 1.00 92.69 326 GLY A N 1
ATOM 2595 C CA . GLY A 1 326 ? 0.875 -1.122 -11.429 1.00 92.69 326 GLY A CA 1
ATOM 2596 C C . GLY A 1 326 ? 1.772 -0.019 -10.902 1.00 92.69 326 GLY A C 1
ATOM 2597 O O . GLY A 1 326 ? 2.406 0.717 -11.655 1.00 92.69 326 GLY A O 1
ATOM 2598 N N . ARG A 1 327 ? 1.812 0.111 -9.580 1.00 94.62 327 ARG A N 1
ATOM 2599 C CA . ARG A 1 327 ? 2.617 1.114 -8.885 1.00 94.62 327 ARG A CA 1
ATOM 2600 C C . ARG A 1 327 ? 3.185 0.554 -7.591 1.00 94.62 327 ARG A C 1
ATOM 2602 O O . ARG A 1 327 ? 2.504 -0.160 -6.857 1.00 94.62 327 ARG A O 1
ATOM 2609 N N . TRP A 1 328 ? 4.425 0.926 -7.312 1.00 95.62 328 TRP A N 1
ATOM 2610 C CA . TRP A 1 328 ? 5.151 0.541 -6.110 1.00 95.62 328 TRP A CA 1
ATOM 2611 C C . TRP A 1 328 ? 4.899 1.532 -4.987 1.00 95.62 328 TRP A C 1
ATOM 2613 O O . TRP A 1 328 ? 4.817 2.736 -5.229 1.00 95.62 328 TRP A O 1
ATOM 2623 N N . LEU A 1 329 ? 4.777 1.027 -3.764 1.00 95.50 329 LEU A N 1
ATOM 2624 C CA . LEU A 1 329 ? 4.539 1.860 -2.591 1.00 95.50 329 LEU A CA 1
ATOM 2625 C C . LEU A 1 329 ? 5.860 2.303 -1.963 1.00 95.50 329 LEU A C 1
ATOM 2627 O O . LEU A 1 329 ? 6.711 1.471 -1.654 1.00 95.50 329 LEU A O 1
ATOM 2631 N N . SER A 1 330 ? 5.991 3.602 -1.719 1.00 95.06 330 SER A N 1
ATOM 2632 C CA . SER A 1 330 ? 7.102 4.222 -0.991 1.00 95.06 330 SER A CA 1
ATOM 2633 C C . SER A 1 330 ? 6.569 5.270 -0.013 1.00 95.06 330 SER A C 1
ATOM 2635 O O . SER A 1 330 ? 5.429 5.714 -0.144 1.00 95.06 330 SER A O 1
ATOM 2637 N N . LEU A 1 331 ? 7.359 5.652 0.986 1.00 94.31 331 LEU A N 1
ATOM 2638 C CA . LEU A 1 331 ? 6.986 6.684 1.952 1.00 94.31 331 LEU A CA 1
ATOM 2639 C C . LEU A 1 331 ? 7.373 8.071 1.426 1.00 94.31 331 LEU A C 1
ATOM 2641 O O . LEU A 1 331 ? 8.445 8.248 0.848 1.00 94.31 331 LEU A O 1
ATOM 2645 N N . ASN A 1 332 ? 6.508 9.066 1.625 1.00 91.19 332 ASN A N 1
ATOM 2646 C CA . ASN A 1 332 ? 6.889 10.458 1.433 1.00 91.19 332 ASN A CA 1
ATOM 2647 C C . ASN A 1 332 ? 7.606 10.990 2.677 1.00 91.19 332 ASN A C 1
ATOM 2649 O O . ASN A 1 332 ? 6.956 11.283 3.675 1.00 91.19 332 ASN A O 1
ATOM 2653 N N . ASN A 1 333 ? 8.923 11.151 2.584 1.00 84.00 333 ASN A N 1
ATOM 2654 C CA . ASN A 1 333 ? 9.751 11.684 3.668 1.00 84.00 333 ASN A CA 1
ATOM 2655 C C . ASN A 1 333 ? 10.097 13.168 3.532 1.00 84.00 333 ASN A C 1
ATOM 2657 O O . ASN A 1 333 ? 10.681 13.743 4.440 1.00 84.00 333 ASN A O 1
ATOM 2661 N N . GLU A 1 334 ? 9.777 13.785 2.398 1.00 81.12 334 GLU A N 1
ATOM 2662 C CA . GLU A 1 334 ? 10.197 15.159 2.096 1.00 81.12 334 GLU A CA 1
ATOM 2663 C C . GLU A 1 334 ? 9.349 16.204 2.834 1.00 81.12 334 GLU A C 1
ATOM 2665 O O . GLU A 1 334 ? 9.729 17.370 2.898 1.00 81.12 334 GLU A O 1
ATOM 2670 N N . VAL A 1 335 ? 8.196 15.799 3.375 1.00 79.06 335 VAL A N 1
ATOM 2671 C CA . VAL A 1 335 ? 7.187 16.704 3.929 1.00 79.06 335 VAL A CA 1
ATOM 2672 C C . VAL A 1 335 ? 6.991 16.427 5.412 1.00 79.06 335 VAL A C 1
ATOM 2674 O O . VAL A 1 335 ? 6.696 15.303 5.818 1.00 79.06 335 VAL A O 1
ATOM 2677 N N . THR A 1 336 ? 7.110 17.474 6.223 1.00 84.38 336 THR A N 1
ATOM 2678 C CA . THR A 1 336 ? 6.739 17.451 7.639 1.00 84.38 336 THR A CA 1
ATOM 2679 C C . THR A 1 336 ? 5.236 17.654 7.777 1.00 84.38 336 THR A C 1
ATOM 2681 O O . THR A 1 336 ? 4.707 18.657 7.302 1.00 84.38 336 THR A O 1
ATOM 2684 N N . LEU A 1 337 ? 4.557 16.715 8.431 1.00 86.88 337 LEU A N 1
ATOM 2685 C CA . LEU A 1 337 ? 3.108 16.741 8.622 1.00 86.88 337 LEU A CA 1
ATOM 2686 C C . LEU A 1 337 ? 2.810 17.051 10.088 1.00 86.88 337 LEU A C 1
ATOM 2688 O O . LEU A 1 337 ? 3.024 16.194 10.945 1.00 86.88 337 LEU A O 1
ATOM 2692 N N . ASN A 1 338 ? 2.323 18.259 10.372 1.00 89.38 338 ASN A N 1
ATOM 2693 C CA . ASN A 1 338 ? 1.962 18.678 11.730 1.00 89.38 338 ASN A CA 1
ATOM 2694 C C . ASN A 1 338 ? 0.443 18.692 11.935 1.00 89.38 338 ASN A C 1
ATOM 2696 O O . ASN A 1 338 ? -0.028 18.528 13.058 1.00 89.38 338 ASN A O 1
ATOM 2700 N N . SER A 1 339 ? -0.325 18.869 10.858 1.00 91.88 339 SER A N 1
ATOM 2701 C CA . SER A 1 339 ? -1.784 18.951 10.890 1.00 91.88 339 SER A CA 1
ATOM 2702 C C . SER A 1 339 ? -2.449 18.109 9.795 1.00 91.88 339 SER A C 1
ATOM 2704 O O . SER A 1 339 ? -1.828 17.715 8.806 1.00 91.88 339 SER A O 1
ATOM 2706 N N . ILE A 1 340 ? -3.754 17.853 9.942 1.00 92.06 340 ILE A N 1
ATOM 2707 C CA . ILE A 1 340 ? -4.553 17.230 8.874 1.00 92.06 340 ILE A CA 1
ATOM 2708 C C . ILE A 1 340 ? -4.662 18.152 7.649 1.00 92.06 340 ILE A C 1
ATOM 2710 O O . ILE A 1 340 ? -4.777 17.656 6.529 1.00 92.06 340 ILE A O 1
ATOM 2714 N N . GLN A 1 341 ? -4.575 19.473 7.832 1.00 92.19 341 GLN A N 1
ATOM 2715 C CA . GLN A 1 341 ? -4.575 20.422 6.721 1.00 92.19 341 GLN A CA 1
ATOM 2716 C C . GLN A 1 341 ? -3.356 20.206 5.814 1.00 92.19 341 GLN A C 1
ATOM 2718 O O . GLN A 1 341 ? -3.526 20.067 4.604 1.00 92.19 341 GLN A O 1
ATOM 2723 N N . ASP A 1 342 ? -2.167 20.036 6.403 1.00 92.31 342 ASP A N 1
ATOM 2724 C CA . ASP A 1 342 ? -0.924 19.757 5.668 1.00 92.31 342 ASP A CA 1
ATOM 2725 C C . ASP A 1 342 ? -1.056 18.483 4.822 1.00 92.31 342 ASP A C 1
ATOM 2727 O O . ASP A 1 342 ? -0.627 18.430 3.669 1.00 92.31 342 ASP A O 1
ATOM 2731 N N . VAL A 1 343 ? -1.710 17.454 5.378 1.00 92.56 343 VAL A N 1
ATOM 2732 C CA . VAL A 1 343 ? -1.982 16.197 4.669 1.00 92.56 343 VAL A CA 1
ATOM 2733 C C . VAL A 1 343 ? -2.859 16.448 3.446 1.00 92.56 343 VAL A C 1
ATOM 2735 O O . VAL A 1 343 ? -2.574 15.933 2.366 1.00 92.56 343 VAL A O 1
ATOM 2738 N N . ILE A 1 344 ? -3.934 17.226 3.587 1.00 93.06 344 ILE A N 1
ATOM 2739 C CA . ILE A 1 344 ? -4.831 17.522 2.467 1.00 93.06 344 ILE A CA 1
ATOM 2740 C C . ILE A 1 344 ? -4.142 18.391 1.411 1.00 93.06 344 ILE A C 1
ATOM 2742 O O . ILE A 1 344 ? -4.341 18.157 0.216 1.00 93.06 344 ILE A O 1
ATOM 2746 N N . ASP A 1 345 ? -3.327 19.359 1.816 1.00 92.44 345 ASP A N 1
ATOM 2747 C CA . ASP A 1 345 ? -2.605 20.227 0.887 1.00 92.44 345 ASP A CA 1
ATOM 2748 C C . ASP A 1 345 ? -1.545 19.454 0.095 1.00 92.44 345 ASP A C 1
ATOM 2750 O O . ASP A 1 345 ? -1.453 19.605 -1.125 1.00 92.44 345 ASP A O 1
ATOM 2754 N N . GLU A 1 346 ? -0.858 18.504 0.726 1.00 92.31 346 GLU A N 1
ATOM 2755 C CA . GLU A 1 346 ? 0.061 17.606 0.027 1.00 92.31 346 GLU A CA 1
ATOM 2756 C C . GLU A 1 346 ? -0.673 16.667 -0.956 1.00 92.31 346 GLU A C 1
ATOM 2758 O O . GLU A 1 346 ? -0.249 16.494 -2.104 1.00 92.31 346 GLU A O 1
ATOM 2763 N N . LEU A 1 347 ? -1.852 16.149 -0.585 1.00 91.75 347 LEU A N 1
ATOM 2764 C CA . LEU A 1 347 ? -2.701 15.372 -1.502 1.00 91.75 347 LEU A CA 1
ATOM 2765 C C . LEU A 1 347 ? -3.239 16.203 -2.683 1.00 91.75 347 LEU A C 1
ATOM 2767 O O . LEU A 1 347 ? -3.499 15.651 -3.760 1.00 91.75 347 LEU A O 1
ATOM 2771 N N . LYS A 1 348 ? -3.427 17.521 -2.514 1.00 91.31 348 LYS A N 1
ATOM 2772 C CA . LYS A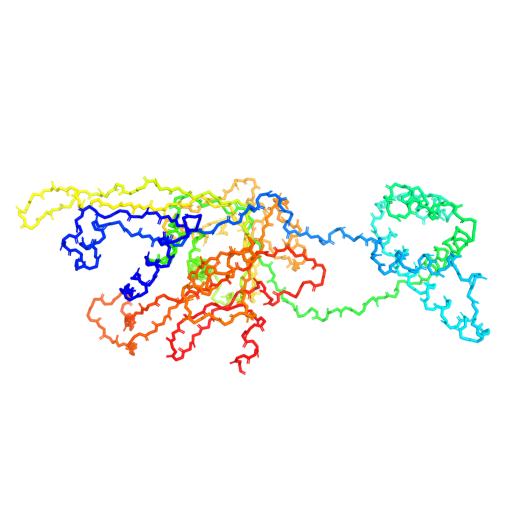 1 348 ? -3.771 18.435 -3.619 1.00 91.31 348 LYS A CA 1
ATOM 2773 C C . LYS A 1 348 ? -2.584 18.623 -4.562 1.00 91.31 348 LYS A C 1
ATOM 2775 O O . LYS A 1 348 ? -2.788 18.593 -5.779 1.00 91.31 348 LYS A O 1
ATOM 2780 N N . ASN A 1 349 ? -1.378 18.780 -4.012 1.00 91.12 349 ASN A N 1
ATOM 2781 C CA . ASN A 1 349 ? -0.146 18.975 -4.777 1.00 91.12 349 ASN A CA 1
ATOM 2782 C C . ASN A 1 349 ? 0.176 17.754 -5.641 1.00 91.12 349 ASN A C 1
ATOM 2784 O O . ASN A 1 349 ? 0.472 17.888 -6.832 1.00 91.12 349 ASN A O 1
ATOM 2788 N N . ASN A 1 350 ? 0.070 16.551 -5.069 1.00 89.19 350 ASN A N 1
ATOM 2789 C CA . ASN A 1 350 ? 0.407 15.318 -5.764 1.00 89.19 350 ASN A CA 1
ATOM 2790 C C . ASN A 1 350 ? -0.728 14.288 -5.732 1.00 89.19 350 ASN A C 1
ATOM 2792 O O . ASN A 1 350 ? -0.965 13.584 -4.754 1.00 89.19 350 ASN A O 1
ATOM 2796 N N . LYS A 1 351 ? -1.370 14.109 -6.891 1.00 87.31 351 LYS A N 1
ATOM 2797 C CA . LYS A 1 351 ? -2.465 13.143 -7.075 1.00 87.31 351 LYS A CA 1
ATOM 2798 C C . LYS A 1 351 ? -2.023 11.677 -6.987 1.00 87.31 351 LYS A C 1
ATOM 2800 O O . LYS A 1 351 ? -2.890 10.813 -6.918 1.00 87.31 351 LYS A O 1
ATOM 2805 N N . LEU A 1 352 ? -0.720 11.381 -7.038 1.00 91.44 352 LEU A N 1
ATOM 2806 C CA . LEU A 1 352 ? -0.146 10.031 -6.938 1.00 91.44 352 LEU A CA 1
ATOM 2807 C C . LEU A 1 352 ? 0.277 9.692 -5.504 1.00 91.44 352 LEU A C 1
ATOM 2809 O O . LEU A 1 352 ? 1.309 9.053 -5.284 1.00 91.44 352 LEU A O 1
ATOM 2813 N N . GLN A 1 353 ? -0.520 10.128 -4.533 1.00 92.94 353 GLN A N 1
ATOM 2814 C CA . GLN A 1 353 ? -0.292 9.884 -3.118 1.00 92.94 353 GLN A CA 1
ATOM 2815 C C . GLN A 1 353 ? -1.582 9.487 -2.399 1.00 92.94 353 GLN A C 1
ATOM 2817 O O . GLN A 1 353 ? -2.697 9.822 -2.812 1.00 92.94 353 GLN A O 1
ATOM 2822 N N . THR A 1 354 ? -1.431 8.747 -1.305 1.00 94.12 354 THR A N 1
ATOM 2823 C CA . THR A 1 354 ? -2.542 8.362 -0.432 1.00 94.12 354 THR A CA 1
ATOM 2824 C C . THR A 1 354 ? -2.106 8.330 1.023 1.00 94.12 354 THR A C 1
ATOM 2826 O O . THR A 1 354 ? -0.923 8.185 1.319 1.00 94.12 354 THR A O 1
ATOM 2829 N N . VAL A 1 355 ? -3.069 8.424 1.932 1.00 94.75 355 VAL A N 1
ATOM 2830 C CA . VAL A 1 355 ? -2.831 8.323 3.372 1.00 94.75 355 VAL A CA 1
ATOM 2831 C C . VAL A 1 355 ? -3.033 6.882 3.808 1.00 94.75 355 VAL A C 1
ATOM 2833 O O . VAL A 1 355 ? -4.036 6.243 3.473 1.00 94.75 355 VAL A O 1
ATOM 2836 N N . ASN A 1 356 ? -2.079 6.362 4.574 1.00 95.25 356 ASN A N 1
ATOM 2837 C CA . ASN A 1 356 ? -2.141 5.005 5.087 1.00 95.25 356 ASN A CA 1
ATOM 2838 C C . ASN A 1 356 ? -1.622 4.904 6.529 1.00 95.25 356 ASN A C 1
ATOM 2840 O O . ASN A 1 356 ? -0.899 5.768 7.015 1.00 95.25 356 ASN A O 1
ATOM 2844 N N . CYS A 1 357 ? -1.994 3.827 7.217 1.00 95.75 357 CYS A N 1
ATOM 2845 C CA . CYS A 1 357 ? -1.445 3.462 8.514 1.00 95.75 357 CYS A CA 1
ATOM 2846 C C . CYS A 1 357 ? -0.079 2.796 8.329 1.00 95.75 357 CYS A C 1
ATOM 2848 O O . CYS A 1 357 ? -0.005 1.679 7.800 1.00 95.75 357 CYS A O 1
ATOM 2850 N N . ILE A 1 358 ? 0.978 3.465 8.787 1.00 95.12 358 ILE A N 1
ATOM 2851 C CA . ILE A 1 358 ? 2.361 2.970 8.703 1.00 95.12 358 ILE A CA 1
ATOM 2852 C C . ILE A 1 358 ? 2.841 2.311 9.998 1.00 95.12 358 ILE A C 1
ATOM 2854 O O . ILE A 1 358 ? 3.818 1.572 9.987 1.00 95.12 358 ILE A O 1
ATOM 2858 N N . GLY A 1 359 ? 2.161 2.540 11.118 1.00 95.69 359 GLY A N 1
ATOM 2859 C CA . GLY A 1 359 ? 2.608 2.042 12.411 1.00 95.69 359 GLY A CA 1
ATOM 2860 C C . GLY A 1 359 ? 1.647 2.367 13.538 1.00 95.69 359 GLY A C 1
ATOM 2861 O O . GLY A 1 359 ? 0.536 2.855 13.315 1.00 95.69 359 GLY A O 1
ATOM 2862 N N . TYR A 1 360 ? 2.109 2.109 14.756 1.00 96.38 360 TYR A N 1
ATOM 2863 C CA . TYR A 1 360 ? 1.364 2.381 15.971 1.00 96.38 360 TYR A CA 1
ATOM 2864 C C . TYR A 1 360 ? 2.220 3.115 17.005 1.00 96.38 360 TYR A C 1
ATOM 2866 O O . TYR A 1 360 ? 3.347 2.715 17.290 1.00 96.38 360 TYR A O 1
ATOM 2874 N N . HIS A 1 361 ? 1.653 4.161 17.598 1.00 95.50 361 HIS A N 1
ATOM 2875 C CA . HIS A 1 361 ? 2.261 4.940 18.668 1.00 95.50 361 HIS A CA 1
ATOM 2876 C C . HIS A 1 361 ? 1.754 4.452 20.025 1.00 95.50 361 HIS A C 1
ATOM 2878 O O . HIS A 1 361 ? 0.548 4.334 20.231 1.00 95.50 361 HIS A O 1
ATOM 2884 N N . ARG A 1 362 ? 2.653 4.133 20.955 1.00 95.12 362 ARG A N 1
ATOM 2885 C CA . ARG A 1 362 ? 2.311 3.598 22.278 1.00 95.12 362 ARG A CA 1
ATOM 2886 C C . ARG A 1 362 ? 1.870 4.710 23.217 1.00 95.12 362 ARG A C 1
ATOM 2888 O O . ARG A 1 362 ? 2.581 5.691 23.381 1.00 95.12 362 ARG A O 1
ATOM 2895 N N . LEU A 1 363 ? 0.749 4.487 23.894 1.00 95.00 363 LEU A N 1
ATOM 2896 C CA . LEU A 1 363 ? 0.263 5.357 24.969 1.00 95.00 363 LEU A CA 1
ATOM 2897 C C . LEU A 1 363 ? 0.752 4.905 26.349 1.00 95.00 363 LEU A C 1
ATOM 2899 O O . LEU A 1 363 ? 0.789 5.685 27.292 1.00 95.00 363 LEU A O 1
ATOM 2903 N N . GLU A 1 364 ? 1.114 3.630 26.473 1.00 94.25 364 GLU A N 1
ATOM 2904 C CA . GLU A 1 364 ? 1.570 3.020 27.719 1.00 94.25 364 GLU A CA 1
ATOM 2905 C C . GLU A 1 364 ? 2.760 2.088 27.469 1.00 94.25 364 GLU A C 1
ATOM 2907 O O . GLU A 1 364 ? 3.004 1.616 26.351 1.00 94.25 364 GLU A O 1
ATOM 2912 N N . THR A 1 365 ? 3.509 1.796 28.530 1.00 93.00 365 THR A N 1
ATOM 2913 C CA . THR A 1 365 ? 4.549 0.771 28.486 1.00 93.00 365 THR A CA 1
ATOM 2914 C C . THR A 1 365 ? 3.906 -0.621 28.424 1.00 93.00 365 THR A C 1
ATOM 2916 O O . THR A 1 365 ? 2.930 -0.877 29.129 1.00 93.00 365 THR A O 1
ATOM 2919 N N . PRO A 1 366 ? 4.420 -1.552 27.594 1.00 94.12 366 PRO A N 1
ATOM 2920 C CA . PRO A 1 366 ? 3.858 -2.896 27.515 1.00 94.12 366 PRO A CA 1
ATOM 2921 C C . PRO A 1 366 ? 3.949 -3.633 28.853 1.00 94.12 366 PRO A C 1
ATOM 2923 O O . PRO A 1 366 ? 5.049 -3.895 29.345 1.00 94.12 366 PRO A O 1
ATOM 2926 N N . CYS A 1 367 ? 2.798 -4.011 29.402 1.00 93.81 367 CYS A N 1
ATOM 2927 C CA . CYS A 1 367 ? 2.682 -4.718 30.674 1.00 93.81 367 CYS A CA 1
ATOM 2928 C C . CYS A 1 367 ? 1.832 -5.986 30.536 1.00 93.81 367 CYS A C 1
ATOM 2930 O O . CYS A 1 367 ? 1.133 -6.193 29.541 1.00 93.81 367 CYS A O 1
ATOM 2932 N N . GLU A 1 368 ? 1.923 -6.879 31.517 1.00 95.00 368 GLU A N 1
ATOM 2933 C CA . GLU A 1 368 ? 1.083 -8.073 31.553 1.00 95.00 368 GLU A CA 1
ATOM 2934 C C . GLU A 1 368 ? -0.332 -7.681 31.973 1.00 95.00 368 GLU A C 1
ATOM 2936 O O . GLU A 1 368 ? -0.550 -7.119 33.045 1.00 95.00 368 GLU A O 1
ATOM 2941 N N . LYS A 1 369 ? -1.303 -7.951 31.099 1.00 94.38 369 LYS A N 1
ATOM 2942 C CA . LYS A 1 369 ? -2.717 -7.681 31.358 1.00 94.38 369 LYS A CA 1
ATOM 2943 C C . LYS A 1 369 ? -3.507 -8.973 31.266 1.00 94.38 369 LYS A C 1
ATOM 2945 O O . LYS A 1 369 ? -3.272 -9.798 30.384 1.00 94.38 369 LYS A O 1
ATOM 2950 N N . ARG A 1 370 ? -4.481 -9.133 32.163 1.00 94.50 370 ARG A N 1
ATOM 2951 C CA . ARG A 1 370 ? -5.384 -10.287 32.151 1.00 94.50 370 ARG A CA 1
ATOM 2952 C C . ARG A 1 370 ? -6.149 -10.332 30.827 1.00 94.50 370 ARG A C 1
ATOM 2954 O O . ARG A 1 370 ? -6.730 -9.333 30.415 1.00 94.50 370 ARG A O 1
ATOM 2961 N N . GLY A 1 371 ? -6.164 -11.500 30.188 1.00 91.81 371 GLY A N 1
ATOM 2962 C CA . GLY A 1 371 ? -6.831 -11.694 28.899 1.00 91.81 371 GLY A CA 1
ATOM 2963 C C . GLY A 1 371 ? -6.049 -11.159 27.696 1.00 91.81 371 GLY A C 1
ATOM 2964 O O . GLY A 1 371 ? -6.643 -10.972 26.635 1.00 91.81 371 GLY A O 1
ATOM 2965 N N . SER A 1 372 ? -4.741 -10.904 27.829 1.00 93.19 372 SER A N 1
ATOM 2966 C CA . SER A 1 372 ? -3.908 -10.582 26.672 1.00 93.19 372 SER A CA 1
ATOM 2967 C C . SER A 1 372 ? -3.871 -11.746 25.676 1.00 93.19 372 SER A C 1
ATOM 2969 O O . SER A 1 372 ? -3.820 -12.927 26.029 1.00 93.19 372 SER A O 1
ATOM 2971 N N . LEU A 1 373 ? -3.916 -11.405 24.390 1.00 92.06 373 LEU A N 1
ATOM 2972 C CA . LEU A 1 373 ? -3.925 -12.392 23.320 1.00 92.06 373 LEU A CA 1
ATOM 2973 C C . LEU A 1 373 ? -2.571 -13.126 23.267 1.00 92.06 373 LEU A C 1
ATOM 2975 O O . LEU A 1 373 ? -1.522 -12.485 23.217 1.00 92.06 373 LEU A O 1
ATOM 2979 N N . HIS A 1 374 ? -2.598 -14.463 23.253 1.00 90.38 374 HIS A N 1
ATOM 2980 C CA . HIS A 1 374 ? -1.414 -15.343 23.276 1.00 90.38 374 HIS A CA 1
ATOM 2981 C C . HIS A 1 374 ? -0.478 -15.166 24.491 1.00 90.38 374 HIS A C 1
ATOM 2983 O O . HIS A 1 374 ? 0.666 -15.608 24.442 1.00 90.38 374 HIS A O 1
ATOM 2989 N N . GLY A 1 375 ? -0.933 -14.524 25.575 1.00 90.81 375 GLY A N 1
ATOM 2990 C CA . GLY A 1 375 ? -0.129 -14.350 26.791 1.00 90.81 375 GLY A CA 1
ATOM 2991 C C . GLY A 1 375 ? 1.047 -13.373 26.656 1.00 90.81 375 GLY A C 1
ATOM 2992 O O . GLY A 1 375 ? 1.912 -13.336 27.524 1.00 90.81 375 GLY A O 1
ATOM 2993 N N . TYR A 1 376 ? 1.100 -12.567 25.590 1.00 94.19 376 TYR A N 1
ATOM 2994 C CA . TYR A 1 376 ? 2.123 -11.529 25.436 1.00 94.19 376 TYR A CA 1
ATOM 2995 C C . TYR A 1 376 ? 1.794 -10.263 26.242 1.00 94.19 376 TYR A C 1
ATOM 2997 O O . TYR A 1 376 ? 0.659 -10.049 26.681 1.00 94.19 376 TYR A O 1
ATOM 3005 N N . LYS A 1 377 ? 2.794 -9.385 26.399 1.00 94.62 377 LYS A N 1
ATOM 3006 C CA . LYS A 1 377 ? 2.613 -8.046 26.979 1.00 94.62 377 LYS A CA 1
ATOM 3007 C C . LYS A 1 377 ? 1.666 -7.213 26.114 1.00 94.62 377 LYS A C 1
ATOM 3009 O O . LYS A 1 377 ? 1.763 -7.222 24.888 1.00 94.62 377 LYS A O 1
ATOM 3014 N N . HIS A 1 378 ? 0.781 -6.465 26.759 1.00 95.12 378 HIS A N 1
ATOM 3015 C CA . HIS A 1 378 ? -0.215 -5.617 26.118 1.00 95.12 378 HIS A CA 1
ATOM 3016 C C . HIS A 1 378 ? 0.127 -4.137 26.314 1.00 95.12 378 HIS A C 1
ATOM 3018 O O . HIS A 1 378 ? 0.517 -3.726 27.404 1.00 95.12 378 HIS A O 1
ATOM 3024 N N . ALA A 1 379 ? -0.089 -3.335 25.271 1.00 94.38 379 ALA A N 1
ATOM 3025 C CA . ALA A 1 379 ? -0.088 -1.879 25.343 1.00 94.38 379 ALA A CA 1
ATOM 3026 C C . ALA A 1 379 ? -1.220 -1.301 24.481 1.00 94.38 379 ALA A C 1
ATOM 3028 O O . ALA A 1 379 ? -1.468 -1.782 23.373 1.00 94.38 379 ALA A O 1
ATOM 3029 N N . PHE A 1 380 ? -1.879 -0.249 24.956 1.00 95.19 380 PHE A N 1
ATOM 3030 C CA . PHE A 1 380 ? -2.740 0.597 24.145 1.00 95.19 380 PHE A CA 1
ATOM 3031 C C . PHE A 1 380 ? -1.905 1.479 23.223 1.00 95.19 380 PHE A C 1
ATOM 3033 O O . PHE A 1 380 ? -0.893 2.062 23.617 1.00 95.19 380 PHE A O 1
ATOM 3040 N N . VAL A 1 381 ? -2.354 1.558 21.974 1.00 95.69 381 VAL A N 1
ATOM 3041 C CA . VAL A 1 381 ? -1.657 2.272 20.909 1.00 95.69 381 VAL A CA 1
ATOM 3042 C C . VAL A 1 381 ? -2.623 3.069 20.040 1.00 95.69 381 VAL A C 1
ATOM 3044 O O . VAL A 1 381 ? -3.783 2.675 19.887 1.00 95.69 381 VAL A O 1
ATOM 3047 N N . GLU A 1 382 ? -2.138 4.140 19.431 1.00 96.00 382 GLU A N 1
ATOM 3048 C CA . GLU A 1 382 ? -2.813 4.925 18.392 1.00 96.00 382 GLU A CA 1
ATOM 3049 C C . GLU A 1 382 ? -2.168 4.693 17.026 1.00 96.00 382 GLU A C 1
ATOM 3051 O O . GLU A 1 382 ? -1.071 4.151 16.931 1.00 96.00 382 GLU A O 1
ATOM 3056 N N . THR A 1 383 ? -2.865 5.038 15.946 1.00 95.25 383 THR A N 1
ATOM 3057 C CA . THR A 1 383 ? -2.377 4.821 14.577 1.00 95.25 383 THR A CA 1
ATOM 3058 C C . THR A 1 383 ? -1.466 5.951 14.122 1.00 95.25 383 THR A C 1
ATOM 3060 O O . THR A 1 383 ? -1.842 7.113 14.228 1.00 95.25 383 THR A O 1
ATOM 3063 N N . ILE A 1 384 ? -0.330 5.610 13.517 1.00 94.38 384 ILE A N 1
ATOM 3064 C CA . ILE A 1 384 ? 0.543 6.576 12.843 1.00 94.38 384 ILE A CA 1
ATOM 3065 C C . ILE A 1 384 ? 0.111 6.678 11.379 1.00 94.38 384 ILE A C 1
ATOM 3067 O O . ILE A 1 384 ? 0.081 5.668 10.663 1.00 94.38 384 ILE A O 1
ATOM 3071 N N . LEU A 1 385 ? -0.229 7.892 10.946 1.00 93.62 385 LEU A N 1
ATOM 3072 C CA . LEU A 1 385 ? -0.532 8.210 9.553 1.00 93.62 385 LEU A CA 1
ATOM 3073 C C . LEU A 1 385 ? 0.762 8.475 8.785 1.00 93.62 385 LEU A C 1
ATOM 3075 O O . LEU A 1 385 ? 1.644 9.175 9.268 1.00 93.62 385 LEU A O 1
ATOM 3079 N N . GLY A 1 386 ? 0.852 7.940 7.574 1.00 93.19 386 GLY A N 1
ATOM 3080 C CA . GLY A 1 386 ? 1.916 8.248 6.629 1.00 93.19 386 GLY A CA 1
ATOM 3081 C C . GLY A 1 386 ? 1.351 8.500 5.240 1.00 93.19 386 GLY A C 1
ATOM 3082 O O . GLY A 1 386 ? 0.338 7.911 4.850 1.00 93.19 386 GLY A O 1
ATOM 3083 N N . ILE A 1 387 ? 2.020 9.370 4.488 1.00 94.38 387 ILE A N 1
ATOM 3084 C CA . ILE A 1 387 ? 1.706 9.613 3.082 1.00 94.38 387 ILE A CA 1
ATOM 3085 C C . ILE A 1 387 ? 2.522 8.644 2.232 1.00 94.38 387 ILE A C 1
ATOM 3087 O O . ILE A 1 387 ? 3.750 8.651 2.245 1.00 94.38 387 ILE A O 1
ATOM 3091 N N . ILE A 1 388 ? 1.825 7.805 1.478 1.00 94.81 388 ILE A N 1
ATOM 3092 C CA . ILE A 1 388 ? 2.410 6.812 0.587 1.00 94.81 388 ILE A CA 1
ATOM 3093 C C . ILE A 1 388 ? 2.465 7.387 -0.829 1.00 94.81 388 ILE A C 1
ATOM 3095 O O . ILE A 1 388 ? 1.429 7.736 -1.400 1.00 94.81 388 ILE A O 1
ATOM 3099 N N . LYS A 1 389 ? 3.671 7.459 -1.397 1.00 93.94 389 LYS A N 1
ATOM 3100 C CA . LYS A 1 389 ? 3.952 7.793 -2.799 1.00 93.94 389 LYS A CA 1
ATOM 3101 C C . LYS A 1 389 ? 3.845 6.539 -3.666 1.00 93.94 389 LYS A C 1
ATOM 3103 O O . LYS A 1 389 ? 4.337 5.471 -3.301 1.00 93.94 389 LYS A O 1
ATOM 3108 N N . PHE A 1 390 ? 3.242 6.691 -4.842 1.00 93.69 390 PHE A N 1
ATOM 3109 C CA . PHE A 1 390 ? 3.160 5.640 -5.853 1.00 93.69 390 PHE A CA 1
ATOM 3110 C C . PHE A 1 390 ? 4.239 5.850 -6.915 1.00 93.69 390 PHE A C 1
ATOM 3112 O O . PHE A 1 390 ? 4.195 6.817 -7.677 1.00 93.69 390 PHE A O 1
ATOM 3119 N N . LEU A 1 391 ? 5.200 4.933 -6.976 1.00 92.12 391 LEU A N 1
ATOM 3120 C CA . LEU A 1 391 ? 6.365 5.003 -7.855 1.00 92.12 391 LEU A CA 1
ATOM 3121 C C . LEU A 1 391 ? 6.261 4.008 -9.018 1.00 92.12 391 LEU A C 1
ATOM 3123 O O . LEU A 1 391 ? 5.591 2.978 -8.930 1.00 92.12 391 LEU A O 1
ATOM 3127 N N . THR A 1 392 ? 6.966 4.310 -10.105 1.00 91.38 392 THR A N 1
ATOM 3128 C CA . THR A 1 392 ? 7.306 3.338 -11.156 1.00 91.38 392 THR A CA 1
ATOM 3129 C C . THR A 1 392 ? 8.805 3.099 -11.095 1.00 91.38 392 THR A C 1
ATOM 3131 O O . THR A 1 392 ? 9.569 4.057 -10.985 1.00 91.38 392 THR A O 1
ATOM 3134 N N . ILE A 1 393 ? 9.226 1.836 -11.160 1.00 89.94 393 ILE A N 1
ATOM 3135 C CA . ILE A 1 393 ? 10.647 1.492 -11.080 1.00 89.94 393 ILE A CA 1
ATOM 3136 C C . ILE A 1 393 ? 11.315 1.740 -12.434 1.00 89.94 393 ILE A C 1
ATOM 3138 O O . ILE A 1 393 ? 10.880 1.228 -13.465 1.00 89.94 393 ILE A O 1
ATOM 3142 N N . SER A 1 394 ? 12.400 2.504 -12.414 1.00 85.62 394 SER A N 1
ATOM 3143 C CA . SER A 1 394 ? 13.346 2.684 -13.522 1.00 85.62 394 SER A CA 1
ATOM 3144 C C . SER A 1 394 ? 14.744 2.222 -13.098 1.00 85.62 394 SER A C 1
ATOM 3146 O O . SER A 1 394 ? 14.974 2.009 -11.908 1.00 85.62 394 SER A O 1
ATOM 3148 N N . GLU A 1 395 ? 15.691 2.111 -14.036 1.00 76.00 395 GLU A N 1
ATOM 3149 C CA . GLU A 1 395 ? 17.077 1.683 -13.747 1.00 76.00 395 GLU A CA 1
ATOM 3150 C C . GLU A 1 395 ? 17.759 2.516 -12.644 1.00 76.00 395 GLU A C 1
ATOM 3152 O O . GLU A 1 395 ? 18.547 1.989 -11.867 1.00 76.00 395 GLU A O 1
ATOM 3157 N N . ASN A 1 396 ? 17.406 3.800 -12.522 1.00 77.19 396 ASN A N 1
ATOM 3158 C CA . ASN A 1 396 ? 17.991 4.719 -11.538 1.00 77.19 396 ASN A CA 1
ATOM 3159 C C . ASN A 1 396 ? 17.263 4.719 -10.183 1.00 77.19 396 ASN A C 1
ATOM 3161 O O . ASN A 1 396 ? 17.616 5.491 -9.292 1.00 77.19 396 ASN A O 1
ATOM 3165 N N . THR A 1 397 ? 16.198 3.931 -10.029 1.00 83.62 397 THR A N 1
ATOM 3166 C CA . THR A 1 397 ? 15.391 3.940 -8.801 1.00 83.62 397 THR A CA 1
ATOM 3167 C C . THR A 1 397 ? 16.069 3.089 -7.737 1.00 83.62 397 THR A C 1
ATOM 3169 O O . THR A 1 397 ? 16.210 1.881 -7.915 1.00 83.62 397 THR A O 1
ATOM 3172 N N . ASN A 1 398 ? 16.456 3.701 -6.616 1.00 87.00 398 ASN A N 1
ATOM 3173 C CA . ASN A 1 398 ? 17.101 2.979 -5.524 1.00 87.00 398 ASN A CA 1
ATOM 3174 C C . ASN A 1 398 ? 16.116 1.970 -4.886 1.00 87.00 398 ASN A C 1
ATOM 3176 O O . ASN A 1 398 ? 15.062 2.393 -4.397 1.00 87.00 398 ASN A O 1
ATOM 3180 N N . PRO A 1 399 ? 16.448 0.663 -4.831 1.00 87.31 399 PRO A N 1
ATOM 3181 C CA . PRO A 1 399 ? 15.630 -0.350 -4.167 1.00 87.31 399 PRO A CA 1
ATOM 3182 C C . PRO A 1 399 ? 15.239 0.001 -2.731 1.00 87.31 399 PRO A C 1
ATOM 3184 O O . PRO A 1 399 ? 14.100 -0.225 -2.318 1.00 87.31 399 PRO A O 1
ATOM 3187 N N . SER A 1 400 ? 16.141 0.626 -1.975 1.00 88.56 400 SER A N 1
ATOM 3188 C CA . SER A 1 400 ? 15.901 0.963 -0.570 1.00 88.56 400 SER A CA 1
ATOM 3189 C C . SER A 1 400 ? 14.701 1.897 -0.356 1.00 88.56 400 SER A C 1
ATOM 3191 O O . SER A 1 400 ? 14.143 1.919 0.736 1.00 88.56 400 SER A O 1
ATOM 3193 N N . GLN A 1 401 ? 14.247 2.622 -1.385 1.00 90.62 401 GLN A N 1
ATOM 3194 C CA . GLN A 1 401 ? 13.102 3.537 -1.286 1.00 90.62 401 GLN A CA 1
ATOM 3195 C C . GLN A 1 401 ? 11.738 2.835 -1.235 1.00 90.62 401 GLN A C 1
ATOM 3197 O O . GLN A 1 401 ? 10.772 3.425 -0.753 1.00 90.62 401 GLN A O 1
ATOM 3202 N N . TYR A 1 402 ? 11.620 1.609 -1.750 1.00 92.75 402 TYR A N 1
ATOM 3203 C CA . TYR A 1 402 ? 10.336 0.895 -1.845 1.00 92.75 402 TYR A CA 1
ATOM 3204 C C . TYR A 1 402 ? 10.334 -0.474 -1.149 1.00 92.75 402 TYR A C 1
ATOM 3206 O O . TYR A 1 402 ? 9.290 -1.125 -1.072 1.00 92.75 402 TYR A O 1
ATOM 3214 N N . PHE A 1 403 ? 11.478 -0.911 -0.616 1.00 94.75 403 PHE A N 1
ATOM 3215 C CA . PHE A 1 403 ? 11.548 -2.038 0.309 1.00 94.75 403 PHE A CA 1
ATOM 3216 C C . PHE A 1 403 ? 11.247 -1.571 1.732 1.00 94.75 403 PHE A C 1
ATOM 3218 O O . PHE A 1 403 ? 12.017 -0.823 2.328 1.00 94.75 403 PHE A O 1
ATOM 3225 N N . TRP A 1 404 ? 10.130 -2.048 2.270 1.00 95.69 404 TRP A N 1
ATOM 3226 C CA . TRP A 1 404 ? 9.639 -1.771 3.611 1.00 95.69 404 TRP A CA 1
ATOM 3227 C C . TRP A 1 404 ? 10.247 -2.729 4.626 1.00 95.69 404 TRP A C 1
ATOM 3229 O O . TRP A 1 404 ? 10.324 -3.941 4.394 1.00 95.69 404 TRP A O 1
ATOM 3239 N N . GLN A 1 405 ? 10.622 -2.180 5.774 1.00 95.00 405 GLN A N 1
ATOM 3240 C CA . GLN A 1 405 ? 11.154 -2.906 6.911 1.00 95.00 405 GLN A CA 1
ATOM 3241 C C . GLN A 1 405 ? 10.404 -2.510 8.182 1.00 95.00 405 GLN A C 1
ATOM 3243 O O . GLN A 1 405 ? 9.949 -1.378 8.357 1.00 95.00 405 GLN A O 1
ATOM 3248 N N . TYR A 1 406 ? 10.232 -3.491 9.063 1.00 94.81 406 TYR A N 1
ATOM 3249 C CA . TYR A 1 406 ? 9.632 -3.283 10.371 1.00 94.81 406 TYR A CA 1
ATOM 3250 C C . TYR A 1 406 ? 10.686 -2.807 11.364 1.00 94.81 406 TYR A C 1
ATOM 3252 O O . TYR A 1 406 ? 11.691 -3.484 11.585 1.00 94.81 406 TYR A O 1
ATOM 3260 N N . HIS A 1 407 ? 10.407 -1.673 11.999 1.00 93.06 407 HIS A N 1
ATOM 3261 C CA . HIS A 1 407 ? 11.215 -1.090 13.056 1.00 93.06 407 HIS A CA 1
ATOM 3262 C C . HIS A 1 407 ? 10.409 -1.035 14.346 1.00 93.06 407 HIS A C 1
ATOM 3264 O O . HIS A 1 407 ? 9.211 -0.751 14.355 1.00 93.06 407 HIS A O 1
ATOM 3270 N N . TYR A 1 408 ? 11.086 -1.291 15.458 1.00 90.88 408 TYR A N 1
ATOM 3271 C CA . TYR A 1 408 ? 10.491 -1.192 16.779 1.00 90.88 408 TYR A CA 1
ATOM 3272 C C . TYR A 1 408 ? 11.282 -0.188 17.607 1.00 90.88 408 TYR A C 1
ATOM 3274 O O . TYR A 1 408 ? 12.417 -0.453 17.997 1.00 90.88 408 TYR A O 1
ATOM 3282 N N . SER A 1 409 ? 10.682 0.974 17.855 1.00 87.38 409 SER A N 1
ATOM 3283 C CA . SER A 1 409 ? 11.293 2.051 18.630 1.00 87.38 409 SER A CA 1
ATOM 3284 C C . SER A 1 409 ? 10.723 2.111 20.051 1.00 87.38 409 SER A C 1
ATOM 3286 O O . SER A 1 409 ? 9.763 1.418 20.406 1.00 87.38 409 SER A O 1
ATOM 3288 N N . LYS A 1 410 ? 11.270 3.012 20.879 1.00 84.75 410 LYS A N 1
ATOM 3289 C CA . LYS A 1 410 ? 10.675 3.353 22.182 1.00 84.75 410 LYS A CA 1
ATOM 3290 C C . LYS A 1 410 ? 9.276 3.968 22.053 1.00 84.75 410 LYS A C 1
ATOM 3292 O O . LYS A 1 410 ? 8.541 3.983 23.033 1.00 84.75 410 LYS A O 1
ATOM 3297 N N . GLN A 1 411 ? 8.880 4.470 20.892 1.00 88.62 411 GLN A N 1
ATOM 3298 C CA . GLN A 1 411 ? 7.541 5.026 20.700 1.00 88.62 411 GLN A CA 1
ATOM 3299 C C . GLN A 1 411 ? 6.559 3.980 20.175 1.00 88.62 411 GLN A C 1
ATOM 3301 O O . GLN A 1 411 ? 5.365 4.118 20.395 1.00 88.62 411 GLN A O 1
ATOM 3306 N N . GLY A 1 412 ? 7.041 2.895 19.570 1.00 91.62 412 GLY A N 1
ATOM 3307 C CA . GLY A 1 412 ? 6.205 1.798 19.100 1.00 91.62 412 GLY A CA 1
ATOM 3308 C C . GLY A 1 412 ? 6.692 1.190 17.787 1.00 91.62 412 GLY A C 1
ATOM 3309 O O . GLY A 1 412 ? 7.777 1.529 17.306 1.00 91.62 412 GLY A O 1
ATOM 3310 N N . PRO A 1 413 ? 5.914 0.252 17.226 1.00 94.50 413 PRO A N 1
ATOM 3311 C CA . PRO A 1 413 ? 6.204 -0.343 15.931 1.00 94.50 413 PRO A CA 1
ATOM 3312 C C . PRO A 1 413 ? 5.887 0.613 14.778 1.00 94.50 413 PRO A C 1
ATOM 3314 O O . PRO A 1 413 ? 4.794 1.178 14.711 1.00 94.50 413 PRO A O 1
ATOM 3317 N N . ILE A 1 414 ? 6.804 0.725 13.824 1.00 95.19 414 ILE A N 1
ATOM 3318 C CA . ILE A 1 414 ? 6.630 1.514 12.605 1.00 95.19 414 ILE A CA 1
ATOM 3319 C C . ILE A 1 414 ? 7.227 0.777 11.405 1.00 95.19 414 ILE A C 1
ATOM 3321 O O . ILE A 1 414 ? 8.259 0.117 11.514 1.00 95.19 414 ILE A O 1
ATOM 3325 N N . LEU A 1 415 ? 6.565 0.872 10.256 1.00 94.62 415 LEU A N 1
ATOM 3326 C CA . LEU A 1 415 ? 7.102 0.428 8.976 1.00 94.62 415 LEU A CA 1
ATOM 3327 C C . LEU A 1 415 ? 7.698 1.617 8.243 1.00 94.62 415 LEU A C 1
ATOM 3329 O O . LEU A 1 415 ? 6.999 2.594 7.973 1.00 94.62 415 LEU A O 1
ATOM 3333 N N . LEU A 1 416 ? 8.968 1.495 7.879 1.00 94.00 416 LEU A N 1
ATOM 3334 C CA . LEU A 1 416 ? 9.689 2.500 7.110 1.00 94.00 416 LEU A CA 1
ATOM 3335 C C . LEU A 1 416 ? 10.371 1.830 5.914 1.00 94.00 416 LEU A C 1
ATOM 3337 O O . LEU A 1 416 ? 10.741 0.655 5.998 1.00 94.00 416 LEU A O 1
ATOM 3341 N N . PRO A 1 417 ? 10.538 2.536 4.787 1.00 92.44 417 PRO A N 1
ATOM 3342 C CA . PRO A 1 417 ? 11.439 2.086 3.742 1.00 92.44 417 PRO A CA 1
ATOM 3343 C C . PRO A 1 417 ? 12.888 2.085 4.230 1.00 92.44 417 PRO A C 1
ATOM 3345 O O . PRO A 1 417 ? 13.277 2.915 5.054 1.00 92.44 417 PRO A O 1
ATOM 3348 N N . ARG A 1 418 ? 13.711 1.202 3.668 1.00 88.69 418 ARG A N 1
ATOM 3349 C CA . ARG A 1 418 ? 15.124 1.068 4.052 1.00 88.69 418 ARG A CA 1
ATOM 3350 C C . ARG A 1 418 ? 15.952 2.337 3.860 1.00 88.69 418 ARG A C 1
ATOM 3352 O O . ARG A 1 418 ? 16.867 2.599 4.624 1.00 88.69 418 ARG A O 1
ATOM 3359 N N . SER A 1 419 ? 15.611 3.161 2.871 1.00 85.38 419 SER A N 1
ATOM 3360 C CA . SER A 1 419 ? 16.300 4.439 2.652 1.00 85.38 419 SER A CA 1
ATOM 3361 C C . SER A 1 419 ? 16.203 5.376 3.856 1.00 85.38 419 SER A C 1
ATOM 3363 O O . SER A 1 419 ? 17.061 6.222 4.033 1.00 85.38 419 SER A O 1
ATOM 3365 N N . VAL A 1 420 ? 15.147 5.230 4.656 1.00 81.00 420 VAL A N 1
ATOM 3366 C CA . VAL A 1 420 ? 14.879 6.048 5.843 1.00 81.00 420 VAL A CA 1
ATOM 3367 C C . VAL A 1 420 ? 15.485 5.409 7.084 1.00 81.00 420 VAL A C 1
ATOM 3369 O O . VAL A 1 420 ? 15.955 6.107 7.976 1.00 81.00 420 VAL A O 1
ATOM 3372 N N . SER A 1 421 ? 15.475 4.075 7.155 1.00 61.88 421 SER A N 1
ATOM 3373 C CA . SER A 1 421 ? 16.007 3.366 8.314 1.00 61.88 421 SER A CA 1
ATOM 3374 C C . SER A 1 421 ? 17.489 3.629 8.519 1.00 61.88 421 SER A C 1
ATOM 3376 O O . SER A 1 421 ? 17.907 3.836 9.656 1.00 61.88 421 SER A O 1
ATOM 3378 N N . ASP A 1 422 ? 18.257 3.668 7.429 1.00 56.06 422 ASP A N 1
ATOM 3379 C CA . ASP A 1 422 ? 19.711 3.830 7.474 1.00 56.06 422 ASP A CA 1
ATOM 3380 C C . ASP A 1 422 ? 20.123 5.218 8.007 1.00 56.06 422 ASP A C 1
ATOM 3382 O O . ASP A 1 422 ? 21.180 5.346 8.612 1.00 56.06 422 ASP A O 1
ATOM 3386 N N . GLU A 1 423 ? 19.267 6.240 7.874 1.00 48.72 423 GLU A N 1
ATOM 3387 C CA . GLU A 1 423 ? 19.487 7.581 8.451 1.00 48.72 423 GLU A CA 1
ATOM 3388 C C . GLU A 1 423 ? 19.144 7.659 9.949 1.00 48.72 423 GLU A C 1
ATOM 3390 O O . GLU A 1 423 ? 19.591 8.565 10.650 1.00 48.72 423 GLU A O 1
ATOM 3395 N N . THR A 1 424 ? 18.335 6.720 10.447 1.00 43.25 424 THR A N 1
ATOM 3396 C CA . THR A 1 424 ? 17.860 6.677 11.845 1.00 43.25 424 THR A CA 1
ATOM 3397 C C . THR A 1 424 ? 18.573 5.637 12.716 1.00 43.25 424 THR A C 1
ATOM 3399 O O . THR A 1 424 ? 18.197 5.472 13.880 1.00 43.25 424 THR A O 1
ATOM 3402 N N . SER A 1 425 ? 19.541 4.912 12.144 1.00 35.47 425 SER A N 1
ATOM 3403 C CA . SER A 1 425 ? 20.272 3.807 12.784 1.00 35.47 425 SER A CA 1
ATOM 3404 C C . SER A 1 425 ? 21.506 4.266 13.550 1.00 35.47 425 SER A C 1
ATOM 3406 O O . SER A 1 425 ? 22.197 5.184 13.058 1.00 35.47 425 SER A O 1
#

Radius of gyration: 27.81 Å; chains: 1; bounding box: 75×58×76 Å

Foldseek 3Di:
DADLVQQVQLQVLCVVPVPQWDWKAFQCQVVVDDSCVVVVRITIFGEADFPQQVAFQACALVLVLDDPLLLVLLVCQVCLVVDPDDPVVSVVVVVVSLVSPLSSLVSVVVNDDDDPPLPDLVVSLLVVLVVLCPDPSRVVSRPDPVVSVSSSVSSVVVSPDDDPDDPPPPDDPWWKFKDAWKKWWFAFQCQAPRHGHDHFPVLVVVQVVLLQVLVCVVPVPKDFFWKWKKWNDKDKDFPWDFDAWDQDPVRDTGTDTGITTITMITTMMMMTGMDPDDQDDLVSSVVSRDQDTNNTGIDDDPVCSVRGRDTDDPVVSSVPHPRRTTWIKFFDPPDDDPGVNSVVVVCVVDSQKGKHFFWWFFPDDFAQDPPPDPRGTDTDTHTDITIIGTHRYYPPDDQQRRIWGWDQDPGGIGIHRNVVVVVVD

InterPro domains:
  IPR013398 Type I-F CRISPR-associated protein Csy2 [PF09614] (177-277)

Organism: Vibrio parahaemolyticus (NCBI:txid670)

pLDDT: mean 86.5, std 12.6, range [25.02, 97.0]